Protein AF-0000000079729904 (afdb_homodimer)

Organism: NCBI:txid1457250

Sequence (752 aa):
MDDQEWFDRLETAADEPGELFEHFETRSARGLTFQVLSDARHGLDRGTVLVEETGEVVPGYPSIPRILVLDPGVRSFFPDAERIAVEEKLNGFNVRVARVDGEALAFTRGGYVCPYTTARARDLLSPAAFFDDSPDLILCAELIGPETPYTSHDYPDIESDAIRVFDVRERHSGDPLPVERRRELCREYGFEQPPFFGWHDPATAAAAVEDVLADLDADEREGIVMKAPSGARMVKYTTRAQHHNELAFAFSLPYEHGRDFLFSRLVREGFQAAELEDDPERLRQRARELGESILLPMVETIDAIADGETVGEDHTVRGDPERIDALLDHLREFSLTLEILEDRREDGERVLTFRKVSPSTVDRIDYYLDGGVVDEMDDQEWFDRLETAADEPGELFEHFETRSARGLTFQVLSDARHGLDRGTVLVEETGEVVPGYPSIPRILVLDPGVRSFFPDAERIAVEEKLNGFNVRVARVDGEALAFTRGGYVCPYTTARARDLLSPAAFFDDSPDLILCAELIGPETPYTSHDYPDIESDAIRVFDVRERHSGDPLPVERRRELCREYGFEQPPFFGWHDPATAAAAVEDVLADLDADEREGIVMKAPSGARMVKYTTRAQHHNELAFAFSLPYEHGRDFLFSRLVREGFQAAELEDDPERLRQRARELGESILLPMVETIDAIADGETVGEDHTVRGDPERIDALLDHLREFSLTLEILEDRREDGERVLTFRKVSPSTVDRIDYYLDGGVVDE

Nearest PDB structures (foldseek):
  5d1o-assembly1_A  TM=9.209E-01  e=5.136E-41  Methanothermobacter thermautotrophicus str. Delta H
  5d1p-assembly1_B  TM=9.211E-01  e=9.233E-41  Methanothermobacter thermautotrophicus str. Delta H
  8ucg-assembly1_B  TM=9.506E-01  e=5.943E-39  Palaeococcus pacificus DY20341
  8uch-assembly1_A-2  TM=9.465E-01  e=1.008E-38  Palaeococcus pacificus DY20341
  2vug-assembly1_B  TM=9.361E-01  e=3.208E-37  Pyrococcus abyssi GE5

Foldseek 3Di:
DDQVVLVVLAPFQDPDSVQQQVQWDWDDDPRWIWTFRCDDDRNFHAQWIATPVQRFIAGADDDAAADLFQQVVLCVQCVPFQKKWKFFDFPAFKWKWAQDPNATFIAGNNNDTALLVRVVCCVQQVCNVVCVVPRQKMFIKGKDACFDPPDNDHDPVHDHIHIAGAWMAGRRHRFTAFNVVVVVSCVVSVHHHTDTPDMDGSNCVSVSCVVVQVVCQVSLGFFMKMAGRRRRHIHTAGHLSNLLQQLLVCLLQVQVDDPVSNVVSVSSLVSVCVNPPPDPVVSVVSVVSSVCSHPVSNVVNLVCLVVVHFDADKHKHKAAPVSVVSNVVVCVVVVWDKAWDDWDDDPNMIITMIGRTNVRSSVVSVCVVVPHDDDD/DDQVVLVVLADFQDPDSVVQQVQWDWDDDPRWIWTFRQQDDRNFHAQWIATDVQRFIAGADDDAAADLFQQVVLCVQCVPFQKKWKFFDFPAFKWKWAQDPNATFIAGNNNDTALLVRVVCCVQQVCNVVCVVPRQKMFIKGKDACFDPPDNDHDPVHDHIHIAGAWMAGRRHRFTAFNVVVVVSCVVSVHHHTDTPDMDGSNCVSVSCVVVQVVCQVSLGFFMKMAGRRRRHIHTAGHLSNLLQQLLVCLLQVQVDDPVSNVVSVSSLVSVCVNPPPDPVVSVVSVVSSVCSHPVSNVVNLVCLVVVHFDADKHKHKAAPVSVVSNVVVCVVVVWDKAWDDWDDDPNMIITMIGRTNVRSSVVSVCVVVPHDDDD

Solvent-accessible surface area (backbone atoms only — not comparable to full-atom values): 38635 Å² total; per-residue (Å²): 117,54,62,64,60,50,50,72,64,46,79,55,69,55,90,47,51,70,79,50,59,75,55,43,44,81,43,76,58,96,91,39,44,34,38,20,24,74,53,64,48,51,78,38,34,27,9,20,31,37,32,51,87,76,67,47,57,42,57,32,64,77,74,56,31,32,38,49,33,60,54,44,12,42,36,58,72,38,73,84,50,81,42,29,41,36,30,50,32,78,66,48,38,55,34,35,38,35,66,53,94,89,35,76,41,28,26,38,60,69,39,44,76,40,67,39,56,20,53,48,48,46,70,73,44,58,52,62,66,57,41,71,77,38,63,58,42,30,42,32,28,34,44,33,18,45,34,28,86,79,32,68,48,72,40,92,90,38,87,41,58,50,65,27,48,77,47,38,26,34,31,75,78,52,46,47,44,32,46,68,58,40,55,50,51,26,59,75,64,63,43,49,56,55,60,72,77,46,78,32,43,40,89,50,33,50,71,67,40,44,64,57,48,51,51,33,28,76,67,60,30,37,35,34,33,39,24,38,57,54,42,77,51,51,39,31,42,71,24,69,40,33,40,37,51,52,41,23,55,42,29,46,34,58,61,72,50,58,54,67,61,55,52,54,41,52,51,43,51,25,43,39,41,56,72,72,43,84,46,69,67,60,41,49,50,53,15,23,53,46,11,39,24,38,36,51,36,26,24,51,40,53,52,41,43,74,73,71,46,85,56,60,52,65,29,27,36,71,38,57,61,69,46,52,51,47,34,52,53,55,48,41,74,70,72,47,52,74,44,82,75,43,81,47,76,54,98,92,24,35,38,40,29,34,27,44,53,37,60,59,32,50,51,52,51,49,42,29,68,65,15,36,67,46,86,103,116,54,63,64,59,48,49,73,64,46,78,57,70,55,91,46,51,72,78,52,58,76,55,42,43,82,44,76,58,94,91,38,46,34,39,21,24,74,54,63,48,54,78,37,34,26,10,20,31,37,31,53,89,77,68,47,54,43,59,32,64,77,75,56,30,31,38,51,33,60,54,44,13,43,36,59,72,39,73,84,49,82,41,30,41,37,30,50,33,78,66,47,38,56,34,35,39,34,65,52,95,89,36,77,40,28,26,37,62,71,38,44,74,41,65,39,56,19,53,48,48,44,68,75,44,58,52,63,66,56,40,71,77,39,62,58,42,30,42,33,28,34,44,30,17,45,33,29,87,79,32,68,48,72,39,92,91,38,88,41,60,50,61,27,48,77,47,36,24,34,29,75,80,51,46,46,44,32,46,68,58,40,54,50,50,26,57,74,64,63,43,48,55,57,59,72,78,45,77,33,42,39,90,49,33,49,72,69,42,45,64,57,48,51,52,34,27,76,68,61,30,36,34,35,34,38,25,38,56,55,42,76,48,51,38,31,44,69,24,69,40,32,40,36,51,52,40,22,54,42,28,47,35,61,61,73,49,58,54,67,60,55,51,54,41,52,51,43,50,26,42,40,42,54,71,71,43,85,46,69,67,60,41,49,51,51,14,22,53,45,11,39,24,38,36,52,35,26,23,51,40,53,52,40,43,75,73,71,47,85,55,58,51,65,29,27,36,68,40,57,62,68,44,52,50,46,34,54,52,54,47,41,73,70,73,48,52,74,43,82,75,45,80,47,78,53,99,93,26,35,37,38,29,33,27,45,53,38,61,59,32,51,52,53,51,49,42,28,66,63,14,36,67,46,85,102

Secondary structure (DSSP, 8-state):
--HHHHHHHS----SSHHHHHTTEEEEEETTEEEEEESS-BTTBPTT-EEETTT--EE--PPP--EESSHHHHHHHH-TT-S-EEEEEE--SEEEEEEEETTEEEEEETTS-B-HHHHHHHHHHH-THHHHHH-TTEEEEEEEESSS-SS-----TT-SS-EEEEEEEEETTT-PBPPHHHHHHHHHHHT---PPEEEEE-TTTHHHHTHHHHHHHHHTT--EEEEE-TTSS-EEEEE-HHHHHHHHHHHHHSTTTS-HHHHHHHHHHHHHHHHHH---HHHHHHHHHHHHHHHHHHHHHHHHHHHTT---EEEEEEEE-HHHHHHHHHHHHHTT--EEEEEEEEETTEEEEEEEEE-HHHHHHHHHHHTT-EE--/--HHHHHHHS----SSHHHHHTTEEEEEETTEEEEEESS-BTTBPTT-EEETTT--EE--PPP--EESSHHHHHHHH-TT-S-EEEEEE--SEEEEEEEETTEEEEEETTS-B-HHHHHHHHHHH-THHHHHH-TTEEEEEEEESSS-SS-----TT-SS-EEEEEEEEETTT-PBPPHHHHHHHHHHHT---PPEEEEE-TTTHHHHTHHHHHHHHHTT--EEEEE-TTSS-EEEEE-HHHHHHHHHHHHHSTTTS-HHHHHHHHHHHHHHHHHH---HHHHHHHHHHHHHHHHHHHHHHHHHHHTT---EEEEEEEE-HHHHHHHHHHHHHTT--EEEEEEEEETTEEEEEEEEE-HHHHHHHHHHHTT-EE--

Structure (mmCIF, N/CA/C/O backbone):
data_AF-0000000079729904-model_v1
#
loop_
_entity.id
_entity.type
_entity.pdbx_description
1 polymer 'RNA ligase'
#
loop_
_atom_site.group_PDB
_atom_site.id
_atom_site.type_symbol
_atom_site.label_atom_id
_atom_site.label_alt_id
_atom_site.label_comp_id
_atom_site.label_asym_id
_atom_site.label_entity_id
_atom_site.label_seq_id
_atom_site.pdbx_PDB_ins_code
_atom_site.Cartn_x
_atom_site.Cartn_y
_atom_site.Cartn_z
_atom_site.occupancy
_atom_site.B_iso_or_equiv
_atom_site.auth_seq_id
_atom_site.auth_comp_id
_atom_site.auth_asym_id
_atom_site.auth_atom_id
_atom_site.pdbx_PDB_model_num
ATOM 1 N N . MET A 1 1 ? -5.801 41.531 -13.133 1 81.38 1 MET A N 1
ATOM 2 C CA . MET A 1 1 ? -4.422 41.312 -13.547 1 81.38 1 MET A CA 1
ATOM 3 C C . MET A 1 1 ? -4.332 40.188 -14.555 1 81.38 1 MET A C 1
ATOM 5 O O . MET A 1 1 ? -5.027 39.156 -14.422 1 81.38 1 MET A O 1
ATOM 9 N N . ASP A 1 2 ? -3.574 40.438 -15.523 1 86.19 2 ASP A N 1
ATOM 10 C CA . ASP A 1 2 ? -3.439 39.344 -16.5 1 86.19 2 ASP A CA 1
ATOM 11 C C . ASP A 1 2 ? -2.301 38.406 -16.141 1 86.19 2 ASP A C 1
ATOM 13 O O . ASP A 1 2 ? -1.631 38.594 -15.117 1 86.19 2 ASP A O 1
ATOM 17 N N . ASP A 1 3 ? -2.121 37.344 -16.891 1 89.62 3 ASP A N 1
ATOM 18 C CA . ASP A 1 3 ? -1.173 36.281 -16.562 1 89.62 3 ASP A CA 1
ATOM 19 C C . ASP A 1 3 ? 0.255 36.812 -16.5 1 89.62 3 ASP A C 1
ATOM 21 O O . ASP A 1 3 ? 1.035 36.438 -15.641 1 89.62 3 ASP A O 1
ATOM 25 N N . GLN A 1 4 ? 0.545 37.719 -17.359 1 90.12 4 GLN A N 1
ATOM 26 C CA . GLN A 1 4 ? 1.895 38.281 -17.375 1 90.12 4 GLN A CA 1
ATOM 27 C C . GLN A 1 4 ? 2.172 39.094 -16.125 1 90.12 4 GLN A C 1
ATOM 29 O O . GLN A 1 4 ? 3.256 39.031 -15.547 1 90.12 4 GLN A O 1
ATOM 34 N N . GLU A 1 5 ? 1.234 39.875 -15.742 1 90.19 5 GLU A N 1
ATOM 35 C CA . GLU A 1 5 ? 1.379 40.719 -14.539 1 90.19 5 GLU A CA 1
ATOM 36 C C . GLU A 1 5 ? 1.596 39.844 -13.305 1 90.19 5 GLU A C 1
ATOM 38 O O . GLU A 1 5 ? 2.455 40.156 -12.477 1 90.19 5 GLU A O 1
ATOM 43 N N . TRP A 1 6 ? 0.818 38.781 -13.203 1 90.81 6 TRP A N 1
ATOM 44 C CA . TRP A 1 6 ? 0.979 37.844 -12.086 1 90.81 6 TRP A CA 1
ATOM 45 C C . TRP A 1 6 ? 2.354 37.188 -12.125 1 90.81 6 TRP A C 1
ATOM 47 O O . TRP A 1 6 ? 3.021 37.094 -11.094 1 90.81 6 TRP A O 1
ATOM 57 N N . PHE A 1 7 ? 2.715 36.75 -13.32 1 90.38 7 PHE A N 1
ATOM 58 C CA . PHE A 1 7 ? 3.988 36.094 -13.523 1 90.38 7 PHE A CA 1
ATOM 59 C C . PHE A 1 7 ? 5.148 36.938 -13.047 1 90.38 7 PHE A C 1
ATOM 61 O O . PHE A 1 7 ? 6.082 36.438 -12.422 1 90.38 7 PHE A O 1
ATOM 68 N N . ASP A 1 8 ? 5.043 38.219 -13.211 1 87.19 8 ASP A N 1
ATOM 69 C CA . ASP A 1 8 ? 6.098 39.156 -12.844 1 87.19 8 ASP A CA 1
ATOM 70 C C . ASP A 1 8 ? 6.145 39.375 -11.328 1 87.19 8 ASP A C 1
ATOM 72 O O . ASP A 1 8 ? 7.184 39.719 -10.773 1 87.19 8 ASP A O 1
ATOM 76 N N . ARG A 1 9 ? 5.051 39.094 -10.711 1 86.06 9 ARG A N 1
ATOM 77 C CA . ARG A 1 9 ? 4.938 39.312 -9.266 1 86.06 9 ARG A CA 1
ATOM 78 C C . ARG A 1 9 ? 5.367 38.062 -8.5 1 86.06 9 ARG A C 1
ATOM 80 O O . ARG A 1 9 ? 5.805 38.156 -7.348 1 86.06 9 ARG A O 1
ATOM 87 N N . LEU A 1 10 ? 5.238 36.938 -9.125 1 88.06 10 LEU A N 1
ATOM 88 C CA . LEU A 1 10 ? 5.504 35.656 -8.438 1 88.06 10 LEU A CA 1
ATOM 89 C C . LEU A 1 10 ? 6.965 35.25 -8.609 1 88.06 10 LEU A C 1
ATOM 91 O O . LEU A 1 10 ? 7.551 35.438 -9.672 1 88.06 10 LEU A O 1
ATOM 95 N N . GLU A 1 11 ? 7.578 34.812 -7.645 1 84.12 11 GLU A N 1
ATOM 96 C CA . GLU A 1 11 ? 8.883 34.188 -7.746 1 84.12 11 GLU A CA 1
ATOM 97 C C . GLU A 1 11 ? 8.758 32.719 -8.188 1 84.12 11 GLU A C 1
ATOM 99 O O . GLU A 1 11 ? 8.641 31.812 -7.355 1 84.12 11 GLU A O 1
ATOM 104 N N . THR A 1 12 ? 8.773 32.5 -9.484 1 87.62 12 THR A N 1
ATOM 105 C CA . THR A 1 12 ? 8.523 31.172 -10.055 1 87.62 12 THR A CA 1
ATOM 106 C C . THR A 1 12 ? 9.688 30.75 -10.938 1 87.62 12 THR A C 1
ATOM 108 O O . THR A 1 12 ? 10.453 31.578 -11.422 1 87.62 12 THR A O 1
ATOM 111 N N . ALA A 1 13 ? 9.859 29.484 -11.062 1 87.69 13 ALA A N 1
ATOM 112 C CA . ALA A 1 13 ? 10.906 28.906 -11.906 1 87.69 13 ALA A CA 1
ATOM 113 C C . ALA A 1 13 ? 10.383 28.656 -13.32 1 87.69 13 ALA A C 1
ATOM 115 O O . ALA A 1 13 ? 11.109 28.141 -14.172 1 87.69 13 ALA A O 1
ATOM 116 N N . ALA A 1 14 ? 9.117 28.984 -13.492 1 90 14 ALA A N 1
ATOM 117 C CA . ALA A 1 14 ? 8.547 28.781 -14.82 1 90 14 ALA A CA 1
ATOM 118 C C . ALA A 1 14 ? 9.195 29.719 -15.836 1 90 14 ALA A C 1
ATOM 120 O O . ALA A 1 14 ? 9.531 30.859 -15.508 1 90 14 ALA A O 1
ATOM 121 N N . ASP A 1 15 ? 9.328 29.25 -17.078 1 92.12 15 ASP A N 1
ATOM 122 C CA . ASP A 1 15 ? 9.953 30.047 -18.109 1 92.12 15 ASP A CA 1
ATOM 123 C C . ASP A 1 15 ? 8.961 31.031 -18.734 1 92.12 15 ASP A C 1
ATOM 125 O O . ASP A 1 15 ? 9.344 32.125 -19.172 1 92.12 15 ASP A O 1
ATOM 129 N N . GLU A 1 16 ? 7.73 30.562 -18.812 1 93.06 16 GLU A N 1
ATOM 130 C CA . GLU A 1 16 ? 6.688 31.406 -19.406 1 93.06 16 GLU A CA 1
ATOM 131 C C . GLU A 1 16 ? 5.375 31.266 -18.641 1 93.06 16 GLU A C 1
ATOM 133 O O . GLU A 1 16 ? 5.117 30.234 -18.016 1 93.06 16 GLU A O 1
ATOM 138 N N . PRO A 1 17 ? 4.551 32.312 -18.672 1 92 17 PRO A N 1
ATOM 139 C CA . PRO A 1 17 ? 3.293 32.344 -17.922 1 92 17 PRO A CA 1
ATOM 140 C C . PRO A 1 17 ? 2.395 31.141 -18.266 1 92 17 PRO A C 1
ATOM 142 O O . PRO A 1 17 ? 1.762 30.562 -17.375 1 92 17 PRO A O 1
ATOM 145 N N . GLY A 1 18 ? 2.352 30.75 -19.469 1 90.75 18 GLY A N 1
ATOM 146 C CA . GLY A 1 18 ? 1.47 29.672 -19.891 1 90.75 18 GLY A CA 1
ATOM 147 C C . GLY A 1 18 ? 1.75 28.359 -19.203 1 90.75 18 GLY A C 1
ATOM 148 O O . GLY A 1 18 ? 0.83 27.578 -18.938 1 90.75 18 GLY A O 1
ATOM 149 N N . GLU A 1 19 ? 2.961 28.062 -18.828 1 91.94 19 GLU A N 1
ATOM 150 C CA . GLU A 1 19 ? 3.379 26.844 -18.156 1 91.94 19 GLU A CA 1
ATOM 151 C C . GLU A 1 19 ? 2.842 26.766 -16.734 1 91.94 19 GLU A C 1
ATOM 153 O O . GLU A 1 19 ? 2.693 25.688 -16.172 1 91.94 19 GLU A O 1
ATOM 158 N N . LEU A 1 20 ? 2.611 27.922 -16.203 1 92.06 20 LEU A N 1
ATOM 159 C CA . LEU A 1 20 ? 2.244 28 -14.789 1 92.06 20 LEU A CA 1
ATOM 160 C C . LEU A 1 20 ? 0.732 28.125 -14.633 1 92.06 20 LEU A C 1
ATOM 162 O O . LEU A 1 20 ? 0.115 27.344 -13.898 1 92.06 20 LEU A O 1
ATOM 166 N N . PHE A 1 21 ? 0.108 28.906 -15.359 1 93 21 PHE A N 1
ATOM 167 C CA . PHE A 1 21 ? -1.255 29.328 -15.062 1 93 21 PHE A CA 1
ATOM 168 C C . PHE A 1 21 ? -2.264 28.328 -15.594 1 93 21 PHE A C 1
ATOM 170 O O . PHE A 1 21 ? -3.441 28.359 -15.227 1 93 21 PHE A O 1
ATOM 177 N N . GLU A 1 22 ? -1.815 27.328 -16.5 1 92.81 22 GLU A N 1
ATOM 178 C CA . GLU A 1 22 ? -2.695 26.234 -16.906 1 92.81 22 GLU A CA 1
ATOM 179 C C . GLU A 1 22 ? -3.033 25.328 -15.719 1 92.81 22 GLU A C 1
ATOM 181 O O . GLU A 1 22 ? -4 24.562 -15.773 1 92.81 22 GLU A O 1
ATOM 186 N N . HIS A 1 23 ? -2.279 25.531 -14.68 1 94.12 23 HIS A N 1
ATOM 187 C CA . HIS A 1 23 ? -2.443 24.641 -13.531 1 94.12 23 HIS A CA 1
ATOM 188 C C . HIS A 1 23 ? -3.24 25.312 -12.422 1 94.12 23 HIS A C 1
ATOM 190 O O . HIS A 1 23 ? -3.447 24.719 -11.359 1 94.12 23 HIS A O 1
ATOM 196 N N . PHE A 1 24 ? -3.643 26.5 -12.609 1 94.81 24 PHE A N 1
ATOM 197 C CA . PHE A 1 24 ? -4.461 27.188 -11.617 1 94.81 24 PHE A CA 1
ATOM 198 C C . PHE A 1 24 ? -5.941 26.906 -11.836 1 94.81 24 PHE A C 1
ATOM 200 O O . PHE A 1 24 ? -6.398 26.828 -12.984 1 94.81 24 PHE A O 1
ATOM 207 N N . GLU A 1 25 ? -6.605 26.781 -10.773 1 95.19 25 GLU A N 1
ATOM 208 C CA . GLU A 1 25 ? -8.055 26.641 -10.789 1 95.19 25 GLU A CA 1
ATOM 209 C C . GLU A 1 25 ? -8.75 27.875 -10.242 1 95.19 25 GLU A C 1
ATOM 211 O O . GLU A 1 25 ? -8.289 28.484 -9.266 1 95.19 25 GLU A O 1
ATOM 216 N N . THR A 1 26 ? -9.836 28.234 -10.875 1 94.25 26 THR A N 1
ATOM 217 C CA . THR A 1 26 ? -10.586 29.406 -10.453 1 94.25 26 THR A CA 1
ATOM 218 C C . THR A 1 26 ? -11.672 29.016 -9.445 1 94.25 26 THR A C 1
ATOM 220 O O . THR A 1 26 ? -12.422 28.062 -9.664 1 94.25 26 THR A O 1
ATOM 223 N N . ARG A 1 27 ? -11.625 29.828 -8.406 1 92 27 ARG A N 1
ATOM 224 C CA . ARG A 1 27 ? -12.641 29.656 -7.371 1 92 27 ARG A CA 1
ATOM 225 C C . ARG A 1 27 ? -13.195 31.016 -6.93 1 92 27 ARG A C 1
ATOM 227 O O . ARG A 1 27 ? -12.586 32.062 -7.195 1 92 27 ARG A O 1
ATOM 234 N N . SER A 1 28 ? -14.453 30.891 -6.387 1 91.19 28 SER A N 1
ATOM 235 C CA . SER A 1 28 ? -15.055 32.125 -5.895 1 91.19 28 SER A CA 1
ATOM 236 C C . SER A 1 28 ? -15.562 31.969 -4.465 1 91.19 28 SER A C 1
ATOM 238 O O . SER A 1 28 ? -16.094 30.922 -4.105 1 91.19 28 SER A O 1
ATOM 240 N N . ALA A 1 29 ? -15.25 33 -3.682 1 87.69 29 ALA A N 1
ATOM 241 C CA . ALA A 1 29 ? -15.742 33.062 -2.309 1 87.69 29 ALA A CA 1
ATOM 242 C C . ALA A 1 29 ? -15.82 34.531 -1.834 1 87.69 29 ALA A C 1
ATOM 244 O O . ALA A 1 29 ? -14.938 35.312 -2.141 1 87.69 29 ALA A O 1
ATOM 245 N N . ARG A 1 30 ? -16.969 34.844 -1.171 1 86.69 30 ARG A N 1
ATOM 246 C CA . ARG A 1 30 ? -17.141 36.156 -0.548 1 86.69 30 ARG A CA 1
ATOM 247 C C . ARG A 1 30 ? -17.047 37.25 -1.583 1 86.69 30 ARG A C 1
ATOM 249 O O . ARG A 1 30 ? -16.422 38.312 -1.328 1 86.69 30 ARG A O 1
ATOM 256 N N . GLY A 1 31 ? -17.391 36.969 -2.736 1 88.25 31 GLY A N 1
ATOM 257 C CA . GLY A 1 31 ? -17.391 37.969 -3.781 1 88.25 31 GLY A CA 1
ATOM 258 C C . GLY A 1 31 ? -16.031 38.188 -4.422 1 88.25 31 GLY A C 1
ATOM 259 O O . GLY A 1 31 ? -15.844 39.125 -5.191 1 88.25 31 GLY A O 1
ATOM 260 N N . LEU A 1 32 ? -15.109 37.344 -4.039 1 93.81 32 LEU A N 1
ATOM 261 C CA . LEU A 1 32 ? -13.766 37.438 -4.602 1 93.81 32 LEU A CA 1
ATOM 262 C C . LEU A 1 32 ? -13.461 36.219 -5.48 1 93.81 32 LEU A C 1
ATOM 264 O O . LEU A 1 32 ? -14.031 35.156 -5.277 1 93.81 32 LEU A O 1
ATOM 268 N N . THR A 1 33 ? -12.617 36.531 -6.438 1 95 33 THR A N 1
ATOM 269 C CA . THR A 1 33 ? -12.156 35.438 -7.316 1 95 33 THR A CA 1
ATOM 270 C C . THR A 1 33 ? -10.734 35.031 -6.961 1 95 33 THR A C 1
ATOM 272 O O . THR A 1 33 ? -9.828 35.875 -6.914 1 95 33 THR A O 1
ATOM 275 N N . PHE A 1 34 ? -10.586 33.719 -6.734 1 95.06 34 PHE A N 1
ATOM 276 C CA . PHE A 1 34 ? -9.305 33.188 -6.332 1 95.06 34 PHE A CA 1
ATOM 277 C C . PHE A 1 34 ? -8.758 32.25 -7.402 1 95.06 34 PHE A C 1
ATOM 279 O O . PHE A 1 34 ? -9.469 31.359 -7.875 1 95.06 34 PHE A O 1
ATOM 286 N N . GLN A 1 35 ? -7.539 32.5 -7.828 1 95.5 35 GLN A N 1
ATOM 287 C CA . GLN A 1 35 ? -6.781 31.516 -8.586 1 95.5 35 GLN A CA 1
ATOM 288 C C . GLN A 1 35 ? -5.898 30.688 -7.672 1 95.5 35 GLN A C 1
ATOM 290 O O . GLN A 1 35 ? -5.008 31.219 -7.004 1 95.5 35 GLN A O 1
ATOM 295 N N . VAL A 1 36 ? -6.137 29.375 -7.688 1 96.25 36 VAL A N 1
ATOM 296 C CA . VAL A 1 36 ? -5.488 28.516 -6.699 1 96.25 36 VAL A CA 1
ATOM 297 C C . VAL A 1 36 ? -4.633 27.469 -7.41 1 96.25 36 VAL A C 1
ATOM 299 O O . VAL A 1 36 ? -5.098 26.797 -8.336 1 96.25 36 VAL A O 1
ATOM 302 N N . LEU A 1 37 ? -3.428 27.359 -7.012 1 95.62 37 LEU A N 1
ATOM 303 C CA . LEU A 1 37 ? -2.545 26.328 -7.52 1 95.62 37 LEU A CA 1
ATOM 304 C C . LEU A 1 37 ? -2.814 25 -6.816 1 95.62 37 LEU A C 1
ATOM 306 O O . LEU A 1 37 ? -2.529 24.844 -5.625 1 95.62 37 LEU A O 1
ATOM 310 N N . SER A 1 38 ? -3.176 23.922 -7.559 1 92.88 38 SER A N 1
ATOM 311 C CA . SER A 1 38 ? -3.666 22.688 -6.969 1 92.88 38 SER A CA 1
ATOM 312 C C . SER A 1 38 ? -2.512 21.797 -6.531 1 92.88 38 SER A C 1
ATOM 314 O O . SER A 1 38 ? -2.66 20.984 -5.609 1 92.88 38 SER A O 1
ATOM 316 N N . ASP A 1 39 ? -1.451 21.906 -7.195 1 93.5 39 ASP A N 1
ATOM 317 C CA . ASP A 1 39 ? -0.248 21.141 -6.875 1 93.5 39 ASP A CA 1
ATOM 318 C C . ASP A 1 39 ? 1 22.016 -6.984 1 93.5 39 ASP A C 1
ATOM 320 O O . ASP A 1 39 ? 1.035 22.969 -7.781 1 93.5 39 ASP A O 1
ATOM 324 N N . ALA A 1 40 ? 1.932 21.641 -6.199 1 92.12 40 ALA A N 1
ATOM 325 C CA . ALA A 1 40 ? 3.191 22.375 -6.289 1 92.12 40 ALA A CA 1
ATOM 326 C C . ALA A 1 40 ? 3.768 22.297 -7.703 1 92.12 40 ALA A C 1
ATOM 328 O O . ALA A 1 40 ? 3.779 21.234 -8.32 1 92.12 40 ALA A O 1
ATOM 329 N N . ARG A 1 41 ? 4.129 23.5 -8.172 1 92.38 41 ARG A N 1
ATOM 330 C CA . ARG A 1 41 ? 4.66 23.594 -9.531 1 92.38 41 ARG A CA 1
ATOM 331 C C . ARG A 1 41 ? 5.633 24.766 -9.656 1 92.38 41 ARG A C 1
ATOM 333 O O . ARG A 1 41 ? 5.387 25.844 -9.109 1 92.38 41 ARG A O 1
ATOM 340 N N . HIS A 1 42 ? 6.707 24.453 -10.297 1 92.44 42 HIS A N 1
ATOM 341 C CA . HIS A 1 42 ? 7.629 25.5 -10.719 1 92.44 42 HIS A CA 1
ATOM 342 C C . HIS A 1 42 ? 8.047 26.375 -9.539 1 92.44 42 HIS A C 1
ATOM 344 O O . HIS A 1 42 ? 8.031 27.609 -9.633 1 92.44 42 HIS A O 1
ATOM 350 N N . GLY A 1 43 ? 8.172 25.766 -8.406 1 88.56 43 GLY A N 1
ATOM 351 C CA . GLY A 1 43 ? 8.695 26.469 -7.242 1 88.56 43 GLY A CA 1
ATOM 352 C C . GLY A 1 43 ? 7.605 27.062 -6.363 1 88.56 43 GLY A C 1
ATOM 353 O O . GLY A 1 43 ? 7.895 27.641 -5.312 1 88.56 43 GLY A O 1
ATOM 354 N N . LEU A 1 44 ? 6.391 26.969 -6.781 1 92.06 44 LEU A N 1
ATOM 355 C CA . LEU A 1 44 ? 5.27 27.422 -5.977 1 92.06 44 LEU A CA 1
ATOM 356 C C . LEU A 1 44 ? 4.613 26.266 -5.234 1 92.06 44 LEU A C 1
ATOM 358 O O . LEU A 1 44 ? 4.461 25.172 -5.789 1 92.06 44 LEU A O 1
ATOM 362 N N . ASP A 1 45 ? 4.23 26.578 -4.055 1 92.69 45 ASP A N 1
ATOM 363 C CA . ASP A 1 45 ? 3.68 25.516 -3.203 1 92.69 45 ASP A CA 1
ATOM 364 C C . ASP A 1 45 ? 2.195 25.297 -3.492 1 92.69 45 ASP A C 1
ATOM 366 O O . ASP A 1 45 ? 1.503 26.219 -3.943 1 92.69 45 ASP A O 1
ATOM 370 N N . ARG A 1 46 ? 1.794 24.125 -3.252 1 93.94 46 ARG A N 1
ATOM 371 C CA . ARG A 1 46 ? 0.376 23.781 -3.35 1 93.94 46 ARG A CA 1
ATOM 372 C C . ARG A 1 46 ? -0.469 24.734 -2.5 1 93.94 46 ARG A C 1
ATOM 374 O O . ARG A 1 46 ? -0.099 25.062 -1.371 1 93.94 46 ARG A O 1
ATOM 381 N N . GLY A 1 47 ? -1.57 25.141 -3.057 1 94.94 47 GLY A N 1
ATOM 382 C CA . GLY A 1 47 ? -2.496 25.984 -2.312 1 94.94 47 GLY A CA 1
ATOM 383 C C . GLY A 1 47 ? -2.195 27.469 -2.443 1 94.94 47 GLY A C 1
ATOM 384 O O . GLY A 1 47 ? -2.859 28.297 -1.819 1 94.94 47 GLY A O 1
ATOM 385 N N . THR A 1 48 ? -1.189 27.812 -3.18 1 95.56 48 THR A N 1
ATOM 386 C CA . THR A 1 48 ? -0.956 29.234 -3.469 1 95.56 48 THR A CA 1
ATOM 387 C C . THR A 1 48 ? -2.205 29.875 -4.062 1 95.56 48 THR A C 1
ATOM 389 O O . THR A 1 48 ? -2.852 29.297 -4.938 1 95.56 48 THR A O 1
ATOM 392 N N . VAL A 1 49 ? -2.482 31.078 -3.59 1 95.75 49 VAL A N 1
ATOM 393 C CA . VAL A 1 49 ? -3.717 31.75 -3.99 1 95.75 49 VAL A CA 1
ATOM 394 C C . VAL A 1 49 ? -3.398 33.125 -4.543 1 95.75 49 VAL A C 1
ATOM 396 O O . VAL A 1 49 ? -2.621 33.875 -3.947 1 95.75 49 VAL A O 1
ATOM 399 N N . LEU A 1 50 ? -3.998 33.406 -5.672 1 95.19 50 LEU A N 1
ATOM 400 C CA . LEU A 1 50 ? -3.996 34.75 -6.262 1 95.19 50 LEU A CA 1
ATOM 401 C C . LEU A 1 50 ? -5.387 35.375 -6.195 1 95.19 50 LEU A C 1
ATOM 403 O O . LEU A 1 50 ? -6.355 34.781 -6.68 1 95.19 50 LEU A O 1
ATOM 407 N N . VAL A 1 51 ? -5.441 36.531 -5.605 1 94.56 51 VAL A N 1
ATOM 408 C CA . VAL A 1 51 ? -6.723 37.219 -5.484 1 94.56 51 VAL A CA 1
ATOM 409 C C . VAL A 1 51 ? -6.875 38.219 -6.625 1 94.56 51 VAL A C 1
ATOM 411 O O . VAL A 1 51 ? -6.203 39.25 -6.641 1 94.56 51 VAL A O 1
ATOM 414 N N . GLU A 1 52 ? -7.793 38.094 -7.414 1 93.44 52 GLU A N 1
ATOM 415 C CA . GLU A 1 52 ? -7.902 38.844 -8.664 1 93.44 52 GLU A CA 1
ATOM 416 C C . GLU A 1 52 ? -8.242 40.312 -8.414 1 93.44 52 GLU A C 1
ATOM 418 O O . GLU A 1 52 ? -7.66 41.188 -9.023 1 93.44 52 GLU A O 1
ATOM 423 N N . GLU A 1 53 ? -9.172 40.5 -7.551 1 91.75 53 GLU A N 1
ATOM 424 C CA . GLU A 1 53 ? -9.695 41.844 -7.352 1 91.75 53 GLU A CA 1
ATOM 425 C C . GLU A 1 53 ? -8.68 42.75 -6.66 1 91.75 53 GLU A C 1
ATOM 427 O O . GLU A 1 53 ? -8.625 43.938 -6.918 1 91.75 53 GLU A O 1
ATOM 432 N N . THR A 1 54 ? -7.871 42.125 -5.84 1 89.25 54 THR A N 1
ATOM 433 C CA . THR A 1 54 ? -6.992 42.938 -5.016 1 89.25 54 THR A CA 1
ATOM 434 C C . THR A 1 54 ? -5.539 42.812 -5.469 1 89.25 54 THR A C 1
ATOM 436 O O . THR A 1 54 ? -4.688 43.594 -5.09 1 89.25 54 THR A O 1
ATOM 439 N N . GLY A 1 55 ? -5.219 41.781 -6.188 1 89.94 55 GLY A N 1
ATOM 440 C CA . GLY A 1 55 ? -3.855 41.531 -6.629 1 89.94 55 GLY A CA 1
ATOM 441 C C . GLY A 1 55 ? -2.982 40.906 -5.551 1 89.94 55 GLY A C 1
ATOM 442 O O . GLY A 1 55 ? -1.765 40.812 -5.707 1 89.94 55 GLY A O 1
ATOM 443 N N . GLU A 1 56 ? -3.572 40.469 -4.523 1 91.62 56 GLU A N 1
ATOM 444 C CA . GLU A 1 56 ? -2.83 39.938 -3.396 1 91.62 56 GLU A CA 1
ATOM 445 C C . GLU A 1 56 ? -2.494 38.438 -3.627 1 91.62 56 GLU A C 1
ATOM 447 O O . GLU A 1 56 ? -3.195 37.75 -4.363 1 91.62 56 GLU A O 1
ATOM 452 N N . VAL A 1 57 ? -1.337 38.062 -3.012 1 92.62 57 VAL A N 1
ATOM 453 C CA . VAL A 1 57 ? -0.876 36.656 -3.092 1 92.62 57 VAL A CA 1
ATOM 454 C C . VAL A 1 57 ? -0.83 36.062 -1.691 1 92.62 57 VAL A C 1
ATOM 456 O O . VAL A 1 57 ? -0.404 36.719 -0.737 1 92.62 57 VAL A O 1
ATOM 459 N N . VAL A 1 58 ? -1.334 34.844 -1.562 1 94.62 58 VAL A N 1
ATOM 460 C CA . VAL A 1 58 ? -1.158 34.031 -0.357 1 94.62 58 VAL A CA 1
ATOM 461 C C . VAL A 1 58 ? -0.383 32.781 -0.693 1 94.62 58 VAL A C 1
ATOM 463 O O . VAL A 1 58 ? -0.928 31.844 -1.297 1 94.62 58 VAL A O 1
ATOM 466 N N . PRO A 1 59 ? 0.869 32.688 -0.294 1 94 59 PRO A N 1
ATOM 467 C CA . PRO A 1 59 ? 1.675 31.5 -0.633 1 94 59 PRO A CA 1
ATOM 468 C C . PRO A 1 59 ? 1.174 30.234 0.044 1 94 59 PRO A C 1
ATOM 470 O O . PRO A 1 59 ? 0.507 30.297 1.08 1 94 59 PRO A O 1
ATOM 473 N N . GLY A 1 60 ? 1.453 29.078 -0.625 1 92.44 60 GLY A N 1
ATOM 474 C CA . GLY A 1 60 ? 1.18 27.797 0.002 1 92.44 60 GLY A CA 1
ATOM 475 C C . GLY A 1 60 ? 2.178 27.438 1.087 1 92.44 60 GLY A C 1
ATOM 476 O O . GLY A 1 60 ? 3.133 28.188 1.327 1 92.44 60 GLY A O 1
ATOM 477 N N . TYR A 1 61 ? 1.894 26.25 1.746 1 86.25 61 TYR A N 1
ATOM 478 C CA . TYR A 1 61 ? 2.787 25.672 2.746 1 86.25 61 TYR A CA 1
ATOM 479 C C . TYR A 1 61 ? 3.93 24.906 2.086 1 86.25 61 TYR A C 1
ATOM 481 O O . TYR A 1 61 ? 3.709 24.141 1.149 1 86.25 61 TYR A O 1
ATOM 489 N N . PRO A 1 62 ? 5.148 25.25 2.555 1 83.94 62 PRO A N 1
ATOM 490 C CA . PRO A 1 62 ? 6.176 24.312 2.07 1 83.94 62 PRO A CA 1
ATOM 491 C C . PRO A 1 62 ? 6.004 22.906 2.621 1 83.94 62 PRO A C 1
ATOM 493 O O . PRO A 1 62 ? 5.477 22.734 3.723 1 83.94 62 PRO A O 1
ATOM 496 N N . SER A 1 63 ? 6.324 22 1.861 1 88.94 63 SER A N 1
ATOM 497 C CA . SER A 1 63 ? 6.371 20.625 2.357 1 88.94 63 SER A CA 1
ATOM 498 C C . SER A 1 63 ? 7.516 20.422 3.344 1 88.94 63 SER A C 1
ATOM 500 O O . SER A 1 63 ? 8.594 21 3.172 1 88.94 63 SER A O 1
ATOM 502 N N . ILE A 1 64 ? 7.25 19.781 4.391 1 94.81 64 ILE A N 1
ATOM 503 C CA . ILE A 1 64 ? 8.289 19.453 5.363 1 94.81 64 ILE A CA 1
ATOM 504 C C . ILE A 1 64 ? 8.727 18 5.188 1 94.81 64 ILE A C 1
ATOM 506 O O . ILE A 1 64 ? 7.93 17.078 5.371 1 94.81 64 ILE A O 1
ATOM 510 N N . PRO A 1 65 ? 9.945 17.781 4.816 1 96.38 65 PRO A N 1
ATOM 511 C CA . PRO A 1 65 ? 10.406 16.406 4.672 1 96.38 65 PRO A CA 1
ATOM 512 C C . PRO A 1 65 ? 10.477 15.656 6.008 1 96.38 65 PRO A C 1
ATOM 514 O O . PRO A 1 65 ? 10.414 16.281 7.07 1 96.38 65 PRO A O 1
ATOM 517 N N . ARG A 1 66 ? 10.531 14.383 5.922 1 97.19 66 ARG A N 1
ATOM 518 C CA . ARG A 1 66 ? 10.57 13.523 7.098 1 97.19 66 ARG A CA 1
ATOM 519 C C . ARG A 1 66 ? 11.898 12.781 7.188 1 97.19 66 ARG A C 1
ATOM 521 O O . ARG A 1 66 ? 12.445 12.344 6.172 1 97.19 66 ARG A O 1
ATOM 528 N N . ILE A 1 67 ? 12.391 12.648 8.375 1 96.06 67 ILE A N 1
ATOM 529 C CA . ILE A 1 67 ? 13.5 11.734 8.617 1 96.06 67 ILE A CA 1
ATOM 530 C C . ILE A 1 67 ? 12.969 10.414 9.18 1 96.06 67 ILE A C 1
ATOM 532 O O . ILE A 1 67 ? 12.062 10.414 10.016 1 96.06 67 ILE A O 1
ATOM 536 N N . LEU A 1 68 ? 13.477 9.305 8.711 1 97.31 68 LEU A N 1
ATOM 537 C CA . LEU A 1 68 ? 13.055 7.984 9.172 1 97.31 68 LEU A CA 1
ATOM 538 C C . LEU A 1 68 ? 13.953 7.496 10.312 1 97.31 68 LEU A C 1
ATOM 540 O O . LEU A 1 68 ? 13.516 6.711 11.156 1 97.31 68 LEU A O 1
ATOM 544 N N . VAL A 1 69 ? 15.219 7.918 10.289 1 97.25 69 VAL A N 1
ATOM 545 C CA . VAL A 1 69 ? 16.172 7.625 11.352 1 97.25 69 VAL A CA 1
ATOM 546 C C . VAL A 1 69 ? 16.672 8.93 11.969 1 97.25 69 VAL A C 1
ATOM 548 O O . VAL A 1 69 ? 17.281 9.758 11.289 1 97.25 69 VAL A O 1
ATOM 551 N N . LEU A 1 70 ? 16.516 9.078 13.227 1 97.38 70 LEU A N 1
ATOM 552 C CA . LEU A 1 70 ? 16.578 10.375 13.883 1 97.38 70 LEU A CA 1
ATOM 553 C C . LEU A 1 70 ? 18 10.922 13.883 1 97.38 70 LEU A C 1
ATOM 555 O O . LEU A 1 70 ? 18.297 11.938 13.25 1 97.38 70 LEU A O 1
ATOM 559 N N . ASP A 1 71 ? 18.984 10.242 14.438 1 96.25 71 ASP A N 1
ATOM 560 C CA . ASP A 1 71 ? 20.312 10.781 14.68 1 96.25 71 ASP A CA 1
ATOM 561 C C . ASP A 1 71 ? 21.031 11.078 13.359 1 96.25 71 ASP A C 1
ATOM 563 O O . ASP A 1 71 ? 21.375 12.234 13.086 1 96.25 71 ASP A O 1
ATOM 567 N N . PRO A 1 72 ? 21.172 10.094 12.445 1 96.5 72 PRO A N 1
ATOM 568 C CA . PRO A 1 72 ? 21.812 10.438 11.172 1 96.5 72 PRO A CA 1
ATOM 569 C C . PRO A 1 72 ? 21 11.438 10.352 1 96.5 72 PRO A C 1
ATOM 571 O O . PRO A 1 72 ? 21.562 12.25 9.617 1 96.5 72 PRO A O 1
ATOM 574 N N . GLY A 1 73 ? 19.672 11.375 10.484 1 97.31 73 GLY A N 1
ATOM 575 C CA . GLY A 1 73 ? 18.812 12.297 9.758 1 97.31 73 GLY A CA 1
ATOM 576 C C . GLY A 1 73 ? 19.016 13.75 10.156 1 97.31 73 GLY A C 1
ATOM 577 O O . GLY A 1 73 ? 19.141 14.625 9.297 1 97.31 73 GLY A O 1
ATOM 578 N N . VAL A 1 74 ? 19.062 13.984 11.492 1 97.44 74 VAL A N 1
ATOM 579 C CA . VAL A 1 74 ? 19.25 15.344 11.992 1 97.44 74 VAL A CA 1
ATOM 580 C C . VAL A 1 74 ? 20.609 15.875 11.578 1 97.44 74 VAL A C 1
ATOM 582 O O . VAL A 1 74 ? 20.719 17 11.07 1 97.44 74 VAL A O 1
ATOM 585 N N . ARG A 1 75 ? 21.656 15.125 11.719 1 96.19 75 ARG A N 1
ATOM 586 C CA . ARG A 1 75 ? 23.016 15.539 11.398 1 96.19 75 ARG A CA 1
ATOM 587 C C . ARG A 1 75 ? 23.156 15.844 9.906 1 96.19 75 ARG A C 1
ATOM 589 O O . ARG A 1 75 ? 23.812 16.812 9.531 1 96.19 75 ARG A O 1
ATOM 596 N N . SER A 1 76 ? 22.5 14.969 9.117 1 96.81 76 SER A N 1
ATOM 597 C CA . SER A 1 76 ? 22.609 15.133 7.668 1 96.81 76 SER A CA 1
ATOM 598 C C . SER A 1 76 ? 21.797 16.328 7.188 1 96.81 76 SER A C 1
ATOM 600 O O . SER A 1 76 ? 22.203 17.031 6.258 1 96.81 76 SER A O 1
ATOM 602 N N . PHE A 1 77 ? 20.703 16.625 7.82 1 97.12 77 PHE A N 1
ATOM 603 C CA . PHE A 1 77 ? 19.781 17.656 7.344 1 97.12 77 PHE A CA 1
ATOM 604 C C . PHE A 1 77 ? 20.266 19.031 7.766 1 97.12 77 PHE A C 1
ATOM 606 O O . PHE A 1 77 ? 19.984 20.031 7.082 1 97.12 77 PHE A O 1
ATOM 613 N N . PHE A 1 78 ? 20.969 19.109 8.898 1 97.38 78 PHE A N 1
ATOM 614 C CA . PHE A 1 78 ? 21.438 20.375 9.43 1 97.38 78 PHE A CA 1
ATOM 615 C C . PHE A 1 78 ? 22.953 20.391 9.547 1 97.38 78 PHE A C 1
ATOM 617 O O . PHE A 1 78 ? 23.5 20.688 10.617 1 97.38 78 PHE A O 1
ATOM 624 N N . PRO A 1 79 ? 23.688 20.188 8.477 1 90.44 79 PRO A N 1
ATOM 625 C CA . PRO A 1 79 ? 25.141 20.031 8.562 1 90.44 79 PRO A CA 1
ATOM 626 C C . PRO A 1 79 ? 25.859 21.281 9.062 1 90.44 79 PRO A C 1
ATOM 628 O O . PRO A 1 79 ? 26.891 21.188 9.727 1 90.44 79 PRO A O 1
ATOM 631 N N . ASP A 1 80 ? 25.312 22.5 8.828 1 89.69 80 ASP A N 1
ATOM 632 C CA . ASP A 1 80 ? 26.031 23.734 9.133 1 89.69 80 ASP A CA 1
ATOM 633 C C . ASP A 1 80 ? 25.297 24.547 10.195 1 89.69 80 ASP A C 1
ATOM 635 O O . ASP A 1 80 ? 25.609 25.719 10.414 1 89.69 80 ASP A O 1
ATOM 639 N N . ALA A 1 81 ? 24.281 23.969 10.758 1 92.19 81 ALA A N 1
ATOM 640 C CA . ALA A 1 81 ? 23.531 24.75 11.734 1 92.19 81 ALA A CA 1
ATOM 641 C C . ALA A 1 81 ? 24.172 24.656 13.117 1 92.19 81 ALA A C 1
ATOM 643 O O . ALA A 1 81 ? 24.609 23.594 13.547 1 92.19 81 ALA A O 1
ATOM 644 N N . GLU A 1 82 ? 24.312 25.797 13.781 1 93.19 82 GLU A N 1
ATOM 645 C CA . GLU A 1 82 ? 24.875 25.828 15.133 1 93.19 82 GLU A CA 1
ATOM 646 C C . GLU A 1 82 ? 23.875 25.297 16.156 1 93.19 82 GLU A C 1
ATOM 648 O O . GLU A 1 82 ? 24.266 24.734 17.172 1 93.19 82 GLU A O 1
ATOM 653 N N . ARG A 1 83 ? 22.656 25.531 15.898 1 97.25 83 ARG A N 1
ATOM 654 C CA . ARG A 1 83 ? 21.562 25.047 16.734 1 97.25 83 ARG A CA 1
ATOM 655 C C . ARG A 1 83 ? 20.281 24.875 15.922 1 97.25 83 ARG A C 1
ATOM 657 O O . ARG A 1 83 ? 20.141 25.469 14.844 1 97.25 83 ARG A O 1
ATOM 664 N N . ILE A 1 84 ? 19.391 24.078 16.438 1 98.38 84 ILE A N 1
ATOM 665 C CA . ILE A 1 84 ? 18.078 23.859 15.812 1 98.38 84 ILE A CA 1
ATOM 666 C C . ILE A 1 84 ? 16.984 23.953 16.875 1 98.38 84 ILE A C 1
ATOM 668 O O . ILE A 1 84 ? 17.188 23.578 18.016 1 98.38 84 ILE A O 1
ATOM 672 N N . ALA A 1 85 ? 15.859 24.547 16.453 1 98.62 85 ALA A N 1
ATOM 673 C CA . ALA A 1 85 ? 14.688 24.625 17.328 1 98.62 85 ALA A CA 1
ATOM 674 C C . ALA A 1 85 ? 13.836 23.375 17.219 1 98.62 85 ALA A C 1
ATOM 676 O O . ALA A 1 85 ? 13.586 22.875 16.109 1 98.62 85 ALA A O 1
ATOM 677 N N . VAL A 1 86 ? 13.406 22.781 18.344 1 98.69 86 VAL A N 1
ATOM 678 C CA . VAL A 1 86 ? 12.523 21.625 18.359 1 98.69 86 VAL A CA 1
ATOM 679 C C . VAL A 1 86 ? 11.164 22.016 18.922 1 98.69 86 VAL A C 1
ATOM 681 O O . VAL A 1 86 ? 11.07 22.531 20.031 1 98.69 86 VAL A O 1
ATOM 684 N N . GLU A 1 87 ? 10.102 21.812 18.125 1 98.69 87 GLU A N 1
ATOM 685 C CA . GLU A 1 87 ? 8.727 22.094 18.531 1 98.69 87 GLU A CA 1
ATOM 686 C C . GLU A 1 87 ? 7.832 20.875 18.328 1 98.69 87 GLU A C 1
ATOM 688 O O . GLU A 1 87 ? 8.18 19.953 17.578 1 98.69 87 GLU A O 1
ATOM 693 N N . GLU A 1 88 ? 6.758 20.828 19.031 1 98.31 88 GLU A N 1
ATOM 694 C CA . GLU A 1 88 ? 5.809 19.734 18.828 1 98.31 88 GLU A CA 1
ATOM 695 C C . GLU A 1 88 ? 5.145 19.828 17.469 1 98.31 88 GLU A C 1
ATOM 697 O O . GLU A 1 88 ? 4.73 20.906 17.031 1 98.31 88 GLU A O 1
ATOM 702 N N . LYS A 1 89 ? 5.188 18.766 16.734 1 97.69 89 LYS A N 1
ATOM 703 C CA . LYS A 1 89 ? 4.332 18.656 15.555 1 97.69 89 LYS A CA 1
ATOM 704 C C . LYS A 1 89 ? 2.889 18.359 15.945 1 97.69 89 LYS A C 1
ATOM 706 O O . LYS A 1 89 ? 2.586 17.266 16.438 1 97.69 89 LYS A O 1
ATOM 711 N N . LEU A 1 90 ? 2.033 19.25 15.758 1 96.5 90 LEU A N 1
ATOM 712 C CA . LEU A 1 90 ? 0.635 19.109 16.156 1 96.5 90 LEU A CA 1
ATOM 713 C C . LEU A 1 90 ? -0.163 18.375 15.086 1 96.5 90 LEU A C 1
ATOM 715 O O . LEU A 1 90 ? 0.15 18.469 13.891 1 96.5 90 LEU A O 1
ATOM 719 N N . ASN A 1 91 ? -1.081 17.609 15.578 1 95.56 91 ASN A N 1
ATOM 720 C CA . ASN A 1 91 ? -2.008 16.922 14.68 1 95.56 91 ASN A CA 1
ATOM 721 C C . ASN A 1 91 ? -3.318 17.688 14.539 1 95.56 91 ASN A C 1
ATOM 723 O O . ASN A 1 91 ? -4.148 17.688 15.445 1 95.56 91 ASN A O 1
ATOM 727 N N . GLY A 1 92 ? -3.48 18.344 13.516 1 94.81 92 GLY A N 1
ATOM 728 C CA . GLY A 1 92 ? -4.652 19.141 13.172 1 94.81 92 GLY A CA 1
ATOM 729 C C . GLY A 1 92 ? -4.754 19.453 11.688 1 94.81 92 GLY A C 1
ATOM 730 O O . GLY A 1 92 ? -4.379 18.625 10.852 1 94.81 92 GLY A O 1
ATOM 731 N N . PHE A 1 93 ? -5.387 20.5 11.383 1 93.44 93 PHE A N 1
ATOM 732 C CA . PHE A 1 93 ? -5.453 20.891 9.984 1 93.44 93 PHE A CA 1
ATOM 733 C C . PHE A 1 93 ? -4.785 22.25 9.766 1 93.44 93 PHE A C 1
ATOM 735 O O . PHE A 1 93 ? -4.98 23.172 10.562 1 93.44 93 PHE A O 1
ATOM 742 N N . ASN A 1 94 ? -4.039 22.328 8.742 1 94.88 94 ASN A N 1
ATOM 743 C CA . ASN A 1 94 ? -3.246 23.5 8.406 1 94.88 94 ASN A CA 1
ATOM 744 C C . ASN A 1 94 ? -4.125 24.656 7.938 1 94.88 94 ASN A C 1
ATOM 746 O O . ASN A 1 94 ? -5.016 24.469 7.105 1 94.88 94 ASN A O 1
ATOM 750 N N . VAL A 1 95 ? -3.805 25.812 8.469 1 95.88 95 VAL A N 1
ATOM 751 C CA . VAL A 1 95 ? -4.539 27.016 8.094 1 95.88 95 VAL A CA 1
ATOM 752 C C . VAL A 1 95 ? -3.566 28.172 7.891 1 95.88 95 VAL A C 1
ATOM 754 O O . VAL A 1 95 ? -2.668 28.391 8.711 1 95.88 95 VAL A O 1
ATOM 757 N N . ARG A 1 96 ? -3.762 28.891 6.82 1 96.81 96 ARG A N 1
ATOM 758 C CA . ARG A 1 96 ? -3.094 30.172 6.633 1 96.81 96 ARG A CA 1
ATOM 759 C C . ARG A 1 96 ? -4.07 31.328 6.824 1 96.81 96 ARG A C 1
ATOM 761 O O . ARG A 1 96 ? -5.172 31.312 6.273 1 96.81 96 ARG A O 1
ATOM 768 N N . VAL A 1 97 ? -3.65 32.281 7.605 1 97.56 97 VAL A N 1
ATOM 769 C CA . VAL A 1 97 ? -4.473 33.469 7.82 1 97.56 97 VAL A CA 1
ATOM 770 C C . VAL A 1 97 ? -3.781 34.688 7.219 1 97.56 97 VAL A C 1
ATOM 772 O O . VAL A 1 97 ? -2.631 34.969 7.555 1 97.56 97 VAL A O 1
ATOM 775 N N . ALA A 1 98 ? -4.441 35.375 6.344 1 96.88 98 ALA A N 1
ATOM 776 C CA . ALA A 1 98 ? -3.908 36.562 5.676 1 96.88 98 ALA A CA 1
ATOM 777 C C . ALA A 1 98 ? -4.969 37.656 5.57 1 96.88 98 ALA A C 1
ATOM 779 O O . ALA A 1 98 ? -6.168 37.375 5.574 1 96.88 98 ALA A O 1
ATOM 780 N N . ARG A 1 99 ? -4.492 38.812 5.578 1 95.94 99 ARG A N 1
ATOM 781 C CA . ARG A 1 99 ? -5.395 39.938 5.297 1 95.94 99 ARG A CA 1
ATOM 782 C C . ARG A 1 99 ? -5.629 40.094 3.799 1 95.94 99 ARG A C 1
ATOM 784 O O . ARG A 1 99 ? -4.688 40.312 3.035 1 95.94 99 ARG A O 1
ATOM 791 N N . VAL A 1 100 ? -6.848 39.906 3.393 1 94.75 100 VAL A N 1
ATOM 792 C CA . VAL A 1 100 ? -7.273 40.062 2.006 1 94.75 100 VAL A CA 1
ATOM 793 C C . VAL A 1 100 ? -8.477 41 1.935 1 94.75 100 VAL A C 1
ATOM 795 O O . VAL A 1 100 ? -9.469 40.812 2.639 1 94.75 100 VAL A O 1
ATOM 798 N N . ASP A 1 101 ? -8.391 42 1.111 1 93.06 101 ASP A N 1
ATOM 799 C CA . ASP A 1 101 ? -9.453 43 0.975 1 93.06 101 ASP A CA 1
ATOM 800 C C . ASP A 1 101 ? -9.844 43.594 2.334 1 93.06 101 ASP A C 1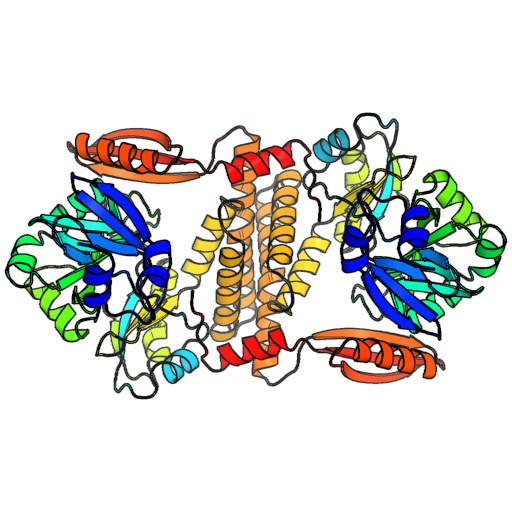
ATOM 802 O O . ASP A 1 101 ? -11.031 43.688 2.652 1 93.06 101 ASP A O 1
ATOM 806 N N . GLY A 1 102 ? -8.906 43.688 3.145 1 92.75 102 GLY A N 1
ATOM 807 C CA . GLY A 1 102 ? -9.078 44.375 4.418 1 92.75 102 GLY A CA 1
ATOM 808 C C . GLY A 1 102 ? -9.547 43.469 5.527 1 92.75 102 GLY A C 1
ATOM 809 O O . GLY A 1 102 ? -9.672 43.875 6.68 1 92.75 102 GLY A O 1
ATOM 810 N N . GLU A 1 103 ? -9.727 42.219 5.191 1 93.94 103 GLU A N 1
ATOM 811 C CA . GLU A 1 103 ? -10.242 41.281 6.191 1 93.94 103 GLU A CA 1
ATOM 812 C C . GLU A 1 103 ? -9.312 40.094 6.352 1 93.94 103 GLU A C 1
ATOM 814 O O . GLU A 1 103 ? -8.664 39.688 5.395 1 93.94 103 GLU A O 1
ATOM 819 N N . ALA A 1 104 ? -9.273 39.594 7.609 1 96.5 104 ALA A N 1
ATOM 820 C CA . ALA A 1 104 ? -8.523 38.375 7.836 1 96.5 104 ALA A CA 1
ATOM 821 C C . ALA A 1 104 ? -9.281 37.156 7.293 1 96.5 104 ALA A C 1
ATOM 823 O O . ALA A 1 104 ? -10.422 36.906 7.699 1 96.5 104 ALA A O 1
ATOM 824 N N . LEU A 1 105 ? -8.656 36.469 6.371 1 96.31 105 LEU A N 1
ATOM 825 C CA . LEU A 1 105 ? -9.234 35.25 5.797 1 96.31 105 LEU A CA 1
ATOM 826 C C . LEU A 1 105 ? -8.367 34.031 6.102 1 96.31 105 LEU A C 1
ATOM 828 O O . LEU A 1 105 ? -7.137 34.156 6.137 1 96.31 105 LEU A O 1
ATOM 832 N N . ALA A 1 106 ? -9.031 32.938 6.332 1 96.5 106 ALA A N 1
ATOM 833 C CA . ALA A 1 106 ? -8.328 31.656 6.562 1 96.5 106 ALA A CA 1
ATOM 834 C C . ALA A 1 106 ? -8.375 30.781 5.32 1 96.5 106 ALA A C 1
ATOM 836 O O . ALA A 1 106 ? -9.438 30.562 4.734 1 96.5 106 ALA A O 1
ATOM 837 N N . PHE A 1 107 ? -7.195 30.266 4.934 1 95.69 107 PHE A N 1
ATOM 838 C CA . PHE A 1 107 ? -7.047 29.391 3.779 1 95.69 107 PHE A CA 1
ATOM 839 C C . PHE A 1 107 ? -6.613 28 4.215 1 95.69 107 PHE A C 1
ATOM 841 O O . PHE A 1 107 ? -5.66 27.844 4.98 1 95.69 107 PHE A O 1
ATOM 848 N N . THR A 1 108 ? -7.332 27 3.742 1 92.94 108 THR A N 1
ATOM 849 C CA . THR A 1 108 ? -6.906 25.625 3.986 1 92.94 108 THR A CA 1
ATOM 850 C C . THR A 1 108 ? -5.641 25.297 3.199 1 92.94 108 THR A C 1
ATOM 852 O O . THR A 1 108 ? -5.176 26.109 2.398 1 92.94 108 THR A O 1
ATOM 855 N N . ARG A 1 109 ? -5.109 24.141 3.383 1 91.62 109 ARG A N 1
ATOM 856 C CA . ARG A 1 109 ? -3.893 23.719 2.699 1 91.62 109 ARG A CA 1
ATOM 857 C C . ARG A 1 109 ? -4.082 23.734 1.186 1 91.62 109 ARG A C 1
ATOM 859 O O . ARG A 1 109 ? -3.158 24.062 0.441 1 91.62 109 ARG A O 1
ATOM 866 N N . GLY A 1 110 ? -5.324 23.453 0.75 1 91.69 110 GLY A N 1
ATOM 867 C CA . GLY A 1 110 ? -5.617 23.453 -0.674 1 91.69 110 GLY A CA 1
ATOM 868 C C . GLY A 1 110 ? -5.973 24.812 -1.221 1 91.69 110 GLY A C 1
ATOM 869 O O . GLY A 1 110 ? -6.285 24.953 -2.404 1 91.69 110 GLY A O 1
ATOM 870 N N . GLY A 1 111 ? -5.98 25.797 -0.405 1 92.88 111 GLY A N 1
ATOM 871 C CA . GLY A 1 111 ? -6.215 27.156 -0.85 1 92.88 111 GLY A CA 1
ATOM 872 C C . GLY A 1 111 ? -7.68 27.547 -0.825 1 92.88 111 GLY A C 1
ATOM 873 O O . GLY A 1 111 ? -8.086 28.5 -1.489 1 92.88 111 GLY A O 1
ATOM 874 N N . TYR A 1 112 ? -8.438 26.844 -0.076 1 92.31 112 TYR A N 1
ATOM 875 C CA . TYR A 1 112 ? -9.859 27.156 0.026 1 92.31 112 TYR A CA 1
ATOM 876 C C . TYR A 1 112 ? -10.125 28.109 1.19 1 92.31 112 TYR A C 1
ATOM 878 O O . TYR A 1 112 ? -9.516 27.969 2.256 1 92.31 112 TYR A O 1
ATOM 886 N N . VAL A 1 113 ? -11.055 28.969 0.908 1 94.38 113 VAL A N 1
ATOM 887 C CA . VAL A 1 113 ? -11.523 29.844 1.987 1 94.38 113 VAL A CA 1
ATOM 888 C C . VAL A 1 113 ? -12.719 29.203 2.68 1 94.38 113 VAL A C 1
ATOM 890 O O . VAL A 1 113 ? -13.82 29.172 2.127 1 94.38 113 VAL A O 1
ATOM 893 N N . CYS A 1 114 ? -12.523 28.719 3.818 1 92.81 114 CYS A N 1
ATOM 894 C CA . CYS A 1 114 ? -13.602 28.141 4.605 1 92.81 114 CYS A CA 1
ATOM 895 C C . CYS A 1 114 ? -14.219 29.172 5.539 1 92.81 114 CYS A C 1
ATOM 897 O O . CYS A 1 114 ? -13.531 29.734 6.391 1 92.81 114 CYS A O 1
ATOM 899 N N . PRO A 1 115 ? -15.516 29.344 5.391 1 94.19 115 PRO A N 1
ATOM 900 C CA . PRO A 1 115 ? -16.156 30.375 6.215 1 94.19 115 PRO A CA 1
ATOM 901 C C . PRO A 1 115 ? -16.078 30.078 7.711 1 94.19 115 PRO A C 1
ATOM 903 O O . PRO A 1 115 ? -15.836 30.984 8.516 1 94.19 115 PRO A O 1
ATOM 906 N N . TYR A 1 116 ? -16.234 28.859 8.055 1 95.31 116 TYR A N 1
ATOM 907 C CA . TYR A 1 116 ? -16.188 28.469 9.461 1 95.31 116 TYR A CA 1
ATOM 908 C C . TYR A 1 116 ? -14.789 28.656 10.031 1 95.31 116 TYR A C 1
ATOM 910 O O . TYR A 1 116 ? -14.625 29.266 11.094 1 95.31 116 TYR A O 1
ATOM 918 N N . THR A 1 117 ? -13.789 28.203 9.344 1 95.75 117 THR A N 1
ATOM 919 C CA . THR A 1 117 ? -12.414 28.312 9.812 1 95.75 117 THR A CA 1
ATOM 920 C C . THR A 1 117 ? -11.992 29.781 9.883 1 95.75 117 THR A C 1
ATOM 922 O O . THR A 1 117 ? -11.242 30.172 10.781 1 95.75 117 THR A O 1
ATOM 925 N N . THR A 1 118 ? -12.461 30.578 8.93 1 96.56 118 THR A N 1
ATOM 926 C CA . THR A 1 118 ? -12.188 32 8.953 1 96.56 118 THR A CA 1
ATOM 927 C C . THR A 1 118 ? -12.75 32.656 10.227 1 96.56 118 THR A C 1
ATOM 929 O O . THR A 1 118 ? -12.047 33.375 10.922 1 96.56 118 THR A O 1
ATOM 932 N N . ALA A 1 119 ? -13.984 32.344 10.477 1 95.94 119 ALA A N 1
ATOM 933 C CA . ALA A 1 119 ? -14.625 32.875 11.672 1 95.94 119 ALA A CA 1
ATOM 934 C C . ALA A 1 119 ? -13.891 32.438 12.938 1 95.94 119 ALA A C 1
ATOM 936 O O . ALA A 1 119 ? -13.641 33.25 13.836 1 95.94 119 ALA A O 1
ATOM 937 N N . ARG A 1 120 ? -13.523 31.172 13 1 95.56 120 ARG A N 1
ATOM 938 C CA . ARG A 1 120 ? -12.836 30.625 14.172 1 95.56 120 ARG A CA 1
ATOM 939 C C . ARG A 1 120 ? -11.461 31.266 14.336 1 95.56 120 ARG A C 1
ATOM 941 O O . ARG A 1 120 ? -11.055 31.594 15.453 1 95.56 120 ARG A O 1
ATOM 948 N N . ALA A 1 121 ? -10.742 31.406 13.258 1 96.88 121 ALA A N 1
ATOM 949 C CA . ALA A 1 121 ? -9.43 32.031 13.297 1 96.88 121 ALA A CA 1
ATOM 950 C C . ALA A 1 121 ? -9.523 33.469 13.852 1 96.88 121 ALA A C 1
ATOM 952 O O . ALA A 1 121 ? -8.688 33.875 14.648 1 96.88 121 ALA A O 1
ATOM 953 N N . ARG A 1 122 ? -10.547 34.219 13.422 1 97.19 122 ARG A N 1
ATOM 954 C CA . ARG A 1 122 ? -10.758 35.562 13.914 1 97.19 122 ARG A CA 1
ATOM 955 C C . ARG A 1 122 ? -11.031 35.594 15.414 1 97.19 122 ARG A C 1
ATOM 957 O O . ARG A 1 122 ? -10.477 36.406 16.156 1 97.19 122 ARG A O 1
ATOM 964 N N . ASP A 1 123 ? -11.828 34.594 15.797 1 96.56 123 ASP A N 1
ATOM 965 C CA . ASP A 1 123 ? -12.203 34.531 17.203 1 96.56 123 ASP A CA 1
ATOM 966 C C . ASP A 1 123 ? -11.016 34.125 18.078 1 96.56 123 ASP A C 1
ATOM 968 O O . ASP A 1 123 ? -10.836 34.656 19.172 1 96.56 123 ASP A O 1
ATOM 972 N N . LEU A 1 124 ? -10.242 33.188 17.625 1 96.88 124 LEU A N 1
ATOM 973 C CA . LEU A 1 124 ? -9.195 32.594 18.438 1 96.88 124 LEU A CA 1
ATOM 974 C C . LEU A 1 124 ? -7.926 33.406 18.422 1 96.88 124 LEU A C 1
ATOM 976 O O . LEU A 1 124 ? -7.18 33.438 19.406 1 96.88 124 LEU A O 1
ATOM 980 N N . LEU A 1 125 ? -7.68 34.156 17.312 1 98.06 125 LEU A N 1
ATOM 981 C CA . LEU A 1 125 ? -6.41 34.844 17.172 1 98.06 125 LEU A CA 1
ATOM 982 C C . LEU A 1 125 ? -6.602 36.344 17.375 1 98.06 125 LEU A C 1
ATOM 984 O O . LEU A 1 125 ? -5.645 37.062 17.688 1 98.06 125 LEU A O 1
ATOM 988 N N . SER A 1 126 ? -7.805 36.906 17.109 1 97.81 126 SER A N 1
ATOM 989 C CA . SER A 1 126 ? -8.023 38.344 17.078 1 97.81 126 SER A CA 1
ATOM 990 C C . SER A 1 126 ? -6.891 39.062 16.359 1 97.81 126 SER A C 1
ATOM 992 O O . SER A 1 126 ? -6.262 39.969 16.922 1 97.81 126 SER A O 1
ATOM 994 N N . PRO A 1 127 ? -6.703 38.75 15.062 1 97.75 127 PRO A N 1
ATOM 995 C CA . PRO A 1 127 ? -5.445 39.094 14.406 1 97.75 127 PRO A CA 1
ATOM 996 C C . PRO A 1 127 ? -5.438 40.531 13.883 1 97.75 127 PRO A C 1
ATOM 998 O O . PRO A 1 127 ? -4.492 40.938 13.195 1 97.75 127 PRO A O 1
ATOM 1001 N N . ALA A 1 128 ? -6.422 41.375 14.133 1 96.5 128 ALA A N 1
ATOM 1002 C CA . ALA A 1 128 ? -6.57 42.719 13.531 1 96.5 128 ALA A CA 1
ATOM 1003 C C . ALA A 1 128 ? -5.34 43.562 13.797 1 96.5 128 ALA A C 1
ATOM 1005 O O . ALA A 1 128 ? -4.754 44.125 12.859 1 96.5 128 ALA A O 1
ATOM 1006 N N . ALA A 1 129 ? -4.953 43.656 15.031 1 97.44 129 ALA A N 1
ATOM 1007 C CA . ALA A 1 129 ? -3.822 44.5 15.398 1 97.44 129 ALA A CA 1
ATOM 1008 C C . ALA A 1 129 ? -2.541 44.031 14.719 1 97.44 129 ALA A C 1
ATOM 1010 O O . ALA A 1 129 ? -1.73 44.844 14.273 1 97.44 129 ALA A O 1
ATOM 1011 N N . PHE A 1 130 ? -2.35 42.75 14.703 1 98.06 130 PHE A N 1
ATOM 1012 C CA . PHE A 1 130 ? -1.187 42.188 14.031 1 98.06 130 PHE A CA 1
ATOM 1013 C C . PHE A 1 130 ? -1.14 42.625 12.57 1 98.06 130 PHE A C 1
ATOM 1015 O O . PHE A 1 130 ? -0.098 43.062 12.078 1 98.06 130 PHE A O 1
ATOM 1022 N N . PHE A 1 131 ? -2.26 42.5 11.852 1 97.75 131 PHE A N 1
ATOM 1023 C CA . PHE A 1 131 ? -2.289 42.812 10.422 1 97.75 131 PHE A CA 1
ATOM 1024 C C . PHE A 1 131 ? -2.211 44.312 10.188 1 97.75 131 PHE A C 1
ATOM 1026 O O . PHE A 1 131 ? -1.743 44.75 9.133 1 97.75 131 PHE A O 1
ATOM 1033 N N . ASP A 1 132 ? -2.674 45.094 11.141 1 97.5 132 ASP A N 1
ATOM 1034 C CA . ASP A 1 132 ? -2.469 46.531 11.039 1 97.5 132 ASP A CA 1
ATOM 1035 C C . ASP A 1 132 ? -0.981 46.875 11.031 1 97.5 132 ASP A C 1
ATOM 1037 O O . ASP A 1 132 ? -0.535 47.719 10.242 1 97.5 132 ASP A O 1
ATOM 1041 N N . ASP A 1 133 ? -0.279 46.188 11.883 1 97.5 133 ASP A N 1
ATOM 1042 C CA . ASP A 1 133 ? 1.147 46.469 12.031 1 97.5 133 ASP A CA 1
ATOM 1043 C C . ASP A 1 133 ? 1.956 45.781 10.938 1 97.5 133 ASP A C 1
ATOM 1045 O O . ASP A 1 133 ? 3.018 46.281 10.539 1 97.5 133 ASP A O 1
ATOM 1049 N N . SER A 1 134 ? 1.507 44.625 10.492 1 96.81 134 SER A N 1
ATOM 1050 C CA . SER A 1 134 ? 2.25 43.812 9.539 1 96.81 134 SER A CA 1
ATOM 1051 C C . SER A 1 134 ? 1.34 43.281 8.438 1 96.81 134 SER A C 1
ATOM 1053 O O . SER A 1 134 ? 1.146 42.062 8.312 1 96.81 134 SER A O 1
ATOM 1055 N N . PRO A 1 135 ? 0.887 44.156 7.523 1 94.06 135 PRO A N 1
ATOM 1056 C CA . PRO A 1 135 ? -0.074 43.75 6.496 1 94.06 135 PRO A CA 1
ATOM 1057 C C . PRO A 1 135 ? 0.53 42.812 5.469 1 94.06 135 PRO A C 1
ATOM 1059 O O . PRO A 1 135 ? -0.203 42.094 4.762 1 94.06 135 PRO A O 1
ATOM 1062 N N . ASP A 1 136 ? 1.866 42.688 5.43 1 93.25 136 ASP A N 1
ATOM 1063 C CA . ASP A 1 136 ? 2.516 41.906 4.391 1 93.25 136 ASP A CA 1
ATOM 1064 C C . ASP A 1 136 ? 2.945 40.531 4.93 1 93.25 136 ASP A C 1
ATOM 1066 O O . ASP A 1 136 ? 3.654 39.781 4.25 1 93.25 136 ASP A O 1
ATOM 1070 N N . LEU A 1 137 ? 2.525 40.188 6.133 1 97.06 137 LEU A N 1
ATOM 1071 C CA . LEU A 1 137 ? 2.83 38.875 6.707 1 97.06 137 LEU A CA 1
ATOM 1072 C C . LEU A 1 137 ? 1.594 37.969 6.715 1 97.06 137 LEU A C 1
ATOM 1074 O O . LEU A 1 137 ? 0.465 38.469 6.676 1 97.06 137 LEU A O 1
ATOM 1078 N N . ILE A 1 138 ? 1.821 36.75 6.664 1 97.06 138 ILE A N 1
ATOM 1079 C CA . ILE A 1 138 ? 0.744 35.781 6.832 1 97.06 138 ILE A CA 1
ATOM 1080 C C . ILE A 1 138 ? 1.033 34.906 8.039 1 97.06 138 ILE A C 1
ATOM 1082 O O . ILE A 1 138 ? 2.193 34.688 8.391 1 97.06 138 ILE A O 1
ATOM 1086 N N . LEU A 1 139 ? -0.002 34.438 8.688 1 98 139 LEU A N 1
ATOM 1087 C CA . LEU A 1 139 ? 0.094 33.469 9.789 1 98 139 LEU A CA 1
ATOM 1088 C C . LEU A 1 139 ? -0.141 32.062 9.312 1 98 139 LEU A C 1
ATOM 1090 O O . LEU A 1 139 ? -1.121 31.781 8.617 1 98 139 LEU A O 1
ATOM 1094 N N . CYS A 1 140 ? 0.779 31.188 9.555 1 97.44 140 CYS A N 1
ATOM 1095 C CA . CYS A 1 140 ? 0.622 29.75 9.336 1 97.44 140 CYS A CA 1
ATOM 1096 C C . CYS A 1 140 ? 0.347 29.031 10.648 1 97.44 140 CYS A C 1
ATOM 1098 O O . CYS A 1 140 ? 1.152 29.094 11.578 1 97.44 140 CYS A O 1
ATOM 1100 N N . ALA A 1 141 ? -0.797 28.359 10.672 1 97.5 141 ALA A N 1
ATOM 1101 C CA . ALA A 1 141 ? -1.25 27.828 11.953 1 97.5 141 ALA A CA 1
ATOM 1102 C C . ALA A 1 141 ? -1.882 26.453 11.789 1 97.5 141 ALA A C 1
ATOM 1104 O O . ALA A 1 141 ? -2.066 25.984 10.664 1 97.5 141 ALA A O 1
ATOM 1105 N N . GLU A 1 142 ? -2.064 25.781 12.922 1 96.62 142 GLU A N 1
ATOM 1106 C CA . GLU A 1 142 ? -2.773 24.516 13.023 1 96.62 142 GLU A CA 1
ATOM 1107 C C . GLU A 1 142 ? -4.031 24.641 13.875 1 96.62 142 GLU A C 1
ATOM 1109 O O . GLU A 1 142 ? -3.969 25.125 15.008 1 96.62 142 GLU A O 1
ATOM 1114 N N . LEU A 1 143 ? -5.133 24.375 13.227 1 96.5 143 LEU A N 1
ATOM 1115 C CA . LEU A 1 143 ? -6.363 24.25 14 1 96.5 143 LEU A CA 1
ATOM 1116 C C . LEU A 1 143 ? -6.496 22.859 14.586 1 96.5 143 LEU A C 1
ATOM 1118 O O . LEU A 1 143 ? -6.469 21.859 13.859 1 96.5 143 LEU A O 1
ATOM 1122 N N . ILE A 1 144 ? -6.594 22.734 15.961 1 96.5 144 ILE A N 1
ATOM 1123 C CA . ILE A 1 144 ? -6.559 21.453 16.641 1 96.5 144 ILE A CA 1
ATOM 1124 C C . ILE A 1 144 ? -7.746 21.344 17.594 1 96.5 144 ILE A C 1
ATOM 1126 O O . ILE A 1 144 ? -8.414 22.344 17.891 1 96.5 144 ILE A O 1
ATOM 1130 N N . GLY A 1 145 ? -8.023 20.062 18.031 1 94.5 145 GLY A N 1
ATOM 1131 C CA . GLY A 1 145 ? -9.062 19.828 19.031 1 94.5 145 GLY A CA 1
ATOM 1132 C C . GLY A 1 145 ? -10.172 18.922 18.531 1 94.5 145 GLY A C 1
ATOM 1133 O O . GLY A 1 145 ? -10.258 18.625 17.344 1 94.5 145 GLY A O 1
ATOM 1134 N N . PRO A 1 146 ? -11.039 18.516 19.422 1 94.06 146 PRO A N 1
ATOM 1135 C CA . PRO A 1 146 ? -12.055 17.516 19.109 1 94.06 146 PRO A CA 1
ATOM 1136 C C . PRO A 1 146 ? -13.227 18.094 18.297 1 94.06 146 PRO A C 1
ATOM 1138 O O . PRO A 1 146 ? -14.016 17.344 17.734 1 94.06 146 PRO A O 1
ATOM 1141 N N . GLU A 1 147 ? -13.328 19.438 18.312 1 95.62 147 GLU A N 1
ATOM 1142 C CA . GLU A 1 147 ? -14.453 20.047 17.609 1 95.62 147 GLU A CA 1
ATOM 1143 C C . GLU A 1 147 ? -13.977 20.906 16.438 1 95.62 147 GLU A C 1
ATOM 1145 O O . GLU A 1 147 ? -14.102 22.141 16.484 1 95.62 147 GLU A O 1
ATOM 1150 N N . THR A 1 148 ? -13.438 20.266 15.461 1 94.94 148 THR A N 1
ATOM 1151 C CA . THR A 1 148 ? -13.008 20.859 14.203 1 94.94 148 THR A CA 1
ATOM 1152 C C . THR A 1 148 ? -13.594 20.094 13.016 1 94.94 148 THR A C 1
ATOM 1154 O O . THR A 1 148 ? -13.93 18.906 13.133 1 94.94 148 THR A O 1
ATOM 1157 N N . PRO A 1 149 ? -13.734 20.672 11.938 1 94.38 149 PRO A N 1
ATOM 1158 C CA . PRO A 1 149 ? -14.398 20.016 10.82 1 94.38 149 PRO A CA 1
ATOM 1159 C C . PRO A 1 149 ? -13.461 19.094 10.039 1 94.38 149 PRO A C 1
ATOM 1161 O O . PRO A 1 149 ? -13.891 18.422 9.094 1 94.38 149 PRO A O 1
ATOM 1164 N N . TYR A 1 150 ? -12.141 19.016 10.453 1 91.38 150 TYR A N 1
ATOM 1165 C CA . TYR A 1 150 ? -11.234 18.375 9.508 1 91.38 150 TYR A CA 1
ATOM 1166 C C . TYR A 1 150 ? -10.344 17.359 10.219 1 91.38 150 TYR A 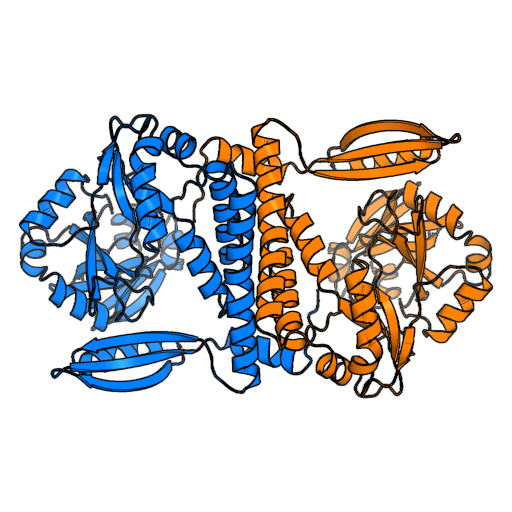C 1
ATOM 1168 O O . TYR A 1 150 ? -9.648 16.578 9.57 1 91.38 150 TYR A O 1
ATOM 1176 N N . THR A 1 151 ? -10.242 17.359 11.484 1 87.25 151 THR A N 1
ATOM 1177 C CA . THR A 1 151 ? -9.438 16.391 12.203 1 87.25 151 THR A CA 1
ATOM 1178 C C . THR A 1 151 ? -10.227 15.781 13.359 1 87.25 151 THR A C 1
ATOM 1180 O O . THR A 1 151 ? -11.094 16.438 13.945 1 87.25 151 THR A O 1
ATOM 1183 N N . SER A 1 152 ? -9.914 14.523 13.586 1 78.56 152 SER A N 1
ATOM 1184 C CA . SER A 1 152 ? -10.609 13.844 14.672 1 78.56 152 SER A CA 1
ATOM 1185 C C . SER A 1 152 ? -9.68 13.57 15.852 1 78.56 152 SER A C 1
ATOM 1187 O O . SER A 1 152 ? -10.062 12.898 16.812 1 78.56 152 SER A O 1
ATOM 1189 N N . HIS A 1 153 ? -8.531 14.125 15.766 1 86.75 153 HIS A N 1
ATOM 1190 C CA . HIS A 1 153 ? -7.609 13.891 16.875 1 86.75 153 HIS A CA 1
ATOM 1191 C C . HIS A 1 153 ? -8.039 14.656 18.125 1 86.75 153 HIS A C 1
ATOM 1193 O O . HIS A 1 153 ? -8.344 15.852 18.047 1 86.75 153 HIS A O 1
ATOM 1199 N N . ASP A 1 154 ? -7.996 13.969 19.188 1 85.38 154 ASP A N 1
ATOM 1200 C CA . ASP A 1 154 ? -8.422 14.547 20.469 1 85.38 154 ASP A CA 1
ATOM 1201 C C . ASP A 1 154 ? -7.223 14.992 21.297 1 85.38 154 ASP A C 1
ATOM 1203 O O . ASP A 1 154 ? -6.277 14.227 21.484 1 85.38 154 ASP A O 1
ATOM 1207 N N . TYR A 1 155 ? -7.199 16.219 21.609 1 89.69 155 TYR A N 1
ATOM 1208 C CA . TYR A 1 155 ? -6.281 16.75 22.609 1 89.69 155 TYR A CA 1
ATOM 1209 C C . TYR A 1 155 ? -6.969 16.875 23.969 1 89.69 155 TYR A C 1
ATOM 1211 O O . TYR A 1 155 ? -7.832 17.734 24.156 1 89.69 155 TYR A O 1
ATOM 1219 N N . PRO A 1 156 ? -6.562 16.125 24.953 1 88.62 156 PRO A N 1
ATOM 1220 C CA . PRO A 1 156 ? -7.281 16.109 26.234 1 88.62 156 PRO A CA 1
ATOM 1221 C C . PRO A 1 156 ? -7.336 17.484 26.891 1 88.62 156 PRO A C 1
ATOM 1223 O O . PRO A 1 156 ? -8.281 17.766 27.625 1 88.62 156 PRO A O 1
ATOM 1226 N N . ASP A 1 157 ? -6.418 18.281 26.625 1 90.44 157 ASP A N 1
ATOM 1227 C CA . ASP A 1 157 ? -6.348 19.578 27.281 1 90.44 157 ASP A CA 1
ATOM 1228 C C . ASP A 1 157 ? -7.078 20.656 26.484 1 90.44 157 ASP A C 1
ATOM 1230 O O . ASP A 1 157 ? -7.117 21.812 26.891 1 90.44 157 ASP A O 1
ATOM 1234 N N . ILE A 1 158 ? -7.695 20.281 25.391 1 93.62 158 ILE A N 1
ATOM 1235 C CA . ILE A 1 158 ? -8.461 21.203 24.562 1 93.62 158 ILE A CA 1
ATOM 1236 C C . ILE A 1 158 ? -9.93 20.812 24.578 1 93.62 158 ILE A C 1
ATOM 1238 O O . ILE A 1 158 ? -10.297 19.719 24.125 1 93.62 158 ILE A O 1
ATOM 1242 N N . GLU A 1 159 ? -10.773 21.641 25.094 1 90.06 159 GLU A N 1
ATOM 1243 C CA . GLU A 1 159 ? -12.195 21.312 25.25 1 90.06 159 GLU A CA 1
ATOM 1244 C C . GLU A 1 159 ? -12.914 21.312 23.906 1 90.06 159 GLU A C 1
ATOM 1246 O O . GLU A 1 159 ? -13.672 20.391 23.609 1 90.06 159 GLU A O 1
ATOM 1251 N N . SER A 1 160 ? -12.773 22.359 23.125 1 93.5 160 SER A N 1
ATOM 1252 C CA . SER A 1 160 ? -13.414 22.453 21.828 1 93.5 160 SER A CA 1
ATOM 1253 C C . SER A 1 160 ? -12.375 22.5 20.703 1 93.5 160 SER A C 1
ATOM 1255 O O . SER A 1 160 ? -11.914 21.453 20.234 1 93.5 160 SER A O 1
ATOM 1257 N N . ASP A 1 161 ? -11.836 23.672 20.453 1 95.62 161 ASP A N 1
ATOM 1258 C CA . ASP A 1 161 ? -10.773 23.828 19.469 1 95.62 161 ASP A CA 1
ATOM 1259 C C . ASP A 1 161 ? -9.781 24.906 19.891 1 95.62 161 ASP A C 1
ATOM 1261 O O . ASP A 1 161 ? -10.008 25.609 20.875 1 95.62 161 ASP A O 1
ATOM 1265 N N . ALA A 1 162 ? -8.641 24.844 19.312 1 96.62 162 ALA A N 1
ATOM 1266 C CA . ALA A 1 162 ? -7.562 25.812 19.516 1 96.62 162 ALA A CA 1
ATOM 1267 C C . ALA A 1 162 ? -6.762 26.016 18.234 1 96.62 162 ALA A C 1
ATOM 1269 O O . ALA A 1 162 ? -6.84 25.203 17.312 1 96.62 162 ALA A O 1
ATOM 1270 N N . ILE A 1 163 ? -6.086 27.141 18.141 1 97.31 163 ILE A N 1
ATOM 1271 C CA . ILE A 1 163 ? -5.234 27.422 17 1 97.31 163 ILE A CA 1
ATOM 1272 C C . ILE A 1 163 ? -3.818 27.75 17.469 1 97.31 163 ILE A C 1
ATOM 1274 O O . ILE A 1 163 ? -3.637 28.453 18.453 1 97.31 163 ILE A O 1
ATOM 1278 N N . ARG A 1 164 ? -2.842 27.141 16.922 1 98.25 164 ARG A N 1
ATOM 1279 C CA . ARG A 1 164 ? -1.436 27.359 17.234 1 98.25 164 ARG A CA 1
ATOM 1280 C C . ARG A 1 164 ? -0.676 27.859 16 1 98.25 164 ARG A C 1
ATOM 1282 O O . ARG A 1 164 ? -0.705 27.219 14.953 1 98.25 164 ARG A O 1
ATOM 1289 N N . VAL A 1 165 ? -0.04 29.016 16.156 1 98.56 165 VAL A N 1
ATOM 1290 C CA . VAL A 1 165 ? 0.74 29.578 15.055 1 98.56 165 VAL A CA 1
ATOM 1291 C C . VAL A 1 165 ? 2.145 28.984 15.055 1 98.56 165 VAL A C 1
ATOM 1293 O O . VAL A 1 165 ? 2.918 29.203 15.992 1 98.56 165 VAL A O 1
ATOM 1296 N N . PHE A 1 166 ? 2.473 28.25 14.031 1 97.75 166 PHE A N 1
ATOM 1297 C CA . PHE A 1 166 ? 3.756 27.547 14.016 1 97.75 166 PHE A CA 1
ATOM 1298 C C . PHE A 1 166 ? 4.73 28.234 13.062 1 97.75 166 PHE A C 1
ATOM 1300 O O . PHE A 1 166 ? 5.914 27.891 13.023 1 97.75 166 PHE A O 1
ATOM 1307 N N . ASP A 1 167 ? 4.238 29.234 12.258 1 97.38 167 ASP A N 1
ATOM 1308 C CA . ASP A 1 167 ? 5.082 29.938 11.297 1 97.38 167 ASP A CA 1
ATOM 1309 C C . ASP A 1 167 ? 4.488 31.297 10.938 1 97.38 167 ASP A C 1
ATOM 1311 O O . ASP A 1 167 ? 3.281 31.5 11.062 1 97.38 167 ASP A O 1
ATOM 1315 N N . VAL A 1 168 ? 5.281 32.25 10.648 1 97.94 168 VAL A N 1
ATOM 1316 C CA . VAL A 1 168 ? 4.941 33.531 10.078 1 97.94 168 VAL A CA 1
ATOM 1317 C C . VAL A 1 168 ? 5.797 33.812 8.836 1 97.94 168 VAL A C 1
ATOM 1319 O O . VAL A 1 168 ? 7.023 33.688 8.891 1 97.94 168 VAL A O 1
ATOM 1322 N N . ARG A 1 169 ? 5.117 34.156 7.77 1 96.19 169 ARG A N 1
ATOM 1323 C CA . ARG A 1 169 ? 5.848 34.25 6.512 1 96.19 169 ARG A CA 1
ATOM 1324 C C . ARG A 1 169 ? 5.523 35.562 5.785 1 96.19 169 ARG A C 1
ATOM 1326 O O . ARG A 1 169 ? 4.449 36.125 5.977 1 96.19 169 ARG A O 1
ATOM 1333 N N . GLU A 1 170 ? 6.473 35.906 4.953 1 93.5 170 GLU A N 1
ATOM 1334 C CA . GLU A 1 170 ? 6.262 37.031 4.07 1 93.5 170 GLU A CA 1
ATOM 1335 C C . GLU A 1 170 ? 5.348 36.688 2.906 1 93.5 170 GLU A C 1
ATOM 1337 O O . GLU A 1 170 ? 5.543 35.656 2.256 1 93.5 170 GLU A O 1
ATOM 1342 N N . ARG A 1 171 ? 4.371 37.469 2.633 1 89.19 171 ARG A N 1
ATOM 1343 C CA . ARG A 1 171 ? 3.338 37.188 1.637 1 89.19 171 ARG A CA 1
ATOM 1344 C C . ARG A 1 171 ? 3.934 37.125 0.234 1 89.19 171 ARG A C 1
ATOM 1346 O O . ARG A 1 171 ? 3.529 36.281 -0.579 1 89.19 171 ARG A O 1
ATOM 1353 N N . HIS A 1 172 ? 4.879 37.938 -0.163 1 80.94 172 HIS A N 1
ATOM 1354 C CA . HIS A 1 172 ? 5.379 38.031 -1.529 1 80.94 172 HIS A CA 1
ATOM 1355 C C . HIS A 1 172 ? 6.414 36.969 -1.812 1 80.94 172 HIS A C 1
ATOM 1357 O O . HIS A 1 172 ? 6.352 36.281 -2.844 1 80.94 172 HIS A O 1
ATOM 1363 N N . SER A 1 173 ? 7.258 36.719 -0.858 1 83.62 173 SER A N 1
ATOM 1364 C CA . SER A 1 173 ? 8.344 35.75 -1.085 1 83.62 173 SER A CA 1
ATOM 1365 C C . SER A 1 173 ? 7.988 34.375 -0.558 1 83.62 173 SER A C 1
ATOM 1367 O O . SER A 1 173 ? 8.531 33.375 -1.023 1 83.62 173 SER A O 1
ATOM 1369 N N . GLY A 1 174 ? 7.121 34.375 0.388 1 90.88 174 GLY A N 1
ATOM 1370 C CA . GLY A 1 174 ? 6.84 33.094 1.062 1 90.88 174 GLY A CA 1
ATOM 1371 C C . GLY A 1 174 ? 7.902 32.719 2.076 1 90.88 174 GLY A C 1
ATOM 1372 O O . GLY A 1 174 ? 7.828 31.656 2.691 1 90.88 174 GLY A O 1
ATOM 1373 N N . ASP A 1 175 ? 8.836 33.594 2.303 1 93.62 175 ASP A N 1
ATOM 1374 C CA . ASP A 1 175 ? 9.938 33.312 3.225 1 93.62 175 ASP A CA 1
ATOM 1375 C C . ASP A 1 175 ? 9.469 33.375 4.676 1 93.62 175 ASP A C 1
ATOM 1377 O O . ASP A 1 175 ? 8.68 34.25 5.039 1 93.62 175 ASP A O 1
ATOM 1381 N N . PRO A 1 176 ? 10.016 32.5 5.461 1 97 176 PRO A N 1
ATOM 1382 C CA . PRO A 1 176 ? 9.648 32.531 6.875 1 97 176 PRO A CA 1
ATOM 1383 C C . PRO A 1 176 ? 10.414 33.594 7.656 1 97 176 PRO A C 1
ATOM 1385 O O . PRO A 1 176 ? 11.547 33.938 7.293 1 97 176 PRO A O 1
ATOM 1388 N N . LEU A 1 177 ? 9.75 34.125 8.695 1 97.69 177 LEU A N 1
ATOM 1389 C CA . LEU A 1 177 ? 10.539 34.844 9.703 1 97.69 177 LEU A CA 1
ATOM 1390 C C . LEU A 1 177 ? 11.422 33.875 10.484 1 97.69 177 LEU A C 1
ATOM 1392 O O . LEU A 1 177 ? 11.062 32.688 10.656 1 97.69 177 LEU A O 1
ATOM 1396 N N . PRO A 1 178 ? 12.57 34.344 10.922 1 98.31 178 PRO A N 1
ATOM 1397 C CA . PRO A 1 178 ? 13.375 33.5 11.805 1 98.31 178 PRO A CA 1
ATOM 1398 C C . PRO A 1 178 ? 12.594 33.031 13.023 1 98.31 178 PRO A C 1
ATOM 1400 O O . PRO A 1 178 ? 11.742 33.75 13.547 1 98.31 178 PRO A O 1
ATOM 1403 N N . VAL A 1 179 ? 12.914 31.844 13.531 1 98.31 179 VAL A N 1
ATOM 1404 C CA . VAL A 1 179 ? 12.164 31.172 14.578 1 98.31 179 VAL A CA 1
ATOM 1405 C C . VAL A 1 179 ? 12.039 32.094 15.805 1 98.31 179 VAL A C 1
ATOM 1407 O O . VAL A 1 179 ? 10.953 32.25 16.359 1 98.31 179 VAL A O 1
ATOM 1410 N N . GLU A 1 180 ? 13.07 32.719 16.188 1 98.25 180 GLU A N 1
ATOM 1411 C CA . GLU A 1 180 ? 13.055 33.562 17.359 1 98.25 180 GLU A CA 1
ATOM 1412 C C . GLU A 1 180 ? 12.141 34.781 17.156 1 98.25 180 GLU A C 1
ATOM 1414 O O . GLU A 1 180 ? 11.383 35.156 18.047 1 98.25 180 GLU A O 1
ATOM 1419 N N . ARG A 1 181 ? 12.281 35.375 16.031 1 98.31 181 ARG A N 1
ATOM 1420 C CA . ARG A 1 181 ? 11.445 36.531 15.719 1 98.31 181 ARG A CA 1
ATOM 1421 C C . ARG A 1 181 ? 9.969 36.156 15.68 1 98.31 181 ARG A C 1
ATOM 1423 O O . ARG A 1 181 ? 9.117 36.875 16.188 1 98.31 181 ARG A O 1
ATOM 1430 N N . ARG A 1 182 ? 9.664 35.062 15.047 1 98.38 182 ARG A N 1
ATOM 1431 C CA . ARG A 1 182 ? 8.289 34.562 14.992 1 98.38 182 ARG A CA 1
ATOM 1432 C C . ARG A 1 182 ? 7.734 34.344 16.391 1 98.38 182 ARG A C 1
ATOM 1434 O O . ARG A 1 182 ? 6.605 34.75 16.688 1 98.38 182 ARG A O 1
ATOM 1441 N N . ARG A 1 183 ? 8.477 33.719 17.25 1 98.25 183 ARG A N 1
ATOM 1442 C CA . ARG A 1 183 ? 8.016 33.406 18.609 1 98.25 183 ARG A CA 1
ATOM 1443 C C . ARG A 1 183 ? 7.801 34.688 19.406 1 98.25 183 ARG A C 1
ATOM 1445 O O . ARG A 1 183 ? 6.84 34.812 20.172 1 98.25 183 ARG A O 1
ATOM 1452 N N . GLU A 1 184 ? 8.664 35.656 19.219 1 98.19 184 GLU A N 1
ATOM 1453 C CA . GLU A 1 184 ? 8.508 36.969 19.859 1 98.19 184 GLU A CA 1
ATOM 1454 C C . GLU A 1 184 ? 7.238 37.656 19.391 1 98.19 184 GLU A C 1
ATOM 1456 O O . GLU A 1 184 ? 6.48 38.219 20.203 1 98.19 184 GLU A O 1
ATOM 1461 N N . LEU A 1 185 ? 7.098 37.656 18.109 1 98 185 LEU A N 1
ATOM 1462 C CA . LEU A 1 185 ? 5.926 38.281 17.516 1 98 185 LEU A CA 1
ATOM 1463 C C . LEU A 1 185 ? 4.641 37.656 18.031 1 98 185 LEU A C 1
ATOM 1465 O O . LEU A 1 185 ? 3.676 38.344 18.344 1 98 185 LEU A O 1
ATOM 1469 N N . CYS A 1 186 ? 4.609 36.375 18.125 1 98.56 186 CYS A N 1
ATOM 1470 C CA . CYS A 1 186 ? 3.438 35.656 18.625 1 98.56 186 CYS A CA 1
ATOM 1471 C C . CYS A 1 186 ? 3.15 36.031 20.062 1 98.56 186 CYS A C 1
ATOM 1473 O O . CYS A 1 186 ? 1.991 36.219 20.453 1 98.56 186 CYS A O 1
ATOM 1475 N N . ARG A 1 187 ? 4.188 36.156 20.875 1 98.06 187 ARG A N 1
ATOM 1476 C CA . ARG A 1 187 ? 3.998 36.594 22.25 1 98.06 187 ARG A CA 1
ATOM 1477 C C . ARG A 1 187 ? 3.432 38 22.312 1 98.06 187 ARG A C 1
ATOM 1479 O O . ARG A 1 187 ? 2.521 38.281 23.109 1 98.06 187 ARG A O 1
ATOM 1486 N N . GLU A 1 188 ? 3.953 38.812 21.531 1 98.19 188 GLU A N 1
ATOM 1487 C CA . GLU A 1 188 ? 3.545 40.219 21.516 1 98.19 188 GLU A CA 1
ATOM 1488 C C . GLU A 1 188 ? 2.059 40.344 21.203 1 98.19 188 GLU A C 1
ATOM 1490 O O . GLU A 1 188 ? 1.363 41.188 21.797 1 98.19 188 GLU A O 1
ATOM 1495 N N . TYR A 1 189 ? 1.554 39.562 20.328 1 98.44 189 TYR A N 1
ATOM 1496 C CA . TYR A 1 189 ? 0.179 39.719 19.875 1 98.44 189 TYR A CA 1
ATOM 1497 C C . TYR A 1 189 ? -0.736 38.688 20.516 1 98.44 189 TYR A C 1
ATOM 1499 O O . TYR A 1 189 ? -1.927 38.625 20.203 1 98.44 189 TYR A O 1
ATOM 1507 N N . GLY A 1 190 ? -0.148 37.844 21.359 1 98.06 190 GLY A N 1
ATOM 1508 C CA . GLY A 1 190 ? -0.939 36.906 22.125 1 98.06 190 GLY A CA 1
ATOM 1509 C C . GLY A 1 190 ? -1.348 35.688 21.328 1 98.06 190 GLY A C 1
ATOM 1510 O O . GLY A 1 190 ? -2.4 35.094 21.578 1 98.06 190 GLY A O 1
ATOM 1511 N N . PHE A 1 191 ? -0.571 35.312 20.281 1 98.62 191 PHE A N 1
ATOM 1512 C CA . PHE A 1 191 ? -0.831 34.094 19.516 1 98.62 191 PHE A CA 1
ATOM 1513 C C . PHE A 1 191 ? -0.2 32.906 20.203 1 98.62 191 PHE A C 1
ATOM 1515 O O . PHE A 1 191 ? 1.008 32.875 20.438 1 98.62 191 PHE A O 1
ATOM 1522 N N . GLU A 1 192 ? -1.024 31.906 20.531 1 97.75 192 GLU A N 1
ATOM 1523 C CA . GLU A 1 192 ? -0.467 30.688 21.078 1 97.75 192 GLU A CA 1
ATOM 1524 C C . GLU A 1 192 ? 0.351 29.922 20.047 1 97.75 192 GLU A C 1
ATOM 1526 O O . GLU A 1 192 ? 0.053 29.984 18.844 1 97.75 192 GLU A O 1
ATOM 1531 N N . GLN A 1 193 ? 1.39 29.234 20.531 1 98.31 193 GLN A N 1
ATOM 1532 C CA . GLN A 1 193 ? 2.328 28.516 19.672 1 98.31 193 GLN A CA 1
ATOM 1533 C C . GLN A 1 193 ? 2.439 27.047 20.094 1 98.31 193 GLN A C 1
ATOM 1535 O O . GLN A 1 193 ? 1.999 26.672 21.172 1 98.31 193 GLN A O 1
ATOM 1540 N N . PRO A 1 194 ? 2.963 26.203 19.219 1 98 194 PRO A N 1
ATOM 1541 C CA . PRO A 1 194 ? 3.236 24.828 19.672 1 98 194 PRO A CA 1
ATOM 1542 C C . PRO A 1 194 ? 4.246 24.766 20.812 1 98 194 PRO A C 1
ATOM 1544 O O . PRO A 1 194 ? 5.129 25.625 20.906 1 98 194 PRO A O 1
ATOM 1547 N N . PRO A 1 195 ? 4.074 23.734 21.656 1 97.88 195 PRO A N 1
ATOM 1548 C CA . PRO A 1 195 ? 5.09 23.562 22.703 1 97.88 195 PRO A CA 1
ATOM 1549 C C . PRO A 1 195 ? 6.512 23.578 22.156 1 97.88 195 PRO A C 1
ATOM 1551 O O . PRO A 1 195 ? 6.766 23.016 21.078 1 97.88 195 PRO A O 1
ATOM 1554 N N . PHE A 1 196 ? 7.328 24.312 22.859 1 98.56 196 PHE A N 1
ATOM 1555 C CA . PHE A 1 196 ? 8.727 24.484 22.5 1 98.56 196 PHE A CA 1
ATOM 1556 C C . PHE A 1 196 ? 9.625 23.641 23.406 1 98.56 196 PHE A C 1
ATOM 1558 O O . PHE A 1 196 ? 9.578 23.766 24.625 1 98.56 196 PHE A O 1
ATOM 1565 N N . PHE A 1 197 ? 10.453 22.766 22.812 1 98.5 197 PHE A N 1
ATOM 1566 C CA . PHE A 1 197 ? 11.273 21.859 23.609 1 98.5 197 PHE A CA 1
ATOM 1567 C C . PHE A 1 197 ? 12.719 22.344 23.656 1 98.5 197 PHE A C 1
ATOM 1569 O O . PHE A 1 197 ? 13.609 21.594 24.062 1 98.5 197 PHE A O 1
ATOM 1576 N N . GLY A 1 198 ? 13.031 23.516 23.047 1 97.88 198 GLY A N 1
ATOM 1577 C CA . GLY A 1 198 ? 14.32 24.172 23.25 1 97.88 198 GLY A CA 1
ATOM 1578 C C . GLY A 1 198 ? 15.195 24.125 22 1 97.88 198 GLY A C 1
ATOM 1579 O O . GLY A 1 198 ? 14.789 23.609 20.969 1 97.88 198 GLY A O 1
ATOM 1580 N N . TRP A 1 199 ? 16.281 24.891 22.141 1 98.38 199 TRP A N 1
ATOM 1581 C CA . TRP A 1 199 ? 17.359 24.875 21.141 1 98.38 199 TRP A CA 1
ATOM 1582 C C . TRP A 1 199 ? 18.359 23.766 21.438 1 98.38 199 TRP A C 1
ATOM 1584 O O . TRP A 1 199 ? 18.719 23.531 22.594 1 98.38 199 TRP A O 1
ATOM 1594 N N . HIS A 1 200 ? 18.75 23.016 20.391 1 98.12 200 HIS A N 1
ATOM 1595 C CA . HIS A 1 200 ? 19.688 21.906 20.578 1 98.12 200 HIS A CA 1
ATOM 1596 C C . HIS A 1 200 ? 20.781 21.922 19.516 1 98.12 200 HIS A C 1
ATOM 1598 O O . HIS A 1 200 ? 20.562 22.422 18.406 1 98.12 200 HIS A O 1
ATOM 1604 N N . ASP A 1 201 ? 21.938 21.391 19.844 1 97.25 201 ASP A N 1
ATOM 1605 C CA . ASP A 1 201 ? 22.984 21.094 18.875 1 97.25 201 ASP A CA 1
ATOM 1606 C C . ASP A 1 201 ? 22.578 19.906 18 1 97.25 201 ASP A C 1
ATOM 1608 O O . ASP A 1 201 ? 22.25 18.828 18.5 1 97.25 201 ASP A O 1
ATOM 1612 N N . PRO A 1 202 ? 22.578 20.172 16.656 1 96.94 202 PRO A N 1
ATOM 1613 C CA . PRO A 1 202 ? 22.188 19.078 15.766 1 96.94 202 PRO A CA 1
ATOM 1614 C C . PRO A 1 202 ? 22.938 17.781 16.062 1 96.94 202 PRO A C 1
ATOM 1616 O O . PRO A 1 202 ? 22.391 16.688 15.898 1 96.94 202 PRO A O 1
ATOM 1619 N N . ALA A 1 203 ? 24.156 17.812 16.562 1 95.44 203 ALA A N 1
ATOM 1620 C CA . ALA A 1 203 ? 25 16.641 16.812 1 95.44 203 ALA A CA 1
ATOM 1621 C C . ALA A 1 203 ? 24.469 15.82 17.984 1 95.44 203 ALA A C 1
ATOM 1623 O O . ALA A 1 203 ? 24.719 14.617 18.078 1 95.44 203 ALA A O 1
ATOM 1624 N N . THR A 1 204 ? 23.688 16.484 18.891 1 95.75 204 THR A N 1
ATOM 1625 C CA . THR A 1 204 ? 23.234 15.789 20.078 1 95.75 204 THR A CA 1
ATOM 1626 C C . THR A 1 204 ? 21.703 15.852 20.203 1 95.75 204 THR A C 1
ATOM 1628 O O . THR A 1 204 ? 21.141 15.383 21.203 1 95.75 204 THR A O 1
ATOM 1631 N N . ALA A 1 205 ? 21.109 16.453 19.203 1 96.44 205 ALA A N 1
ATOM 1632 C CA . ALA A 1 205 ? 19.688 16.719 19.281 1 96.44 205 ALA A CA 1
ATOM 1633 C C . ALA A 1 205 ? 18.891 15.43 19.422 1 96.44 205 ALA A C 1
ATOM 1635 O O . ALA A 1 205 ? 17.906 15.367 20.172 1 96.44 205 ALA A O 1
ATOM 1636 N N . ALA A 1 206 ? 19.25 14.375 18.672 1 95.38 206 ALA A N 1
ATOM 1637 C CA . ALA A 1 206 ? 18.531 13.102 18.703 1 95.38 206 ALA A CA 1
ATOM 1638 C C . ALA A 1 206 ? 18.453 12.547 20.125 1 95.38 206 ALA A C 1
ATOM 1640 O O . ALA A 1 206 ? 17.375 12.133 20.578 1 95.38 206 ALA A O 1
ATOM 1641 N N . ALA A 1 207 ? 19.547 12.547 20.797 1 95.5 207 ALA A N 1
ATOM 1642 C CA . ALA A 1 207 ? 19.594 12.062 22.172 1 95.5 207 ALA A CA 1
ATOM 1643 C C . ALA A 1 207 ? 18.812 12.984 23.109 1 95.5 207 ALA A C 1
ATOM 1645 O O . ALA A 1 207 ? 18.125 12.516 24.016 1 95.5 207 ALA A O 1
ATOM 1646 N N . ALA A 1 208 ? 18.891 14.266 22.812 1 94.31 208 ALA A N 1
ATOM 1647 C CA . ALA A 1 208 ? 18.297 15.266 23.688 1 94.31 208 ALA A CA 1
ATOM 1648 C C . ALA A 1 208 ? 16.781 15.203 23.625 1 94.31 208 ALA A C 1
ATOM 1650 O O . ALA A 1 208 ? 16.094 15.539 24.609 1 94.31 208 ALA A O 1
ATOM 1651 N N . VAL A 1 209 ? 16.25 14.727 22.516 1 95.81 209 VAL A N 1
ATOM 1652 C CA . VAL A 1 209 ? 14.789 14.781 22.391 1 95.81 209 VAL A CA 1
ATOM 1653 C C . VAL A 1 209 ? 14.195 13.391 22.609 1 95.81 209 VAL A C 1
ATOM 1655 O O . VAL A 1 209 ? 13 13.18 22.406 1 95.81 209 VAL A O 1
ATOM 1658 N N . GLU A 1 210 ? 14.961 12.461 22.984 1 94.69 210 GLU A N 1
ATOM 1659 C CA . GLU A 1 210 ? 14.484 11.094 23.203 1 94.69 210 GLU A CA 1
ATOM 1660 C C . GLU A 1 210 ? 13.344 11.062 24.219 1 94.69 210 GLU A C 1
ATOM 1662 O O . GLU A 1 210 ? 12.32 10.422 23.984 1 94.69 210 GLU A O 1
ATOM 1667 N N . ASP A 1 211 ? 13.57 11.734 25.312 1 96 211 ASP A N 1
ATOM 1668 C CA . ASP A 1 211 ? 12.562 11.75 26.375 1 96 211 ASP A CA 1
ATOM 1669 C C . ASP A 1 211 ? 11.305 12.484 25.906 1 96 211 ASP A C 1
ATOM 1671 O O . ASP A 1 211 ? 10.188 12.07 26.234 1 96 211 ASP A O 1
ATOM 1675 N N . VAL A 1 212 ? 11.531 13.562 25.219 1 97.5 212 VAL A N 1
ATOM 1676 C CA . VAL A 1 212 ? 10.414 14.32 24.656 1 97.5 212 VAL A CA 1
ATOM 1677 C C . VAL A 1 212 ? 9.578 13.422 23.75 1 97.5 212 VAL A C 1
ATOM 1679 O O . VAL A 1 212 ? 8.352 13.375 23.875 1 97.5 212 VAL A O 1
ATOM 1682 N N . LEU A 1 213 ? 10.211 12.68 22.922 1 97.56 213 LEU A N 1
ATOM 1683 C CA . LEU A 1 213 ? 9.531 11.797 21.984 1 97.56 213 LEU A CA 1
ATOM 1684 C C . LEU A 1 213 ? 8.812 10.672 22.703 1 97.56 213 LEU A C 1
ATOM 1686 O O . LEU A 1 213 ? 7.703 10.289 22.328 1 97.56 213 LEU A O 1
ATOM 1690 N N . ALA A 1 214 ? 9.438 10.141 23.734 1 97 214 ALA A N 1
ATOM 1691 C CA . ALA A 1 214 ? 8.805 9.094 24.531 1 97 214 ALA A CA 1
ATOM 1692 C C . ALA A 1 214 ? 7.52 9.602 25.188 1 97 214 ALA A C 1
ATOM 1694 O O . ALA A 1 214 ? 6.5 8.914 25.188 1 97 214 ALA A O 1
ATOM 1695 N N . ASP A 1 215 ? 7.609 10.789 25.734 1 97.69 215 ASP A N 1
ATOM 1696 C CA . ASP A 1 215 ? 6.441 11.391 26.375 1 97.69 215 ASP A CA 1
ATOM 1697 C C . ASP A 1 215 ? 5.34 11.656 25.344 1 97.69 215 ASP A C 1
ATOM 1699 O O . ASP A 1 215 ? 4.168 11.375 25.594 1 97.69 215 ASP A O 1
ATOM 1703 N N . LEU A 1 216 ? 5.719 12.211 24.219 1 97.81 216 LEU A N 1
ATOM 1704 C CA . LEU A 1 216 ? 4.758 12.477 23.141 1 97.81 216 LEU A CA 1
ATOM 1705 C C . LEU A 1 216 ? 4.086 11.188 22.688 1 97.81 216 LEU A C 1
ATOM 1707 O O . LEU A 1 216 ? 2.871 11.156 22.484 1 97.81 216 LEU A O 1
ATOM 1711 N N . ASP A 1 217 ? 4.879 10.188 22.516 1 97.31 217 ASP A N 1
ATOM 1712 C CA . ASP A 1 217 ? 4.355 8.891 22.094 1 97.31 217 ASP A CA 1
ATOM 1713 C C . ASP A 1 217 ? 3.355 8.344 23.109 1 97.31 217 ASP A C 1
ATOM 1715 O O . ASP A 1 217 ? 2.273 7.891 22.75 1 97.31 217 ASP A O 1
ATOM 1719 N N . ALA A 1 218 ? 3.719 8.398 24.375 1 96.69 218 ALA A N 1
ATOM 1720 C CA . ALA A 1 218 ? 2.855 7.918 25.438 1 96.69 218 ALA A CA 1
ATOM 1721 C C . ALA A 1 218 ? 1.532 8.68 25.469 1 96.69 218 ALA A C 1
ATOM 1723 O O . ALA A 1 218 ? 0.487 8.109 25.797 1 96.69 218 ALA A O 1
ATOM 1724 N N . ASP A 1 219 ? 1.591 9.922 25.109 1 95.88 219 ASP A N 1
ATOM 1725 C CA . ASP A 1 219 ? 0.41 10.781 25.125 1 95.88 219 ASP A CA 1
ATOM 1726 C C . ASP A 1 219 ? -0.312 10.75 23.781 1 95.88 219 ASP A C 1
ATOM 1728 O O . ASP A 1 219 ? -1.209 11.562 23.531 1 95.88 219 ASP A O 1
ATOM 1732 N N . GLU A 1 220 ? 0.103 9.914 22.859 1 95.44 220 GLU A N 1
ATOM 1733 C CA . GLU A 1 220 ? -0.503 9.742 21.547 1 95.44 220 GLU A CA 1
ATOM 1734 C C . GLU A 1 220 ? -0.43 11.023 20.719 1 95.44 220 GLU A C 1
ATOM 1736 O O . GLU A 1 220 ? -1.403 11.406 20.062 1 95.44 220 GLU A O 1
ATOM 1741 N N . ARG A 1 221 ? 0.708 11.695 20.875 1 96.75 221 ARG A N 1
ATOM 1742 C CA . ARG A 1 221 ? 0.954 12.906 20.109 1 96.75 221 ARG A CA 1
ATOM 1743 C C . ARG A 1 221 ? 1.697 12.594 18.812 1 96.75 221 ARG A C 1
ATOM 1745 O O . ARG A 1 221 ? 2.211 11.484 18.641 1 96.75 221 ARG A O 1
ATOM 1752 N N . GLU A 1 222 ? 1.704 13.547 17.875 1 97.25 222 GLU A N 1
ATOM 1753 C CA . GLU A 1 222 ? 2.152 13.281 16.5 1 97.25 222 GLU A CA 1
ATOM 1754 C C . GLU A 1 222 ? 3.674 13.227 16.422 1 97.25 222 GLU A C 1
ATOM 1756 O O . GLU A 1 222 ? 4.234 12.375 15.727 1 97.25 222 GLU A O 1
ATOM 1761 N N . GLY A 1 223 ? 4.391 14.211 17.016 1 98.12 223 GLY A N 1
ATOM 1762 C CA . GLY A 1 223 ? 5.844 14.195 16.938 1 98.12 223 GLY A CA 1
ATOM 1763 C C . GLY A 1 223 ? 6.461 15.57 17.094 1 98.12 223 GLY A C 1
ATOM 1764 O O . GLY A 1 223 ? 5.988 16.375 17.906 1 98.12 223 GLY A O 1
ATOM 1765 N N . ILE A 1 224 ? 7.613 15.727 16.359 1 98.62 224 ILE A N 1
ATOM 1766 C CA . ILE A 1 224 ? 8.336 16.984 16.484 1 98.62 224 ILE A CA 1
ATOM 1767 C C . ILE A 1 224 ? 8.68 17.531 15.102 1 98.62 224 ILE A C 1
ATOM 1769 O O . ILE A 1 224 ? 8.75 16.766 14.133 1 98.62 224 ILE A O 1
ATOM 1773 N N . VAL A 1 225 ? 8.766 18.797 15.023 1 98.38 225 VAL A N 1
ATOM 1774 C CA . VAL A 1 225 ? 9.352 19.531 13.898 1 98.38 225 VAL A CA 1
ATOM 1775 C C . VAL A 1 225 ? 10.641 20.219 14.336 1 98.38 225 VAL A C 1
ATOM 1777 O O . VAL A 1 225 ? 10.672 20.875 15.375 1 98.38 225 VAL A O 1
ATOM 1780 N N . MET A 1 226 ? 11.688 20 13.617 1 98.38 226 MET A N 1
ATOM 1781 C CA . MET A 1 226 ? 12.977 20.641 13.875 1 98.38 226 MET A CA 1
ATOM 1782 C C . MET A 1 226 ? 13.273 21.703 12.812 1 98.38 226 MET A C 1
ATOM 1784 O O . MET A 1 226 ? 13.094 21.453 11.617 1 98.38 226 MET A O 1
ATOM 1788 N N . LYS A 1 227 ? 13.688 22.875 13.312 1 98 227 LYS A N 1
ATOM 1789 C CA . LYS A 1 227 ? 13.867 24 12.406 1 98 227 LYS A CA 1
ATOM 1790 C C . LYS A 1 227 ? 15.25 24.625 12.57 1 98 227 LYS A C 1
ATOM 1792 O O . LYS A 1 227 ? 15.742 24.766 13.695 1 98 227 LYS A O 1
ATOM 1797 N N . ALA A 1 228 ? 15.867 24.969 11.453 1 97.75 228 ALA A N 1
ATOM 1798 C CA . ALA A 1 228 ? 17.016 25.875 11.508 1 97.75 228 ALA A CA 1
ATOM 1799 C C . ALA A 1 228 ? 16.594 27.25 12.039 1 97.75 228 ALA A C 1
ATOM 1801 O O . ALA A 1 228 ? 15.406 27.609 11.992 1 97.75 228 ALA A O 1
ATOM 1802 N N . PRO A 1 229 ? 17.469 28.062 12.453 1 98 229 PRO A N 1
ATOM 1803 C CA . PRO A 1 229 ? 17.109 29.359 13.039 1 98 229 PRO A CA 1
ATOM 1804 C C . PRO A 1 229 ? 16.375 30.266 12.055 1 98 229 PRO A C 1
ATOM 1806 O O . PRO A 1 229 ? 15.484 31.016 12.461 1 98 229 PRO A O 1
ATOM 1809 N N . SER A 1 230 ? 16.719 30.188 10.789 1 96.44 230 SER A N 1
ATOM 1810 C CA . SER A 1 230 ? 16.078 31.031 9.781 1 96.44 230 SER A CA 1
ATOM 1811 C C . SER A 1 230 ? 14.625 30.609 9.555 1 96.44 230 SER A C 1
ATOM 1813 O O . SER A 1 230 ? 13.82 31.375 9.023 1 96.44 230 SER A O 1
ATOM 1815 N N . GLY A 1 231 ? 14.352 29.359 9.898 1 95.06 231 GLY A N 1
ATOM 1816 C CA . GLY A 1 231 ? 13.031 28.812 9.625 1 95.06 231 GLY A CA 1
ATOM 1817 C C . GLY A 1 231 ? 12.883 28.266 8.219 1 95.06 231 GLY A C 1
ATOM 1818 O O . GLY A 1 231 ? 11.859 27.672 7.883 1 95.06 231 GLY A O 1
ATOM 1819 N N . ALA A 1 232 ? 13.875 28.344 7.418 1 92.75 232 ALA A N 1
ATOM 1820 C CA . ALA A 1 232 ? 13.789 27.969 6.012 1 92.75 232 ALA A CA 1
ATOM 1821 C C . ALA A 1 232 ? 13.953 26.469 5.832 1 92.75 232 ALA A C 1
ATOM 1823 O O . ALA A 1 232 ? 13.383 25.875 4.91 1 92.75 232 ALA A O 1
ATOM 1824 N N . ARG A 1 233 ? 14.758 25.875 6.66 1 94.44 233 ARG A N 1
ATOM 1825 C CA . ARG A 1 233 ? 14.945 24.422 6.641 1 94.44 233 ARG A CA 1
ATOM 1826 C C . ARG A 1 233 ? 14.273 23.766 7.84 1 94.44 233 ARG A C 1
ATOM 1828 O O . ARG A 1 233 ? 14.547 24.125 8.984 1 94.44 233 ARG A O 1
ATOM 1835 N N . MET A 1 234 ? 13.43 22.922 7.551 1 96.69 234 MET A N 1
ATOM 1836 C CA . MET A 1 234 ? 12.727 22.203 8.617 1 96.69 234 MET A CA 1
ATOM 1837 C C . MET A 1 234 ? 12.547 20.734 8.258 1 96.69 234 MET A C 1
ATOM 1839 O O . MET A 1 234 ? 12.406 20.391 7.086 1 96.69 234 MET A O 1
ATOM 1843 N N . VAL A 1 235 ? 12.492 19.844 9.227 1 97.44 235 VAL A N 1
ATOM 1844 C CA . VAL A 1 235 ? 12.289 18.406 9.047 1 97.44 235 VAL A CA 1
ATOM 1845 C C . VAL A 1 235 ? 11.43 17.859 10.188 1 97.44 235 VAL A C 1
ATOM 1847 O O . VAL A 1 235 ? 11.383 18.453 11.273 1 97.44 235 VAL A O 1
ATOM 1850 N N . LYS A 1 236 ? 10.75 16.859 9.914 1 98 236 LYS A N 1
ATOM 1851 C CA . LYS A 1 236 ? 9.844 16.344 10.93 1 98 236 LYS A CA 1
ATOM 1852 C C . LYS A 1 236 ? 10.164 14.883 11.258 1 98 236 LYS A C 1
ATOM 1854 O O . LYS A 1 236 ? 10.781 14.188 10.445 1 98 236 LYS A O 1
ATOM 1859 N N . TYR A 1 237 ? 9.797 14.406 12.406 1 98.12 237 TYR A N 1
ATOM 1860 C CA . TYR A 1 237 ? 9.883 13.047 12.945 1 98.12 237 TYR A CA 1
ATOM 1861 C C . TYR A 1 237 ? 8.648 12.711 13.773 1 98.12 237 TYR A C 1
ATOM 1863 O O . TYR A 1 237 ? 8.242 13.484 14.641 1 98.12 237 TYR A O 1
ATOM 1871 N N . THR A 1 238 ? 8.008 11.602 13.492 1 97.62 238 THR A N 1
ATOM 1872 C CA . THR A 1 238 ? 6.723 11.297 14.109 1 97.62 238 THR A CA 1
ATOM 1873 C C . THR A 1 238 ? 6.844 10.094 15.039 1 97.62 238 THR A C 1
ATOM 1875 O O . THR A 1 238 ? 7.824 9.352 14.977 1 97.62 238 THR A O 1
ATOM 1878 N N . THR A 1 239 ? 5.848 9.906 15.883 1 97.75 239 THR A N 1
ATOM 1879 C CA . THR A 1 239 ? 5.879 8.891 16.938 1 97.75 239 THR A CA 1
ATOM 1880 C C . THR A 1 239 ? 5.242 7.594 16.453 1 97.75 239 THR A C 1
ATOM 1882 O O . THR A 1 239 ? 4.535 7.578 15.438 1 97.75 239 THR A O 1
ATOM 1885 N N . ARG A 1 240 ? 5.531 6.539 17.203 1 97.38 240 ARG A N 1
ATOM 1886 C CA . ARG A 1 240 ? 4.887 5.246 17 1 97.38 240 ARG A CA 1
ATOM 1887 C C . ARG A 1 240 ? 3.369 5.371 17.078 1 97.38 240 ARG A C 1
ATOM 1889 O O . ARG A 1 240 ? 2.648 4.852 16.219 1 97.38 240 ARG A O 1
ATOM 1896 N N . ALA A 1 241 ? 2.893 6.086 18.109 1 96.94 241 ALA A N 1
ATOM 1897 C CA . ALA A 1 241 ? 1.457 6.266 18.312 1 96.94 241 ALA A CA 1
ATOM 1898 C C . ALA A 1 241 ? 0.81 6.91 17.094 1 96.94 241 ALA A C 1
ATOM 1900 O O . ALA A 1 241 ? -0.279 6.508 16.672 1 96.94 241 ALA A O 1
ATOM 1901 N N . GLN A 1 242 ? 1.5 7.891 16.547 1 96.44 242 GLN A N 1
ATOM 1902 C CA . GLN A 1 242 ? 0.986 8.562 15.359 1 96.44 242 GLN A CA 1
ATOM 1903 C C . GLN A 1 242 ? 0.874 7.598 14.18 1 96.44 242 GLN A C 1
ATOM 1905 O O . GLN A 1 242 ? -0.124 7.609 13.461 1 96.44 242 GLN A O 1
ATOM 1910 N N . HIS A 1 243 ? 1.919 6.758 13.977 1 97 243 HIS A N 1
ATOM 1911 C CA . HIS A 1 243 ? 1.89 5.793 12.883 1 97 243 HIS A CA 1
ATOM 1912 C C . HIS A 1 243 ? 0.706 4.84 13.023 1 97 243 HIS A C 1
ATOM 1914 O O . HIS A 1 243 ? -0.038 4.625 12.062 1 97 243 HIS A O 1
ATOM 1920 N N . HIS A 1 244 ? 0.523 4.332 14.203 1 97.5 244 HIS A N 1
ATOM 1921 C CA . HIS A 1 244 ? -0.54 3.367 14.469 1 97.5 244 HIS A CA 1
ATOM 1922 C C . HIS A 1 244 ? -1.915 4.008 14.305 1 97.5 244 HIS A C 1
ATOM 1924 O O . HIS A 1 244 ? -2.814 3.412 13.711 1 97.5 244 HIS A O 1
ATOM 1930 N N . ASN A 1 245 ? -2.047 5.215 14.82 1 95.81 245 ASN A N 1
ATOM 1931 C CA . ASN A 1 245 ? -3.322 5.914 14.711 1 95.81 245 ASN A CA 1
ATOM 1932 C C . ASN A 1 245 ? -3.678 6.219 13.258 1 95.81 245 ASN A C 1
ATOM 1934 O O . ASN A 1 245 ? -4.836 6.094 12.859 1 95.81 245 ASN A O 1
ATOM 1938 N N . GLU A 1 246 ? -2.691 6.656 12.539 1 95 246 GLU A N 1
ATOM 1939 C CA . GLU A 1 246 ? -2.926 6.949 11.125 1 95 246 GLU A CA 1
ATOM 1940 C C . GLU A 1 246 ? -3.303 5.688 10.359 1 95 246 GLU A C 1
ATOM 1942 O O . GLU A 1 246 ? -4.168 5.723 9.477 1 95 246 GLU A O 1
ATOM 1947 N N . LEU A 1 247 ? -2.645 4.574 10.625 1 96.5 247 LEU A N 1
ATOM 1948 C CA . LEU A 1 247 ? -2.973 3.311 9.969 1 96.5 247 LEU A CA 1
ATOM 1949 C C . LEU A 1 247 ? -4.371 2.842 10.359 1 96.5 247 LEU A C 1
ATOM 1951 O O . LEU A 1 247 ? -5.129 2.367 9.516 1 96.5 247 LEU A O 1
ATOM 1955 N N . ALA A 1 248 ? -4.688 2.967 11.656 1 96.69 248 ALA A N 1
ATOM 1956 C CA . ALA A 1 248 ? -6.023 2.6 12.117 1 96.69 248 ALA A CA 1
ATOM 1957 C C . ALA A 1 248 ? -7.098 3.395 11.383 1 96.69 248 ALA A C 1
ATOM 1959 O O . ALA A 1 248 ? -8.094 2.83 10.93 1 96.69 248 ALA A O 1
ATOM 1960 N N . PHE A 1 249 ? -6.832 4.664 11.289 1 93.94 249 PHE A N 1
ATOM 1961 C CA . PHE A 1 249 ? -7.762 5.531 10.578 1 93.94 249 PHE A CA 1
ATOM 1962 C C . PHE A 1 249 ? -7.867 5.121 9.109 1 93.94 249 PHE A C 1
ATOM 1964 O O . PHE A 1 249 ? -8.969 4.973 8.578 1 93.94 249 PHE A O 1
ATOM 1971 N N . ALA A 1 250 ? -6.766 4.961 8.477 1 94.75 250 ALA A N 1
ATOM 1972 C CA . ALA A 1 250 ? -6.73 4.637 7.051 1 94.75 250 ALA A CA 1
ATOM 1973 C C . ALA A 1 250 ? -7.441 3.318 6.77 1 94.75 250 ALA A C 1
ATOM 1975 O O . ALA A 1 250 ? -8.203 3.209 5.805 1 94.75 250 ALA A O 1
ATOM 1976 N N . PHE A 1 251 ? -7.266 2.291 7.602 1 96.06 251 PHE A N 1
ATOM 1977 C CA . PHE A 1 251 ? -7.836 0.972 7.348 1 96.06 251 PHE A CA 1
ATOM 1978 C C . PHE A 1 251 ? -9.281 0.908 7.812 1 96.06 251 PHE A C 1
ATOM 1980 O O . PHE A 1 251 ? -9.992 -0.057 7.52 1 96.06 251 PHE A O 1
ATOM 1987 N N . SER A 1 252 ? -9.75 1.974 8.508 1 96.06 252 SER A N 1
ATOM 1988 C CA . SER A 1 252 ? -11.188 2.109 8.734 1 96.06 252 SER A CA 1
ATOM 1989 C C . SER A 1 252 ? -11.906 2.574 7.473 1 96.06 252 SER A C 1
ATOM 1991 O O . SER A 1 252 ? -13.125 2.461 7.367 1 96.06 252 SER A O 1
ATOM 1993 N N . LEU A 1 253 ? -11.195 3.133 6.551 1 96.06 253 LEU A N 1
ATOM 1994 C CA . LEU A 1 253 ? -11.711 3.541 5.25 1 96.06 253 LEU A CA 1
ATOM 1995 C C . LEU A 1 253 ? -10.766 3.102 4.133 1 96.06 253 LEU A C 1
ATOM 1997 O O . LEU A 1 253 ? -10.258 3.936 3.383 1 96.06 253 LEU A O 1
ATOM 2001 N N . PRO A 1 254 ? -10.578 1.836 3.963 1 93.12 254 PRO A N 1
ATOM 2002 C CA . PRO A 1 254 ? -9.438 1.296 3.213 1 93.12 254 PRO A CA 1
ATOM 2003 C C . PRO A 1 254 ? -9.453 1.712 1.744 1 93.12 254 PRO A C 1
ATOM 2005 O O . PRO A 1 254 ? -8.406 1.693 1.086 1 93.12 254 PRO A O 1
ATOM 2008 N N . TYR A 1 255 ? -10.516 2.156 1.158 1 94.31 255 TYR A N 1
ATOM 2009 C CA . TYR A 1 255 ? -10.539 2.441 -0.272 1 94.31 255 TYR A CA 1
ATOM 2010 C C . TYR A 1 255 ? -10.562 3.943 -0.528 1 94.31 255 TYR A C 1
ATOM 2012 O O . TYR A 1 255 ? -10.703 4.383 -1.671 1 94.31 255 TYR A O 1
ATOM 2020 N N . GLU A 1 256 ? -10.422 4.723 0.567 1 90.5 256 GLU A N 1
ATOM 2021 C CA . GLU A 1 256 ? -10.406 6.172 0.413 1 90.5 256 GLU A CA 1
ATOM 2022 C C . GLU A 1 256 ? -8.969 6.699 0.344 1 90.5 256 GLU A C 1
ATOM 2024 O O . GLU A 1 256 ? -8.719 7.758 -0.236 1 90.5 256 GLU A O 1
ATOM 2029 N N . HIS A 1 257 ? -8.203 5.902 1.007 1 81.56 257 HIS A N 1
ATOM 2030 C CA . HIS A 1 257 ? -6.824 6.383 1.097 1 81.56 257 HIS A CA 1
ATOM 2031 C C . HIS A 1 257 ? -5.926 5.664 0.099 1 81.56 257 HIS A C 1
ATOM 2033 O O . HIS A 1 257 ? -6.121 4.48 -0.181 1 81.56 257 HIS A O 1
ATOM 2039 N N . GLY A 1 258 ? -5.066 6.355 -0.454 1 74.06 258 GLY A N 1
ATOM 2040 C CA . GLY A 1 258 ? -4.164 5.793 -1.446 1 74.06 258 GLY A CA 1
ATOM 2041 C C . GLY A 1 258 ? -3.182 4.797 -0.863 1 74.06 258 GLY A C 1
ATOM 2042 O O . GLY A 1 258 ? -2.818 4.887 0.312 1 74.06 258 GLY A O 1
ATOM 2043 N N . ARG A 1 259 ? -2.697 3.98 -1.546 1 83.88 259 ARG A N 1
ATOM 2044 C CA . ARG A 1 259 ? -1.763 2.916 -1.202 1 83.88 259 ARG A CA 1
ATOM 2045 C C . ARG A 1 259 ? -0.421 3.486 -0.756 1 83.88 259 ARG A C 1
ATOM 2047 O O . ARG A 1 259 ? 0.236 2.928 0.125 1 83.88 259 ARG A O 1
ATOM 2054 N N . ASP A 1 260 ? -0.125 4.613 -1.321 1 81.5 260 ASP A N 1
ATOM 2055 C CA . ASP A 1 260 ? 1.105 5.289 -0.926 1 81.5 260 ASP A CA 1
ATOM 2056 C C . ASP A 1 260 ? 1.041 5.738 0.532 1 81.5 260 ASP A C 1
ATOM 2058 O O . ASP A 1 260 ? 2.045 5.695 1.245 1 81.5 260 ASP A O 1
ATOM 2062 N N . PHE A 1 261 ? -0.122 6.109 0.911 1 86.81 261 PHE A N 1
ATOM 2063 C CA . PHE A 1 261 ? -0.337 6.539 2.287 1 86.81 261 PHE A CA 1
ATOM 2064 C C . PHE A 1 261 ? -0.059 5.398 3.26 1 86.81 261 PHE A C 1
ATOM 2066 O O . PHE A 1 261 ? 0.671 5.57 4.238 1 86.81 261 PHE A O 1
ATOM 2073 N N . LEU A 1 262 ? -0.492 4.219 2.922 1 90.38 262 LEU A N 1
ATOM 2074 C CA . LEU A 1 262 ? -0.335 3.059 3.793 1 90.38 262 LEU A CA 1
ATOM 2075 C C . LEU A 1 262 ? 1.118 2.6 3.83 1 90.38 262 LEU A C 1
ATOM 2077 O O . LEU A 1 262 ? 1.671 2.357 4.906 1 90.38 262 LEU A O 1
ATOM 2081 N N . PHE A 1 263 ? 1.729 2.547 2.746 1 94.12 263 PHE A N 1
ATOM 2082 C CA . PHE A 1 263 ? 3.096 2.049 2.643 1 94.12 263 PHE A CA 1
ATOM 2083 C C . PHE A 1 263 ? 4.059 2.949 3.406 1 94.12 263 PHE A C 1
ATOM 2085 O O . PHE A 1 263 ? 4.926 2.463 4.137 1 94.12 263 PHE A O 1
ATOM 2092 N N . SER A 1 264 ? 3.924 4.238 3.271 1 94 264 SER A N 1
ATOM 2093 C CA . SER A 1 264 ? 4.828 5.18 3.924 1 94 264 SER A CA 1
ATOM 2094 C C . SER A 1 264 ? 4.77 5.043 5.441 1 94 264 SER A C 1
ATOM 2096 O O . SER A 1 264 ? 5.797 5.137 6.117 1 94 264 SER A O 1
ATOM 2098 N N . ARG A 1 265 ? 3.615 4.797 6 1 95.12 265 ARG A N 1
ATOM 2099 C CA . ARG A 1 265 ? 3.459 4.676 7.445 1 95.12 265 ARG A CA 1
ATOM 2100 C C . ARG A 1 265 ? 4.043 3.361 7.949 1 95.12 265 ARG A C 1
ATOM 2102 O O . ARG A 1 265 ? 4.609 3.307 9.047 1 95.12 265 ARG A O 1
ATOM 2109 N N . LEU A 1 266 ? 3.918 2.334 7.164 1 96.25 266 LEU A N 1
ATOM 2110 C CA . LEU A 1 266 ? 4.512 1.058 7.543 1 96.25 266 LEU A CA 1
ATOM 2111 C C . LEU A 1 266 ? 6.035 1.146 7.543 1 96.25 266 LEU A C 1
ATOM 2113 O O . LEU A 1 266 ? 6.691 0.657 8.469 1 96.25 266 LEU A O 1
ATOM 2117 N N . VAL A 1 267 ? 6.555 1.816 6.555 1 95.88 267 VAL A N 1
ATOM 2118 C CA . VAL A 1 267 ? 8 1.977 6.445 1 95.88 267 VAL A CA 1
ATOM 2119 C C . VAL A 1 267 ? 8.516 2.822 7.609 1 95.88 267 VAL A C 1
ATOM 2121 O O . VAL A 1 267 ? 9.555 2.51 8.195 1 95.88 267 VAL A O 1
ATOM 2124 N N . ARG A 1 268 ? 7.766 3.869 7.973 1 96.56 268 ARG A N 1
ATOM 2125 C CA . ARG A 1 268 ? 8.133 4.684 9.125 1 96.56 268 ARG A CA 1
ATOM 2126 C C . ARG A 1 268 ? 8.227 3.832 10.391 1 96.56 268 ARG A C 1
ATOM 2128 O O . ARG A 1 268 ? 9.188 3.957 11.156 1 96.56 268 ARG A O 1
ATOM 2135 N N . GLU A 1 269 ? 7.23 3.033 10.508 1 96.88 269 GLU A N 1
ATOM 2136 C CA . GLU A 1 269 ? 7.188 2.141 11.664 1 96.88 269 GLU A CA 1
ATOM 2137 C C . GLU A 1 269 ? 8.375 1.186 11.672 1 96.88 269 GLU A C 1
ATOM 2139 O O . GLU A 1 269 ? 8.969 0.93 12.719 1 96.88 269 GLU A O 1
ATOM 2144 N N . GLY A 1 270 ? 8.75 0.645 10.547 1 97.81 270 GLY A N 1
ATOM 2145 C CA . GLY A 1 270 ? 9.883 -0.266 10.438 1 97.81 270 GLY A CA 1
ATOM 2146 C C . GLY A 1 270 ? 11.203 0.368 10.828 1 97.81 270 GLY A C 1
ATOM 2147 O O . GLY A 1 270 ? 11.953 -0.193 11.625 1 97.81 270 GLY A O 1
ATOM 2148 N N . PHE A 1 271 ? 11.508 1.537 10.305 1 98.06 271 PHE A N 1
ATOM 2149 C CA . PHE A 1 271 ? 12.766 2.221 10.586 1 98.06 271 PHE A CA 1
ATOM 2150 C C . PHE A 1 271 ? 12.836 2.639 12.047 1 98.06 271 PHE A C 1
ATOM 2152 O O . PHE A 1 271 ? 13.875 2.508 12.688 1 98.06 271 PHE A O 1
ATOM 2159 N N . GLN A 1 272 ? 11.703 3.164 12.531 1 97.81 272 GLN A N 1
ATOM 2160 C CA . GLN A 1 272 ? 11.695 3.598 13.922 1 97.81 272 GLN A CA 1
ATOM 2161 C C . GLN A 1 272 ? 11.875 2.412 14.867 1 97.81 272 GLN A C 1
ATOM 2163 O O . GLN A 1 272 ? 12.578 2.514 15.875 1 97.81 272 GLN A O 1
ATOM 2168 N N . ALA A 1 273 ? 11.203 1.277 14.57 1 97.94 273 ALA A N 1
ATOM 2169 C CA . ALA A 1 273 ? 11.375 0.069 15.375 1 97.94 273 ALA A CA 1
ATOM 2170 C C . ALA A 1 273 ? 12.828 -0.388 15.367 1 97.94 273 ALA A C 1
ATOM 2172 O O . ALA A 1 273 ? 13.375 -0.737 16.422 1 97.94 273 ALA A O 1
ATOM 2173 N N . ALA A 1 274 ? 13.445 -0.422 14.219 1 97.56 274 ALA A N 1
ATOM 2174 C CA . ALA A 1 274 ? 14.844 -0.817 14.109 1 97.56 274 ALA A CA 1
ATOM 2175 C C . ALA A 1 274 ? 15.742 0.116 14.914 1 97.56 274 ALA A C 1
ATOM 2177 O O . ALA A 1 274 ? 16.719 -0.328 15.531 1 97.56 274 ALA A O 1
ATOM 2178 N N . GLU A 1 275 ? 15.398 1.405 14.914 1 95.62 275 GLU A N 1
ATOM 2179 C CA . GLU A 1 275 ? 16.188 2.422 15.594 1 95.62 275 GLU A CA 1
ATOM 2180 C C . GLU A 1 275 ? 16.031 2.326 17.109 1 95.62 275 GLU A C 1
ATOM 2182 O O . GLU A 1 275 ? 17 2.477 17.859 1 95.62 275 GLU A O 1
ATOM 2187 N N . LEU A 1 276 ? 14.812 2.037 17.578 1 92.44 276 LEU A N 1
ATOM 2188 C CA . LEU A 1 276 ? 14.508 2.285 18.984 1 92.44 276 LEU A CA 1
ATOM 2189 C C . LEU A 1 276 ? 14.375 0.973 19.75 1 92.44 276 LEU A C 1
ATOM 2191 O O . LEU A 1 276 ? 14.461 0.957 20.984 1 92.44 276 LEU A O 1
ATOM 2195 N N . GLU A 1 277 ? 14.023 -0.096 19.031 1 89.38 277 GLU A N 1
ATOM 2196 C CA . GLU A 1 277 ? 13.711 -1.323 19.766 1 89.38 277 GLU A CA 1
ATOM 2197 C C . GLU A 1 277 ? 14.859 -2.326 19.672 1 89.38 277 GLU A C 1
ATOM 2199 O O . GLU A 1 277 ? 14.992 -3.041 18.672 1 89.38 277 GLU A O 1
ATOM 2204 N N . ASP A 1 278 ? 15.562 -2.498 20.75 1 88 278 ASP A N 1
ATOM 2205 C CA . ASP A 1 278 ? 16.656 -3.455 20.781 1 88 278 ASP A CA 1
ATOM 2206 C C . ASP A 1 278 ? 16.234 -4.762 21.438 1 88 278 ASP A C 1
ATOM 2208 O O . ASP A 1 278 ? 16.891 -5.793 21.281 1 88 278 ASP A O 1
ATOM 2212 N N . ASP A 1 279 ? 15.102 -4.688 22.141 1 95.12 279 ASP A N 1
ATOM 2213 C CA . ASP A 1 279 ? 14.562 -5.863 22.828 1 95.12 279 ASP A CA 1
ATOM 2214 C C . ASP A 1 279 ? 13.594 -6.625 21.922 1 95.12 279 ASP A C 1
ATOM 2216 O O . ASP A 1 279 ? 12.555 -6.086 21.531 1 95.12 279 ASP A O 1
ATOM 2220 N N . PRO A 1 280 ? 13.891 -7.879 21.641 1 96.44 280 PRO A N 1
ATOM 2221 C CA . PRO A 1 280 ? 13.039 -8.664 20.75 1 96.44 280 PRO A CA 1
ATOM 2222 C C . PRO A 1 280 ? 11.594 -8.758 21.234 1 96.44 280 PRO A C 1
ATOM 2224 O O . PRO A 1 280 ? 10.664 -8.797 20.438 1 96.44 280 PRO A O 1
ATOM 2227 N N . GLU A 1 281 ? 11.414 -8.828 22.547 1 97.19 281 GLU A N 1
ATOM 2228 C CA . GLU A 1 281 ? 10.062 -8.922 23.078 1 97.19 281 GLU A CA 1
ATOM 2229 C C . GLU A 1 281 ? 9.289 -7.621 22.859 1 97.19 281 GLU A C 1
ATOM 2231 O O . GLU A 1 281 ? 8.102 -7.648 22.516 1 97.19 281 GLU A O 1
ATOM 2236 N N . ARG A 1 282 ? 9.945 -6.512 23.094 1 97 282 ARG A N 1
ATOM 2237 C CA . ARG A 1 282 ? 9.312 -5.223 22.844 1 97 282 ARG A CA 1
ATOM 2238 C C . ARG A 1 282 ? 9.023 -5.031 21.359 1 97 282 ARG A C 1
ATOM 2240 O O . ARG A 1 282 ? 7.996 -4.457 20.984 1 97 282 ARG A O 1
ATOM 2247 N N . LEU A 1 283 ? 10.008 -5.488 20.562 1 98.19 283 LEU A N 1
ATOM 2248 C CA . LEU A 1 283 ? 9.789 -5.43 19.125 1 98.19 283 LEU A CA 1
ATOM 2249 C C . LEU A 1 283 ? 8.562 -6.234 18.734 1 98.19 283 LEU A C 1
ATOM 2251 O O . LEU A 1 283 ? 7.742 -5.773 17.922 1 98.19 283 LEU A O 1
ATOM 2255 N N . ARG A 1 284 ? 8.391 -7.438 19.25 1 98.31 284 ARG A N 1
ATOM 2256 C CA . ARG A 1 284 ? 7.238 -8.281 18.953 1 98.31 284 ARG A CA 1
ATOM 2257 C C . ARG A 1 284 ? 5.945 -7.625 19.438 1 98.31 284 ARG A C 1
ATOM 2259 O O . ARG A 1 284 ? 4.926 -7.68 18.75 1 98.31 284 ARG A O 1
ATOM 2266 N N . GLN A 1 285 ? 5.996 -7.02 20.641 1 98.12 285 GLN A N 1
ATOM 2267 C CA . GLN A 1 285 ? 4.82 -6.312 21.141 1 98.12 285 GLN A CA 1
ATOM 2268 C C . GLN A 1 285 ? 4.43 -5.164 20.219 1 98.12 285 GLN A C 1
ATOM 2270 O O . GLN A 1 285 ? 3.246 -4.953 19.953 1 98.12 285 GLN A O 1
ATOM 2275 N N . ARG A 1 286 ? 5.43 -4.426 19.797 1 98.12 286 ARG A N 1
ATOM 2276 C CA . ARG A 1 286 ? 5.207 -3.342 18.859 1 98.12 286 ARG A CA 1
ATOM 2277 C C . ARG A 1 286 ? 4.559 -3.863 17.578 1 98.12 286 ARG A C 1
ATOM 2279 O O . ARG A 1 286 ? 3.631 -3.244 17.047 1 98.12 286 ARG A O 1
ATOM 2286 N N . ALA A 1 287 ? 5.039 -5 17.094 1 98.75 287 ALA A N 1
ATOM 2287 C CA . ALA A 1 287 ? 4.484 -5.629 15.891 1 98.75 287 ALA A CA 1
ATOM 2288 C C . ALA A 1 287 ? 3.023 -6.02 16.109 1 98.75 287 ALA A C 1
ATOM 2290 O O . ALA A 1 287 ? 2.182 -5.805 15.234 1 98.75 287 ALA A O 1
ATOM 2291 N N . ARG A 1 288 ? 2.75 -6.551 17.234 1 98.75 288 ARG A N 1
ATOM 2292 C CA . ARG A 1 288 ? 1.39 -6.969 17.562 1 98.75 288 ARG A CA 1
ATOM 2293 C C . ARG A 1 288 ? 0.442 -5.773 17.594 1 98.75 288 ARG A C 1
ATOM 2295 O O . ARG A 1 288 ? -0.658 -5.832 17.031 1 98.75 288 ARG A O 1
ATOM 2302 N N . GLU A 1 289 ? 0.888 -4.719 18.188 1 98.44 289 GLU A N 1
ATOM 2303 C CA . GLU A 1 289 ? 0.084 -3.5 18.234 1 98.44 289 GLU A CA 1
ATOM 2304 C C . GLU A 1 289 ? -0.15 -2.934 16.828 1 98.44 289 GLU A C 1
ATOM 2306 O O . GLU A 1 289 ? -1.23 -2.418 16.547 1 98.44 289 GLU A O 1
ATOM 2311 N N . LEU A 1 290 ? 0.854 -3.004 16.016 1 98.5 290 LEU A N 1
ATOM 2312 C CA . LEU A 1 290 ? 0.726 -2.576 14.633 1 98.5 290 LEU A CA 1
ATOM 2313 C C . LEU A 1 290 ? -0.367 -3.363 13.914 1 98.5 290 LEU A C 1
ATOM 2315 O O . LEU A 1 290 ? -1.22 -2.779 13.242 1 98.5 290 LEU A O 1
ATOM 2319 N N . GLY A 1 291 ? -0.336 -4.699 14.039 1 98.69 291 GLY A N 1
ATOM 2320 C CA . GLY A 1 291 ? -1.346 -5.539 13.414 1 98.69 291 GLY A CA 1
ATOM 2321 C C . GLY A 1 291 ? -2.758 -5.207 13.867 1 98.69 291 GLY A C 1
ATOM 2322 O O . GLY A 1 291 ? -3.689 -5.227 13.062 1 98.69 291 GLY A O 1
ATOM 2323 N N . GLU A 1 292 ? -2.898 -4.91 15.172 1 98.69 292 GLU A N 1
ATOM 2324 C CA . GLU A 1 292 ? -4.203 -4.523 15.695 1 98.69 292 GLU A CA 1
ATOM 2325 C C . GLU A 1 292 ? -4.684 -3.215 15.07 1 98.69 292 GLU A C 1
ATOM 2327 O O . GLU A 1 292 ? -5.875 -3.055 14.789 1 98.69 292 GLU A O 1
ATOM 2332 N N . SER A 1 293 ? -3.768 -2.305 14.836 1 98.06 293 SER A N 1
ATOM 2333 C CA . SER A 1 293 ? -4.102 -1.01 14.25 1 98.06 293 SER A CA 1
ATOM 2334 C C . SER A 1 293 ? -4.531 -1.156 12.789 1 98.06 293 SER A C 1
ATOM 2336 O O . SER A 1 293 ? -5.16 -0.257 12.234 1 98.06 293 SER A O 1
ATOM 2338 N N . ILE A 1 294 ? -4.203 -2.25 12.203 1 98.06 294 ILE A N 1
ATOM 2339 C CA . ILE A 1 294 ? -4.496 -2.457 10.789 1 98.06 294 ILE A CA 1
ATOM 2340 C C . ILE A 1 294 ? -5.777 -3.277 10.641 1 98.06 294 ILE A C 1
ATOM 2342 O O . ILE A 1 294 ? -6.746 -2.824 10.031 1 98.06 294 ILE A O 1
ATOM 2346 N N . LEU A 1 295 ? -5.828 -4.391 11.258 1 98.62 295 LEU A N 1
ATOM 2347 C CA . LEU A 1 295 ? -6.852 -5.387 10.969 1 98.62 295 LEU A CA 1
ATOM 2348 C C . LEU A 1 295 ? -8.164 -5.047 11.664 1 98.62 295 LEU A C 1
ATOM 2350 O O . LEU A 1 295 ? -9.242 -5.18 11.078 1 98.62 295 LEU A O 1
ATOM 2354 N N . LEU A 1 296 ? -8.102 -4.648 12.953 1 98.56 296 LEU A N 1
ATOM 2355 C CA . LEU A 1 296 ? -9.305 -4.5 13.758 1 98.56 296 LEU A CA 1
ATOM 2356 C C . LEU A 1 296 ? -10.203 -3.404 13.195 1 98.56 296 LEU A C 1
ATOM 2358 O O . LEU A 1 296 ? -11.398 -3.629 12.969 1 98.56 296 LEU A O 1
ATOM 2362 N N . PRO A 1 297 ? -9.664 -2.223 12.875 1 97.75 297 PRO A N 1
ATOM 2363 C CA . PRO A 1 297 ? -10.547 -1.209 12.289 1 97.75 297 PRO A CA 1
ATOM 2364 C C . PRO A 1 297 ? -11.133 -1.644 10.953 1 97.75 297 PRO A C 1
ATOM 2366 O O . PRO A 1 297 ? -12.281 -1.308 10.641 1 97.75 297 PRO A O 1
ATOM 2369 N N . MET A 1 298 ? -10.391 -2.318 10.164 1 97.75 298 MET A N 1
ATOM 2370 C CA . MET A 1 298 ? -10.875 -2.779 8.867 1 97.75 298 MET A CA 1
ATOM 2371 C C . MET A 1 298 ? -12.039 -3.744 9.023 1 97.75 298 MET A C 1
ATOM 2373 O O . MET A 1 298 ? -13.062 -3.613 8.344 1 97.75 298 MET A O 1
ATOM 2377 N N . VAL A 1 299 ? -11.875 -4.699 9.906 1 98.5 299 VAL A N 1
ATOM 2378 C CA . VAL A 1 299 ? -12.914 -5.688 10.148 1 98.5 299 VAL A CA 1
ATOM 2379 C C . VAL A 1 299 ? -14.164 -5 10.688 1 98.5 299 VAL A C 1
ATOM 2381 O O . VAL A 1 299 ? -15.289 -5.332 10.297 1 98.5 299 VAL A O 1
ATOM 2384 N N . GLU A 1 300 ? -13.945 -4.039 11.594 1 98.12 300 GLU A N 1
ATOM 2385 C CA . GLU A 1 300 ? -15.07 -3.283 12.125 1 98.12 300 GLU A CA 1
ATOM 2386 C C . GLU A 1 300 ? -15.859 -2.605 11.008 1 98.12 300 GLU A C 1
ATOM 2388 O O . GLU A 1 300 ? -17.094 -2.627 11.016 1 98.12 300 GLU A O 1
ATOM 2393 N N . THR A 1 301 ? -15.211 -2.039 10.109 1 98 301 THR A N 1
ATOM 2394 C CA . THR A 1 301 ? -15.852 -1.358 8.992 1 98 301 THR A CA 1
ATOM 2395 C C . THR A 1 301 ? -16.578 -2.357 8.094 1 98 301 THR A C 1
ATOM 2397 O O . THR A 1 301 ? -17.719 -2.117 7.684 1 98 301 THR A O 1
ATOM 2400 N N . ILE A 1 302 ? -15.922 -3.469 7.762 1 98.31 302 ILE A N 1
ATOM 2401 C CA . ILE A 1 302 ? -16.547 -4.5 6.934 1 98.31 302 ILE A CA 1
ATOM 2402 C C . ILE A 1 302 ? -17.844 -4.977 7.594 1 98.31 302 ILE A C 1
ATOM 2404 O O . ILE A 1 302 ? -18.875 -5.09 6.938 1 98.31 302 ILE A O 1
ATOM 2408 N N . ASP A 1 303 ? -17.781 -5.18 8.914 1 98.19 303 ASP A N 1
ATOM 2409 C CA . ASP A 1 303 ? -18.938 -5.637 9.656 1 98.19 303 ASP A CA 1
ATOM 2410 C C . ASP A 1 303 ? -20.047 -4.582 9.648 1 98.19 303 ASP A C 1
ATOM 2412 O O . ASP A 1 303 ? -21.219 -4.906 9.484 1 98.19 303 ASP A O 1
ATOM 2416 N N . ALA A 1 304 ? -19.672 -3.328 9.844 1 97.94 304 ALA A N 1
ATOM 2417 C CA . ALA A 1 304 ? -20.641 -2.24 9.836 1 97.94 304 ALA A CA 1
ATOM 2418 C C . ALA A 1 304 ? -21.375 -2.162 8.5 1 97.94 304 ALA A C 1
ATOM 2420 O O . ALA A 1 304 ? -22.594 -2.035 8.461 1 97.94 304 ALA A O 1
ATOM 2421 N N . ILE A 1 305 ? -20.672 -2.246 7.473 1 97.94 305 ILE A N 1
ATOM 2422 C CA . ILE A 1 305 ? -21.266 -2.158 6.141 1 97.94 305 ILE A CA 1
ATOM 2423 C C . ILE A 1 305 ? -22.125 -3.391 5.875 1 97.94 305 ILE A C 1
ATOM 2425 O O . ILE A 1 305 ? -23.203 -3.289 5.281 1 97.94 305 ILE A O 1
ATOM 2429 N N . ALA A 1 306 ? -21.656 -4.559 6.281 1 97.56 306 ALA A N 1
ATOM 2430 C CA . ALA A 1 306 ? -22.453 -5.773 6.172 1 97.56 306 ALA A CA 1
ATOM 2431 C C . ALA A 1 306 ? -23.812 -5.613 6.871 1 97.56 306 ALA A C 1
ATOM 2433 O O . ALA A 1 306 ? -24.812 -6.18 6.438 1 97.56 306 ALA A O 1
ATOM 2434 N N . ASP A 1 307 ? -23.844 -4.836 7.949 1 97.44 307 ASP A N 1
ATOM 2435 C CA . ASP A 1 307 ? -25.047 -4.59 8.734 1 97.44 307 ASP A CA 1
ATOM 2436 C C . ASP A 1 307 ? -25.875 -3.449 8.133 1 97.44 307 ASP A C 1
ATOM 2438 O O . ASP A 1 307 ? -26.875 -3.025 8.711 1 97.44 307 ASP A O 1
ATOM 2442 N N . GLY A 1 308 ? -25.438 -2.895 7.035 1 96 308 GLY A N 1
ATOM 2443 C CA . GLY A 1 308 ? -26.188 -1.872 6.324 1 96 308 GLY A CA 1
ATOM 2444 C C . GLY A 1 308 ? -25.875 -0.465 6.797 1 96 308 GLY A C 1
ATOM 2445 O O . GLY A 1 308 ? -26.609 0.476 6.496 1 96 308 GLY A O 1
ATOM 2446 N N . GLU A 1 309 ? -24.766 -0.317 7.492 1 95.81 309 GLU A N 1
ATOM 2447 C CA . GLU A 1 309 ? -24.406 1 8 1 95.81 309 GLU A CA 1
ATOM 2448 C C . GLU A 1 309 ? -23.578 1.778 6.984 1 95.81 309 GLU A C 1
ATOM 2450 O O . GLU A 1 309 ? -22.938 1.186 6.109 1 95.81 309 GLU A O 1
ATOM 2455 N N . THR A 1 310 ? -23.641 3.041 7.117 1 94.12 310 THR A N 1
ATOM 2456 C CA . THR A 1 310 ? -22.734 3.918 6.379 1 94.12 310 THR A CA 1
ATOM 2457 C C . THR A 1 310 ? -21.469 4.199 7.191 1 94.12 310 THR A C 1
ATOM 2459 O O . THR A 1 310 ? -21.5 4.184 8.422 1 94.12 310 THR A O 1
ATOM 2462 N N . VAL A 1 311 ? -20.391 4.363 6.43 1 96.19 311 VAL A N 1
ATOM 2463 C CA . VAL A 1 311 ? -19.141 4.648 7.121 1 96.19 311 VAL A CA 1
ATOM 2464 C C . VAL A 1 311 ? -18.516 5.922 6.555 1 96.19 311 VAL A C 1
ATOM 2466 O O . VAL A 1 311 ? -18.828 6.336 5.438 1 96.19 311 VAL A O 1
ATOM 2469 N N . GLY A 1 312 ? -17.625 6.551 7.301 1 95.81 312 GLY A N 1
ATOM 2470 C CA . GLY A 1 312 ? -16.953 7.781 6.934 1 95.81 312 GLY A CA 1
ATOM 2471 C C . GLY A 1 312 ? -16.219 8.43 8.094 1 95.81 312 GLY A C 1
ATOM 2472 O O . GLY A 1 312 ? -15.898 7.762 9.086 1 95.81 312 GLY A O 1
ATOM 2473 N N . GLU A 1 313 ? -15.875 9.672 7.957 1 95.19 313 GLU A N 1
ATOM 2474 C CA . GLU A 1 313 ? -15.195 10.438 8.992 1 95.19 313 GLU A CA 1
ATOM 2475 C C . GLU A 1 313 ? -16.172 11.297 9.781 1 95.19 313 GLU A C 1
ATOM 2477 O O . GLU A 1 313 ? -16.891 12.109 9.203 1 95.19 313 GLU A O 1
ATOM 2482 N N . ASP A 1 314 ? -16.156 11.102 11.016 1 96.12 314 ASP A N 1
ATOM 2483 C CA . ASP A 1 314 ? -17.047 11.875 11.867 1 96.12 314 ASP A CA 1
ATOM 2484 C C . ASP A 1 314 ? -16.344 13.117 12.414 1 96.12 314 ASP A C 1
ATOM 2486 O O . ASP A 1 314 ? -15.195 13.055 12.844 1 96.12 314 ASP A O 1
ATOM 2490 N N . HIS A 1 315 ? -17.031 14.211 12.383 1 96.94 315 HIS A N 1
ATOM 2491 C CA . HIS A 1 315 ? -16.547 15.469 12.93 1 96.94 315 HIS A CA 1
ATOM 2492 C C . HIS A 1 315 ? -17.625 16.156 13.766 1 96.94 315 HIS A C 1
ATOM 2494 O O . HIS A 1 315 ? -18.812 16.031 13.484 1 96.94 315 HIS A O 1
ATOM 2500 N N . THR A 1 316 ? -17.203 16.812 14.758 1 96.94 316 THR A N 1
ATOM 2501 C CA . THR A 1 316 ? -18.062 17.672 15.562 1 96.94 316 THR A CA 1
ATOM 2502 C C . THR A 1 316 ? -17.609 19.125 15.492 1 96.94 316 THR A C 1
ATOM 2504 O O . THR A 1 316 ? -16.406 19.406 15.547 1 96.94 316 THR A O 1
ATOM 2507 N N . VAL A 1 317 ? -18.547 20.031 15.289 1 97.25 317 VAL A N 1
ATOM 2508 C CA . VAL A 1 317 ? -18.25 21.453 15.289 1 97.25 317 VAL A CA 1
ATOM 2509 C C . VAL A 1 317 ? -19.219 22.188 16.234 1 97.25 317 VAL A C 1
ATOM 2511 O O . VAL A 1 317 ? -20.297 21.672 16.547 1 97.25 317 VAL A O 1
ATOM 2514 N N . ARG A 1 318 ? -18.797 23.344 16.594 1 96.5 318 ARG A N 1
ATOM 2515 C CA . ARG A 1 318 ? -19.578 24.156 17.531 1 96.5 318 ARG A CA 1
ATOM 2516 C C . ARG A 1 318 ? -19.547 25.625 17.141 1 96.5 318 ARG A C 1
ATOM 2518 O O . ARG A 1 318 ? -18.531 26.125 16.656 1 96.5 318 ARG A O 1
ATOM 2525 N N . GLY A 1 319 ? -20.656 26.359 17.344 1 96.06 319 GLY A N 1
ATOM 2526 C CA . GLY A 1 319 ? -20.688 27.781 17.078 1 96.06 319 GLY A CA 1
ATOM 2527 C C . GLY A 1 319 ? -22.062 28.297 16.719 1 96.06 319 GLY A C 1
ATOM 2528 O O . GLY A 1 319 ? -23.078 27.672 17.062 1 96.06 319 GLY A O 1
ATOM 2529 N N . ASP A 1 320 ? -22.094 29.453 16.125 1 95.62 320 ASP A N 1
ATOM 2530 C CA . ASP A 1 320 ? -23.312 30.062 15.633 1 95.62 320 ASP A CA 1
ATOM 2531 C C . ASP A 1 320 ? -23.953 29.219 14.531 1 95.62 320 ASP A C 1
ATOM 2533 O O . ASP A 1 320 ? -23.25 28.703 13.648 1 95.62 320 ASP A O 1
ATOM 2537 N N . PRO A 1 321 ? -25.25 29.047 14.586 1 96.81 321 PRO A N 1
ATOM 2538 C CA . PRO A 1 321 ? -25.938 28.219 13.594 1 96.81 321 PRO A CA 1
ATOM 2539 C C . PRO A 1 321 ? -25.656 28.656 12.156 1 96.81 321 PRO A C 1
ATOM 2541 O O . PRO A 1 321 ? -25.469 27.812 11.273 1 96.81 321 PRO A O 1
ATOM 2544 N N . GLU A 1 322 ? -25.609 29.938 11.977 1 96.44 322 GLU A N 1
ATOM 2545 C CA . GLU A 1 322 ? -25.391 30.422 10.625 1 96.44 322 GLU A CA 1
ATOM 2546 C C . GLU A 1 322 ? -24 30.031 10.117 1 96.44 322 GLU A C 1
ATOM 2548 O O . GLU A 1 322 ? -23.828 29.719 8.938 1 96.44 322 GLU A O 1
ATOM 2553 N N . ARG A 1 323 ? -23.031 30.094 10.961 1 95.38 323 ARG A N 1
ATOM 2554 C CA . ARG A 1 323 ? -21.672 29.703 10.609 1 95.38 323 ARG A CA 1
ATOM 2555 C C . ARG A 1 323 ? -21.578 28.203 10.297 1 95.38 323 ARG A C 1
ATOM 2557 O O . ARG A 1 323 ? -20.859 27.797 9.383 1 95.38 323 ARG A O 1
ATOM 2564 N N . ILE A 1 324 ? -22.25 27.406 11.07 1 97.75 324 ILE A N 1
ATOM 2565 C CA . ILE A 1 324 ? -22.25 25.969 10.875 1 97.75 324 ILE A CA 1
ATOM 2566 C C . ILE A 1 324 ? -22.953 25.625 9.555 1 97.75 324 ILE A C 1
ATOM 2568 O O . ILE A 1 324 ? -22.484 24.781 8.797 1 97.75 324 ILE A O 1
ATOM 2572 N N . ASP A 1 325 ? -24.062 26.344 9.289 1 97.44 325 ASP A N 1
ATOM 2573 C CA . ASP A 1 325 ? -24.75 26.156 8.016 1 97.44 325 ASP A CA 1
ATOM 2574 C C . ASP A 1 325 ? -23.828 26.5 6.848 1 97.44 325 ASP A C 1
ATOM 2576 O O . ASP A 1 325 ? -23.797 25.797 5.836 1 97.44 325 ASP A O 1
ATOM 2580 N N . ALA A 1 326 ? -23.094 27.562 7.02 1 95.5 326 ALA A N 1
ATOM 2581 C CA . ALA A 1 326 ? -22.156 27.969 5.988 1 95.5 326 ALA A CA 1
ATOM 2582 C C . ALA A 1 326 ? -21.078 26.922 5.781 1 95.5 326 ALA A C 1
ATOM 2584 O O . ALA A 1 326 ? -20.625 26.688 4.652 1 95.5 326 ALA A O 1
ATOM 2585 N N . LEU A 1 327 ? -20.641 26.297 6.848 1 96.56 327 LEU A N 1
ATOM 2586 C CA . LEU A 1 327 ? -19.672 25.219 6.758 1 96.56 327 LEU A CA 1
ATOM 2587 C C . LEU A 1 327 ? -20.234 24.047 5.953 1 96.56 327 LEU A C 1
ATOM 2589 O O . LEU A 1 327 ? -19.562 23.547 5.043 1 96.56 327 LEU A O 1
ATOM 2593 N N . LEU A 1 328 ? -21.438 23.641 6.309 1 97.38 328 LEU A N 1
ATOM 2594 C CA . LEU A 1 328 ? -22.047 22.516 5.617 1 97.38 328 LEU A CA 1
ATOM 2595 C C . LEU A 1 328 ? -22.203 22.797 4.129 1 97.38 328 LEU A C 1
ATOM 2597 O O . LEU A 1 328 ? -21.922 21.938 3.291 1 97.38 328 LEU A O 1
ATOM 2601 N N . ASP A 1 329 ? -22.625 24.047 3.824 1 94.81 329 ASP A N 1
ATOM 2602 C CA . ASP A 1 329 ? -22.734 24.453 2.428 1 94.81 329 ASP A CA 1
ATOM 2603 C C . ASP A 1 329 ? -21.391 24.406 1.722 1 94.81 329 ASP A C 1
ATOM 2605 O O . ASP A 1 329 ? -21.297 23.938 0.583 1 94.81 329 ASP A O 1
ATOM 2609 N N . HIS A 1 330 ? -20.406 24.906 2.43 1 93.06 330 HIS A N 1
ATOM 2610 C CA . HIS A 1 330 ? -19.031 24.891 1.914 1 93.06 330 HIS A CA 1
ATOM 2611 C C . HIS A 1 330 ? -18.594 23.453 1.604 1 93.06 330 HIS A C 1
ATOM 2613 O O . HIS A 1 330 ? -18.062 23.188 0.52 1 93.06 330 HIS A O 1
ATOM 2619 N N . LEU A 1 331 ? -18.781 22.469 2.475 1 94.69 331 LEU A N 1
ATOM 2620 C CA . LEU A 1 331 ? -18.391 21.078 2.305 1 94.69 331 LEU A CA 1
ATOM 2621 C C . LEU A 1 331 ? -19.156 20.422 1.162 1 94.69 331 LEU A C 1
ATOM 2623 O O . LEU A 1 331 ? -18.578 19.656 0.384 1 94.69 331 LEU A O 1
ATOM 2627 N N . ARG A 1 332 ? -20.406 20.781 1.007 1 93.69 332 ARG A N 1
ATOM 2628 C CA . ARG A 1 332 ? -21.234 20.219 -0.059 1 93.69 332 ARG A CA 1
ATOM 2629 C C . ARG A 1 332 ? -20.781 20.734 -1.425 1 93.69 332 ARG A C 1
ATOM 2631 O O . ARG A 1 332 ? -20.891 20.016 -2.422 1 93.69 332 ARG A O 1
ATOM 2638 N N . GLU A 1 333 ? -20.312 21.906 -1.438 1 87.5 333 GLU A N 1
ATOM 2639 C CA . GLU A 1 333 ? -19.797 22.453 -2.686 1 87.5 333 GLU A CA 1
ATOM 2640 C C . GLU A 1 333 ? -18.625 21.625 -3.215 1 87.5 333 GLU A C 1
ATOM 2642 O O . GLU A 1 333 ? -18.359 21.625 -4.418 1 87.5 333 GLU A O 1
ATOM 2647 N N . PHE A 1 334 ? -17.984 20.938 -2.336 1 85.25 334 PHE A N 1
ATOM 2648 C CA . PHE A 1 334 ? -16.875 20.062 -2.727 1 85.25 334 PHE A CA 1
ATOM 2649 C C . PHE A 1 334 ? -17.359 18.641 -2.979 1 85.25 334 PHE A C 1
ATOM 2651 O O . PHE A 1 334 ? -16.578 17.688 -2.914 1 85.25 334 PHE A O 1
ATOM 2658 N N . SER A 1 335 ? -18.609 18.484 -3.158 1 85.62 335 SER A N 1
ATOM 2659 C CA . SER A 1 335 ? -19.266 17.234 -3.555 1 85.62 335 SER A CA 1
ATOM 2660 C C . SER A 1 335 ? -19.109 16.172 -2.479 1 85.62 335 SER A C 1
ATOM 2662 O O . SER A 1 335 ? -19 14.977 -2.789 1 85.62 335 SER A O 1
ATOM 2664 N N . LEU A 1 336 ? -19 16.672 -1.245 1 91.44 336 LEU A N 1
ATOM 2665 C CA . LEU A 1 336 ? -19 15.719 -0.135 1 91.44 336 LEU A CA 1
ATOM 2666 C C . LEU A 1 336 ? -20.438 15.367 0.262 1 91.44 336 LEU A C 1
ATOM 2668 O O . LEU A 1 336 ? -21.297 16.25 0.325 1 91.44 336 LEU A O 1
ATOM 2672 N N . THR A 1 337 ? -20.656 14.109 0.39 1 94.56 337 THR A N 1
ATOM 2673 C CA . THR A 1 337 ? -21.906 13.656 0.983 1 94.56 337 THR A CA 1
ATOM 2674 C C . THR A 1 337 ? -21.828 13.688 2.506 1 94.56 337 THR A C 1
ATOM 2676 O O . THR A 1 337 ? -20.938 13.094 3.1 1 94.56 337 THR A O 1
ATOM 2679 N N . LEU A 1 338 ? -22.766 14.406 3.111 1 97.38 338 LEU A N 1
ATOM 2680 C CA . LEU A 1 338 ? -22.75 14.586 4.559 1 97.38 338 LEU A CA 1
ATOM 2681 C C . LEU A 1 338 ? -23.984 13.93 5.199 1 97.38 338 LEU A C 1
ATOM 2683 O O . LEU A 1 338 ? -25.078 14 4.652 1 97.38 338 LEU A O 1
ATOM 2687 N N . GLU A 1 339 ? -23.797 13.266 6.25 1 97.31 339 GLU A N 1
ATOM 2688 C CA . GLU A 1 339 ? -24.859 12.727 7.105 1 97.31 339 GLU A CA 1
ATOM 2689 C C . GLU A 1 339 ? -24.828 13.375 8.492 1 97.31 339 GLU A C 1
ATOM 2691 O O . GLU A 1 339 ? -23.797 13.32 9.18 1 97.31 339 GLU A O 1
ATOM 2696 N N . ILE A 1 340 ? -25.938 13.977 8.898 1 97.94 340 ILE A N 1
ATOM 2697 C CA . ILE A 1 340 ? -26.016 14.578 10.219 1 97.94 340 ILE A CA 1
ATOM 2698 C C . ILE A 1 340 ? -26.266 13.5 11.266 1 97.94 340 ILE A C 1
ATOM 2700 O O . ILE A 1 340 ? -27.266 12.773 11.188 1 97.94 340 ILE A O 1
ATOM 2704 N N . LEU A 1 341 ? -25.391 13.367 12.211 1 97.75 341 LEU A N 1
ATOM 2705 C CA . LEU A 1 341 ? -25.5 12.328 13.234 1 97.75 341 LEU A CA 1
ATOM 2706 C C . LEU A 1 341 ? -26.156 12.875 14.5 1 97.75 341 LEU A C 1
ATOM 2708 O O . LEU A 1 341 ? -26.953 12.18 15.133 1 97.75 341 LEU A O 1
ATOM 2712 N N . GLU A 1 342 ? -25.766 14.047 14.883 1 98.25 342 GLU A N 1
ATOM 2713 C CA . GLU A 1 342 ? -26.297 14.727 16.062 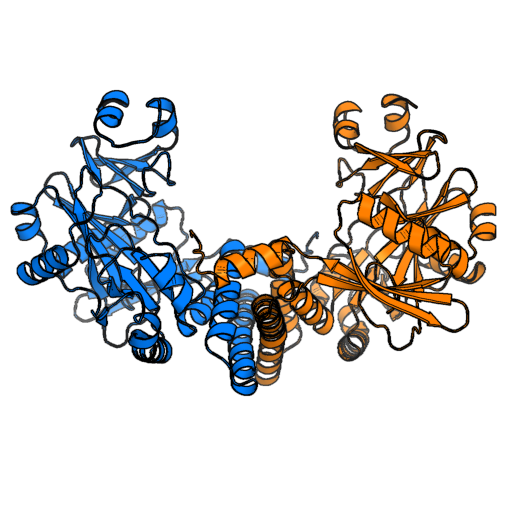1 98.25 342 GLU A CA 1
ATOM 2714 C C . GLU A 1 342 ? -26.344 16.234 15.867 1 98.25 342 GLU A C 1
ATOM 2716 O O . GLU A 1 342 ? -25.422 16.812 15.289 1 98.25 342 GLU A O 1
ATOM 2721 N N . ASP A 1 343 ? -27.406 16.891 16.25 1 98.31 343 ASP A N 1
ATOM 2722 C CA . ASP A 1 343 ? -27.609 18.328 16.219 1 98.31 343 ASP A CA 1
ATOM 2723 C C . ASP A 1 343 ? -28.25 18.828 17.5 1 98.31 343 ASP A C 1
ATOM 2725 O O . ASP A 1 343 ? -29.453 18.641 17.734 1 98.31 343 ASP A O 1
ATOM 2729 N N . ARG A 1 344 ? -27.438 19.469 18.297 1 98 344 ARG A N 1
ATOM 2730 C CA . ARG A 1 344 ? -27.938 19.875 19.609 1 98 344 ARG A CA 1
ATOM 2731 C C . ARG A 1 344 ? -27.469 21.281 19.953 1 98 344 ARG A C 1
ATOM 2733 O O . ARG A 1 344 ? -26.703 21.891 19.203 1 98 344 ARG A O 1
ATOM 2740 N N . ARG A 1 345 ? -28.062 21.781 20.984 1 96.81 345 ARG A N 1
ATOM 2741 C CA . ARG A 1 345 ? -27.656 23.062 21.531 1 96.81 345 ARG A CA 1
ATOM 2742 C C . ARG A 1 345 ? -27.031 22.906 22.906 1 96.81 345 ARG A C 1
ATOM 2744 O O . ARG A 1 345 ? -27.531 22.156 23.75 1 96.81 345 ARG A O 1
ATOM 2751 N N . GLU A 1 346 ? -25.859 23.5 23.031 1 95.69 346 GLU A N 1
ATOM 2752 C CA . GLU A 1 346 ? -25.156 23.469 24.312 1 95.69 346 GLU A CA 1
ATOM 2753 C C . GLU A 1 346 ? -24.578 24.844 24.641 1 95.69 346 GLU A C 1
ATOM 2755 O O . GLU A 1 346 ? -23.812 25.406 23.859 1 95.69 346 GLU A O 1
ATOM 2760 N N . ASP A 1 347 ? -24.906 25.406 25.875 1 93 347 ASP A N 1
ATOM 2761 C CA . ASP A 1 347 ? -24.375 26.688 26.375 1 93 347 ASP A CA 1
ATOM 2762 C C . ASP A 1 347 ? -24.578 27.797 25.344 1 93 347 ASP A C 1
ATOM 2764 O O . ASP A 1 347 ? -23.656 28.562 25.078 1 93 347 ASP A O 1
ATOM 2768 N N . GLY A 1 348 ? -25.703 27.766 24.641 1 93.69 348 GLY A N 1
ATOM 2769 C CA . GLY A 1 348 ? -26.078 28.828 23.719 1 93.69 348 GLY A CA 1
ATOM 2770 C C . GLY A 1 348 ? -25.469 28.641 22.328 1 93.69 348 GLY A C 1
ATOM 2771 O O . GLY A 1 348 ? -25.703 29.453 21.438 1 93.69 348 GLY A O 1
ATOM 2772 N N . GLU A 1 349 ? -24.688 27.609 22.141 1 96.31 349 GLU A N 1
ATOM 2773 C CA . GLU A 1 349 ? -24.078 27.328 20.844 1 96.31 349 GLU A CA 1
ATOM 2774 C C . GLU A 1 349 ? -24.672 26.078 20.203 1 96.31 349 GLU A C 1
ATOM 2776 O O . GLU A 1 349 ? -25.156 25.188 20.922 1 96.31 349 GLU A O 1
ATOM 2781 N N . ARG A 1 350 ? -24.672 26.062 18.875 1 97.88 350 ARG A N 1
ATOM 2782 C CA . ARG A 1 350 ? -25.016 24.859 18.156 1 97.88 350 ARG A CA 1
ATOM 2783 C C . ARG A 1 350 ? -23.844 23.891 18.109 1 97.88 350 ARG A C 1
ATOM 2785 O O . ARG A 1 350 ? -22.719 24.281 17.844 1 97.88 350 ARG A O 1
ATOM 2792 N N . VAL A 1 351 ? -24.047 22.703 18.531 1 98.12 351 VAL A N 1
ATOM 2793 C CA . VAL A 1 351 ? -23.062 21.625 18.438 1 98.12 351 VAL A CA 1
ATOM 2794 C C . VAL A 1 351 ? -23.562 20.562 17.453 1 98.12 351 VAL A C 1
ATOM 2796 O O . VAL A 1 351 ? -24.594 19.922 17.688 1 98.12 351 VAL A O 1
ATOM 2799 N N . LEU A 1 352 ? -22.859 20.391 16.344 1 98.25 352 LEU A N 1
ATOM 2800 C CA . LEU A 1 352 ? -23.281 19.5 15.266 1 98.25 352 LEU A CA 1
ATOM 2801 C C . LEU A 1 352 ? -22.234 18.438 14.992 1 98.25 352 LEU A C 1
ATOM 2803 O O . LEU A 1 352 ? -21.047 18.75 14.82 1 98.25 352 LEU A O 1
ATOM 2807 N N . THR A 1 353 ? -22.656 17.188 15.062 1 98.12 353 THR A N 1
ATOM 2808 C CA . THR A 1 353 ? -21.812 16.078 14.625 1 98.12 353 THR A CA 1
ATOM 2809 C C . THR A 1 353 ? -22.281 15.547 13.281 1 98.12 353 THR A C 1
ATOM 2811 O O . THR A 1 353 ? -23.469 15.25 13.102 1 98.12 353 THR A O 1
ATOM 2814 N N . PHE A 1 354 ? -21.359 15.555 12.336 1 97.81 354 PHE A N 1
ATOM 2815 C CA . PHE A 1 354 ? -21.703 15.055 11.008 1 97.81 354 PHE A CA 1
ATOM 2816 C C . PHE A 1 354 ? -20.656 14.07 10.508 1 97.81 354 PHE A C 1
ATOM 2818 O O . PHE A 1 354 ? -19.516 14.062 11 1 97.81 354 PHE A O 1
ATOM 2825 N N . ARG A 1 355 ? -21.094 13.273 9.641 1 97.56 355 ARG A N 1
ATOM 2826 C CA . ARG A 1 355 ? -20.219 12.297 9.008 1 97.56 355 ARG A CA 1
ATOM 2827 C C . ARG A 1 355 ? -19.969 12.656 7.543 1 97.56 355 ARG A C 1
ATOM 2829 O O . ARG A 1 355 ? -20.922 12.898 6.789 1 97.56 355 ARG A O 1
ATOM 2836 N N . LYS A 1 356 ? -18.719 12.781 7.172 1 96.69 356 LYS A N 1
ATOM 2837 C CA . LYS A 1 356 ? -18.359 12.758 5.758 1 96.69 356 LYS A CA 1
ATOM 2838 C C . LYS A 1 356 ? -18.344 11.336 5.211 1 96.69 356 LYS A C 1
ATOM 2840 O O . LYS A 1 356 ? -17.422 10.57 5.477 1 96.69 356 LYS A O 1
ATOM 2845 N N . VAL A 1 357 ? -19.281 11.008 4.434 1 96.44 357 VAL A N 1
ATOM 2846 C CA . VAL A 1 357 ? -19.469 9.633 3.971 1 96.44 357 VAL A CA 1
ATOM 2847 C C . VAL A 1 357 ? -18.344 9.25 3.02 1 96.44 357 VAL A C 1
ATOM 2849 O O . VAL A 1 357 ? -17.875 10.078 2.234 1 96.44 357 VAL A O 1
ATOM 2852 N N . SER A 1 358 ? -17.938 8 3.131 1 95.5 358 SER A N 1
ATOM 2853 C CA . SER A 1 358 ? -16.906 7.445 2.258 1 95.5 358 SER A CA 1
ATOM 2854 C C . SER A 1 358 ? -17.5 6.441 1.273 1 95.5 358 SER A C 1
ATOM 2856 O O . SER A 1 358 ? -17.391 5.23 1.476 1 95.5 358 SER A O 1
ATOM 2858 N N . PRO A 1 359 ? -17.984 6.91 0.181 1 94.5 359 PRO A N 1
ATOM 2859 C CA . PRO A 1 359 ? -18.734 6.039 -0.714 1 94.5 359 PRO A CA 1
ATOM 2860 C C . PRO A 1 359 ? -17.875 4.957 -1.363 1 94.5 359 PRO A C 1
ATOM 2862 O O . PRO A 1 359 ? -18.359 3.852 -1.62 1 94.5 359 PRO A O 1
ATOM 2865 N N . SER A 1 360 ? -16.641 5.281 -1.681 1 95 360 SER A N 1
ATOM 2866 C CA . SER A 1 360 ? -15.773 4.281 -2.299 1 95 360 SER A CA 1
ATOM 2867 C C . SER A 1 360 ? -15.602 3.066 -1.395 1 95 360 SER A C 1
ATOM 2869 O O . SER A 1 360 ? -15.68 1.927 -1.855 1 95 360 SER A O 1
ATOM 2871 N N . THR A 1 361 ? -15.367 3.307 -0.111 1 96.62 361 THR A N 1
ATOM 2872 C CA . THR A 1 361 ? -15.242 2.223 0.856 1 96.62 361 THR A CA 1
ATOM 2873 C C . THR A 1 361 ? -16.547 1.44 0.97 1 96.62 361 THR A C 1
ATOM 2875 O O . THR A 1 361 ? -16.547 0.208 0.938 1 96.62 361 THR A O 1
ATOM 2878 N N . VAL A 1 362 ? -17.609 2.125 1.057 1 96.56 362 VAL A N 1
ATOM 2879 C CA . VAL A 1 362 ? -18.906 1.469 1.182 1 96.56 362 VAL A CA 1
ATOM 2880 C C . VAL A 1 362 ? -19.172 0.619 -0.057 1 96.56 362 VAL A C 1
ATOM 2882 O O . VAL A 1 362 ? -19.484 -0.572 0.053 1 96.56 362 VAL A O 1
ATOM 2885 N N . ASP A 1 363 ? -19.016 1.238 -1.216 1 96.88 363 ASP A N 1
ATOM 2886 C CA . ASP A 1 363 ? -19.344 0.581 -2.475 1 96.88 363 ASP A CA 1
ATOM 2887 C C . ASP A 1 363 ? -18.469 -0.644 -2.707 1 96.88 363 ASP A C 1
ATOM 2889 O O . ASP A 1 363 ? -18.953 -1.711 -3.074 1 96.88 363 ASP A O 1
ATOM 2893 N N . ARG A 1 364 ? -17.219 -0.525 -2.498 1 96.44 364 ARG A N 1
ATOM 2894 C CA . ARG A 1 364 ? -16.297 -1.617 -2.758 1 96.44 364 ARG A CA 1
ATOM 2895 C C . ARG A 1 364 ? -16.516 -2.77 -1.783 1 96.44 364 ARG A C 1
ATOM 2897 O O . ARG A 1 364 ? -16.516 -3.936 -2.182 1 96.44 364 ARG A O 1
ATOM 2904 N N . ILE A 1 365 ? -16.641 -2.432 -0.509 1 97.62 365 ILE A N 1
ATOM 2905 C CA . ILE A 1 365 ? -16.828 -3.479 0.486 1 97.62 365 ILE A CA 1
ATOM 2906 C C . ILE A 1 365 ? -18.156 -4.188 0.232 1 97.62 365 ILE A C 1
ATOM 2908 O O . ILE A 1 365 ? -18.234 -5.414 0.301 1 97.62 365 ILE A O 1
ATOM 2912 N N . ASP A 1 366 ? -19.203 -3.404 -0.116 1 97.69 366 ASP A N 1
ATOM 2913 C CA . ASP A 1 366 ? -20.484 -3.996 -0.465 1 97.69 366 ASP A CA 1
ATOM 2914 C C . ASP A 1 366 ? -20.359 -4.934 -1.663 1 97.69 366 ASP A C 1
ATOM 2916 O O . ASP A 1 366 ? -20.938 -6.02 -1.675 1 97.69 366 ASP A O 1
ATOM 2920 N N . TYR A 1 367 ? -19.656 -4.504 -2.639 1 97.62 367 TYR A N 1
ATOM 2921 C CA . TYR A 1 367 ? -19.422 -5.305 -3.836 1 97.62 367 TYR A CA 1
ATOM 2922 C C . TYR A 1 367 ? -18.812 -6.66 -3.48 1 97.62 367 TYR A C 1
ATOM 2924 O O . TYR A 1 367 ? -19.281 -7.695 -3.959 1 97.62 367 TYR A O 1
ATOM 2932 N N . TYR A 1 368 ? -17.828 -6.688 -2.617 1 97.44 368 TYR A N 1
ATOM 2933 C CA . TYR A 1 368 ? -17.156 -7.934 -2.264 1 97.44 368 TYR A CA 1
ATOM 2934 C C . TYR A 1 368 ? -18.016 -8.773 -1.338 1 97.44 368 TYR A C 1
ATOM 2936 O O . TYR A 1 368 ? -18.047 -10.008 -1.452 1 97.44 368 TYR A O 1
ATOM 2944 N N . LEU A 1 369 ? -18.719 -8.117 -0.431 1 97.62 369 LEU A N 1
ATOM 2945 C CA . LEU A 1 369 ? -19.609 -8.828 0.467 1 97.62 369 LEU A CA 1
ATOM 2946 C C . LEU A 1 369 ? -20.703 -9.547 -0.317 1 97.62 369 LEU A C 1
ATOM 2948 O O . LEU A 1 369 ? -21.188 -10.602 0.102 1 97.62 369 LEU A O 1
ATOM 2952 N N . ASP A 1 370 ? -21.031 -8.992 -1.492 1 96.31 370 ASP A N 1
ATOM 2953 C CA . ASP A 1 370 ? -22.078 -9.562 -2.334 1 96.31 370 ASP A CA 1
ATOM 2954 C C . ASP A 1 370 ? -21.516 -10.594 -3.303 1 96.31 370 ASP A C 1
ATOM 2956 O O . ASP A 1 370 ? -22.219 -11.062 -4.207 1 96.31 370 ASP A O 1
ATOM 2960 N N . GLY A 1 371 ? -20.234 -10.867 -3.154 1 95.62 371 GLY A N 1
ATOM 2961 C CA . GLY A 1 371 ? -19.641 -11.938 -3.932 1 95.62 371 GLY A CA 1
ATOM 2962 C C . GLY A 1 371 ? -18.812 -11.445 -5.105 1 95.62 371 GLY A C 1
ATOM 2963 O O . GLY A 1 371 ? -18.453 -12.219 -5.992 1 95.62 371 GLY A O 1
ATOM 2964 N N . GLY A 1 372 ? -18.578 -10.141 -5.117 1 95.88 372 GLY A N 1
ATOM 2965 C CA . GLY A 1 372 ? -17.703 -9.609 -6.152 1 95.88 372 GLY A CA 1
ATOM 2966 C C . GLY A 1 372 ? -16.312 -10.195 -6.117 1 95.88 372 GLY A C 1
ATOM 2967 O O . GLY A 1 372 ? -15.844 -10.641 -5.062 1 95.88 372 GLY A O 1
ATOM 2968 N N . VAL A 1 373 ? -15.609 -10.211 -7.305 1 96.06 373 VAL A N 1
ATOM 2969 C CA . VAL A 1 373 ? -14.281 -10.797 -7.395 1 96.06 373 VAL A CA 1
ATOM 2970 C C . VAL A 1 373 ? -13.242 -9.703 -7.621 1 96.06 373 VAL A C 1
ATOM 2972 O O . VAL A 1 373 ? -13.594 -8.57 -7.965 1 96.06 373 VAL A O 1
ATOM 2975 N N . VAL A 1 374 ? -12.055 -9.984 -7.301 1 93.31 374 VAL A N 1
ATOM 2976 C CA . VAL A 1 374 ? -10.914 -9.125 -7.605 1 93.31 374 VAL A CA 1
ATOM 2977 C C . VAL A 1 374 ? -10.117 -9.727 -8.758 1 93.31 374 VAL A C 1
ATOM 2979 O O . VAL A 1 374 ? -9.703 -10.883 -8.703 1 93.31 374 VAL A O 1
ATOM 2982 N N . ASP A 1 375 ? -9.906 -8.922 -9.844 1 82.56 375 ASP A N 1
ATOM 2983 C CA . ASP A 1 375 ? -9.062 -9.359 -10.953 1 82.56 375 ASP A CA 1
ATOM 2984 C C . ASP A 1 375 ? -7.605 -8.961 -10.719 1 82.56 375 ASP A C 1
ATOM 2986 O O . ASP A 1 375 ? -7.289 -7.777 -10.586 1 82.56 375 ASP A O 1
ATOM 2990 N N . GLU A 1 376 ? -6.852 -9.867 -10.289 1 71.06 376 GLU A N 1
ATOM 2991 C CA . GLU A 1 376 ? -5.453 -9.531 -10.039 1 71.06 376 GLU A CA 1
ATOM 2992 C C . GLU A 1 376 ? -4.527 -10.219 -11.039 1 71.06 376 GLU A C 1
ATOM 2994 O O . GLU A 1 376 ? -4.848 -11.289 -11.555 1 71.06 376 GLU A O 1
ATOM 2999 N N . MET B 1 1 ? 6.703 -15.484 -40.719 1 81.69 1 MET B N 1
ATOM 3000 C CA . MET B 1 1 ? 5.328 -15.008 -40.812 1 81.69 1 MET B CA 1
ATOM 3001 C C . MET B 1 1 ? 5.242 -13.516 -40.531 1 81.69 1 MET B C 1
ATOM 3003 O O . MET B 1 1 ? 5.93 -13 -39.656 1 81.69 1 MET B O 1
ATOM 3007 N N . ASP B 1 2 ? 4.488 -12.906 -41.344 1 86.5 2 ASP B N 1
ATOM 3008 C CA . ASP B 1 2 ? 4.355 -11.469 -41.125 1 86.5 2 ASP B CA 1
ATOM 3009 C C . ASP B 1 2 ? 3.201 -11.172 -40.156 1 86.5 2 ASP B C 1
ATOM 3011 O O . ASP B 1 2 ? 2.523 -12.094 -39.688 1 86.5 2 ASP B O 1
ATOM 3015 N N . ASP B 1 3 ? 3.031 -9.93 -39.812 1 89.75 3 ASP B N 1
ATOM 3016 C CA . ASP B 1 3 ? 2.066 -9.516 -38.781 1 89.75 3 ASP B CA 1
ATOM 3017 C C . ASP B 1 3 ? 0.645 -9.898 -39.188 1 89.75 3 ASP B C 1
ATOM 3019 O O . ASP B 1 3 ? -0.15 -10.328 -38.344 1 89.75 3 ASP B O 1
ATOM 3023 N N . GLN B 1 4 ? 0.376 -9.781 -40.406 1 90.38 4 GLN B N 1
ATOM 3024 C CA . GLN B 1 4 ? -0.966 -10.102 -40.875 1 90.38 4 GLN B CA 1
ATOM 3025 C C . GLN B 1 4 ? -1.249 -11.594 -40.781 1 90.38 4 GLN B C 1
ATOM 3027 O O . GLN B 1 4 ? -2.342 -11.992 -40.375 1 90.38 4 GLN B O 1
ATOM 3032 N N . GLU B 1 5 ? -0.312 -12.391 -41.125 1 90.38 5 GLU B N 1
ATOM 3033 C CA . GLU B 1 5 ? -0.46 -13.836 -41.031 1 90.38 5 GLU B CA 1
ATOM 3034 C C . GLU B 1 5 ? -0.7 -14.281 -39.594 1 90.38 5 GLU B C 1
ATOM 3036 O O . GLU B 1 5 ? -1.567 -15.117 -39.344 1 90.38 5 GLU B O 1
ATOM 3041 N N . TRP B 1 6 ? 0.07 -13.703 -38.688 1 90.94 6 TRP B N 1
ATOM 3042 C CA . TRP B 1 6 ? -0.116 -14.008 -37.281 1 90.94 6 TRP B CA 1
ATOM 3043 C C . TRP B 1 6 ? -1.495 -13.57 -36.812 1 90.94 6 TRP B C 1
ATOM 3045 O O . TRP B 1 6 ? -2.178 -14.305 -36.094 1 90.94 6 TRP B O 1
ATOM 3055 N N . PHE B 1 7 ? -1.837 -12.352 -37.219 1 90.5 7 PHE B N 1
ATOM 3056 C CA . PHE B 1 7 ? -3.115 -11.773 -36.812 1 90.5 7 PHE B CA 1
ATOM 3057 C C . PHE B 1 7 ? -4.27 -12.68 -37.219 1 90.5 7 PHE B C 1
ATOM 3059 O O . PHE B 1 7 ? -5.215 -12.867 -36.469 1 90.5 7 PHE B O 1
ATOM 3066 N N . ASP B 1 8 ? -4.16 -13.328 -38.312 1 87.19 8 ASP B N 1
ATOM 3067 C CA . ASP B 1 8 ? -5.211 -14.195 -38.844 1 87.19 8 ASP B CA 1
ATOM 3068 C C . ASP B 1 8 ? -5.27 -15.508 -38.062 1 87.19 8 ASP B C 1
ATOM 3070 O O . ASP B 1 8 ? -6.312 -16.172 -38.031 1 87.19 8 ASP B O 1
ATOM 3074 N N . ARG B 1 9 ? -4.184 -15.836 -37.469 1 86 9 ARG B N 1
ATOM 3075 C CA . ARG B 1 9 ? -4.09 -17.094 -36.719 1 86 9 ARG B CA 1
ATOM 3076 C C . ARG B 1 9 ? -4.539 -16.938 -35.281 1 86 9 ARG B C 1
ATOM 3078 O O . ARG B 1 9 ? -4.98 -17.891 -34.656 1 86 9 ARG B O 1
ATOM 3085 N N . LEU B 1 10 ? -4.418 -15.75 -34.781 1 88.06 10 LEU B N 1
ATOM 3086 C CA . LEU B 1 10 ? -4.703 -15.508 -33.375 1 88.06 10 LEU B CA 1
ATOM 3087 C C . LEU B 1 10 ? -6.164 -15.117 -33.156 1 88.06 10 LEU B C 1
ATOM 3089 O O . LEU B 1 10 ? -6.734 -14.391 -33.969 1 88.06 10 LEU B O 1
ATOM 3093 N N . GLU B 1 11 ? -6.789 -15.594 -32.219 1 84.19 11 GLU B N 1
ATOM 3094 C CA . GLU B 1 11 ? -8.094 -15.109 -31.797 1 84.19 11 GLU B CA 1
ATOM 3095 C C . GLU B 1 11 ? -7.965 -13.867 -30.922 1 84.19 11 GLU B C 1
ATOM 3097 O O . GLU B 1 11 ? -7.84 -13.977 -29.703 1 84.19 11 GLU B O 1
ATOM 3102 N N . THR B 1 12 ? -8 -12.719 -31.547 1 87.44 12 THR B N 1
ATOM 3103 C CA . THR B 1 12 ? -7.75 -11.461 -30.859 1 87.44 12 THR B CA 1
ATOM 3104 C C . THR B 1 12 ? -8.906 -10.484 -31.078 1 87.44 12 THR B C 1
ATOM 3106 O O . THR B 1 12 ? -9.656 -10.617 -32.062 1 87.44 12 THR B O 1
ATOM 3109 N N . ALA B 1 13 ? -9.07 -9.586 -30.172 1 87.62 13 ALA B N 1
ATOM 3110 C CA . ALA B 1 13 ? -10.102 -8.562 -30.266 1 87.62 13 ALA B CA 1
ATOM 3111 C C . ALA B 1 13 ? -9.555 -7.297 -30.922 1 87.62 13 ALA B C 1
ATOM 3113 O O . ALA B 1 13 ? -10.273 -6.301 -31.047 1 87.62 13 ALA B O 1
ATOM 3114 N N . ALA B 1 14 ? -8.289 -7.391 -31.266 1 89.94 14 ALA B N 1
ATOM 3115 C CA . ALA B 1 14 ? -7.707 -6.227 -31.922 1 89.94 14 ALA B CA 1
ATOM 3116 C C . ALA B 1 14 ? -8.328 -6.004 -33.312 1 89.94 14 ALA B C 1
ATOM 3118 O O . ALA B 1 14 ? -8.656 -6.961 -34 1 89.94 14 ALA B O 1
ATOM 3119 N N . ASP B 1 15 ? -8.445 -4.723 -33.688 1 92.12 15 ASP B N 1
ATOM 3120 C CA . ASP B 1 15 ? -9.062 -4.395 -34.969 1 92.12 15 ASP B CA 1
ATOM 3121 C C . ASP B 1 15 ? -8.055 -4.523 -36.125 1 92.12 15 ASP B C 1
ATOM 3123 O O . ASP B 1 15 ? -8.422 -4.848 -37.25 1 92.12 15 ASP B O 1
ATOM 3127 N N . GLU B 1 16 ? -6.824 -4.176 -35.781 1 93.06 16 GLU B N 1
ATOM 3128 C CA . GLU B 1 16 ? -5.773 -4.238 -36.781 1 93.06 16 GLU B CA 1
ATOM 3129 C C . GLU B 1 16 ? -4.469 -4.766 -36.188 1 93.06 16 GLU B C 1
ATOM 3131 O O . GLU B 1 16 ? -4.223 -4.617 -35 1 93.06 16 GLU B O 1
ATOM 3136 N N . PRO B 1 17 ? -3.652 -5.41 -37.062 1 92 17 PRO B N 1
ATOM 3137 C CA . PRO B 1 17 ? -2.404 -6.016 -36.562 1 92 17 PRO B CA 1
ATOM 3138 C C . PRO B 1 17 ? -1.511 -5.02 -35.844 1 92 17 PRO B C 1
ATOM 3140 O O . PRO B 1 17 ? -0.896 -5.367 -34.844 1 92 17 PRO B O 1
ATOM 3143 N N . GLY B 1 18 ? -1.448 -3.82 -36.281 1 90.81 18 GLY B N 1
ATOM 3144 C CA . GLY B 1 18 ? -0.567 -2.826 -35.688 1 90.81 18 GLY B CA 1
ATOM 3145 C C . GLY B 1 18 ? -0.867 -2.557 -34.219 1 90.81 18 GLY B C 1
ATOM 3146 O O . GLY B 1 18 ? 0.045 -2.303 -33.438 1 90.81 18 GLY B O 1
ATOM 3147 N N . GLU B 1 19 ? -2.084 -2.662 -33.781 1 92 19 GLU B N 1
ATOM 3148 C CA . GLU B 1 19 ? -2.518 -2.422 -32.406 1 92 19 GLU B CA 1
ATOM 3149 C C . GLU B 1 19 ? -2.002 -3.508 -31.484 1 92 19 GLU B C 1
ATOM 3151 O O . GLU B 1 19 ? -1.863 -3.279 -30.266 1 92 19 GLU B O 1
ATOM 3156 N N . LEU B 1 20 ? -1.777 -4.629 -32.031 1 92 20 LEU B N 1
ATOM 3157 C CA . LEU B 1 20 ? -1.422 -5.793 -31.219 1 92 20 LEU B CA 1
ATOM 3158 C C . LEU B 1 20 ? 0.089 -5.996 -31.203 1 92 20 LEU B C 1
ATOM 3160 O O . LEU B 1 20 ? 0.691 -6.094 -30.125 1 92 20 LEU B O 1
ATOM 3164 N N . PHE B 1 21 ? 0.72 -5.918 -32.25 1 93.06 21 PHE B N 1
ATOM 3165 C CA . PHE B 1 21 ? 2.084 -6.418 -32.406 1 93.06 21 PHE B CA 1
ATOM 3166 C C . PHE B 1 21 ? 3.09 -5.379 -31.922 1 93.06 21 PHE B C 1
ATOM 3168 O O . PHE B 1 21 ? 4.262 -5.695 -31.703 1 93.06 21 PHE B O 1
ATOM 3175 N N . GLU B 1 22 ? 2.646 -4.051 -31.688 1 92.81 22 GLU B N 1
ATOM 3176 C CA . GLU B 1 22 ? 3.52 -3.061 -31.062 1 92.81 22 GLU B CA 1
ATOM 3177 C C . GLU B 1 22 ? 3.838 -3.434 -29.625 1 92.81 22 GLU B C 1
ATOM 3179 O O . GLU B 1 22 ? 4.797 -2.92 -29.031 1 92.81 22 GLU B O 1
ATOM 3184 N N . HIS B 1 23 ? 3.084 -4.387 -29.156 1 94.19 23 HIS B N 1
ATOM 3185 C CA . HIS B 1 23 ? 3.229 -4.738 -27.734 1 94.19 23 HIS B CA 1
ATOM 3186 C C . HIS B 1 23 ? 4.012 -6.031 -27.578 1 94.19 23 HIS B C 1
ATOM 3188 O O . HIS B 1 23 ? 4.199 -6.508 -26.453 1 94.19 23 HIS B O 1
ATOM 3194 N N . PHE B 1 24 ? 4.422 -6.629 -28.609 1 94.88 24 PHE B N 1
ATOM 3195 C CA . PHE B 1 24 ? 5.23 -7.84 -28.531 1 94.88 24 PHE B CA 1
ATOM 3196 C C . PHE B 1 24 ? 6.711 -7.492 -28.422 1 94.88 24 PHE B C 1
ATOM 3198 O O . PHE B 1 24 ? 7.184 -6.547 -29.062 1 94.88 24 PHE B O 1
ATOM 3205 N N . GLU B 1 25 ? 7.367 -8.258 -27.656 1 95.25 25 GLU B N 1
ATOM 3206 C CA . GLU B 1 25 ? 8.82 -8.164 -27.531 1 95.25 25 GLU B CA 1
ATOM 3207 C C . GLU B 1 25 ? 9.516 -9.359 -28.172 1 95.25 25 GLU B C 1
ATOM 3209 O O . GLU B 1 25 ? 9.047 -10.492 -28.047 1 95.25 25 GLU B O 1
ATOM 3214 N N . THR B 1 26 ? 10.609 -9.078 -28.797 1 94.38 26 THR B N 1
ATOM 3215 C CA . THR B 1 26 ? 11.367 -10.141 -29.453 1 94.38 26 THR B CA 1
ATOM 3216 C C . THR B 1 26 ? 12.43 -10.703 -28.516 1 94.38 26 THR B C 1
ATOM 3218 O O . THR B 1 26 ? 13.172 -9.953 -27.891 1 94.38 26 THR B O 1
ATOM 3221 N N . ARG B 1 27 ? 12.367 -12.023 -28.5 1 92.31 27 ARG B N 1
ATOM 3222 C CA . ARG B 1 27 ? 13.367 -12.742 -27.719 1 92.31 27 ARG B CA 1
ATOM 3223 C C . ARG B 1 27 ? 13.93 -13.922 -28.516 1 92.31 27 ARG B C 1
ATOM 3225 O O . ARG B 1 27 ? 13.344 -14.336 -29.516 1 92.31 27 ARG B O 1
ATOM 3232 N N . SER B 1 28 ? 15.172 -14.281 -28.062 1 91.38 28 SER B N 1
ATOM 3233 C CA . SER B 1 28 ? 15.773 -15.438 -28.734 1 91.38 28 SER B CA 1
ATOM 3234 C C . SER B 1 28 ? 16.266 -16.469 -27.719 1 91.38 28 SER B C 1
ATOM 3236 O O . SER B 1 28 ? 16.797 -16.094 -26.656 1 91.38 28 SER B O 1
ATOM 3238 N N . ALA B 1 29 ? 15.953 -17.719 -28.047 1 88 29 ALA B N 1
ATOM 3239 C CA . ALA B 1 29 ? 16.438 -18.844 -27.25 1 88 29 ALA B CA 1
ATOM 3240 C C . ALA B 1 29 ? 16.516 -20.109 -28.109 1 88 29 ALA B C 1
ATOM 3242 O O . ALA B 1 29 ? 15.648 -20.359 -28.938 1 88 29 ALA B O 1
ATOM 3243 N N . ARG B 1 30 ? 17.656 -20.844 -27.922 1 87 30 ARG B N 1
ATOM 3244 C CA . ARG B 1 30 ? 17.828 -22.141 -28.562 1 87 30 ARG B CA 1
ATOM 3245 C C . ARG B 1 30 ? 17.75 -22.016 -30.078 1 87 30 ARG B C 1
ATOM 3247 O O . ARG B 1 30 ? 17.141 -22.844 -30.75 1 87 30 ARG B O 1
ATOM 3254 N N . GLY B 1 31 ? 18.125 -20.922 -30.562 1 88.31 31 GLY B N 1
ATOM 3255 C CA . GLY B 1 31 ? 18.141 -20.719 -32 1 88.31 31 GLY B CA 1
ATOM 3256 C C . GLY B 1 31 ? 16.797 -20.344 -32.594 1 88.31 31 GLY B C 1
ATOM 3257 O O . GLY B 1 31 ? 16.625 -20.312 -33.812 1 88.31 31 GLY B O 1
ATOM 3258 N N . LEU B 1 32 ? 15.859 -20.125 -31.703 1 93.88 32 LEU B N 1
ATOM 3259 C CA . LEU B 1 32 ? 14.523 -19.734 -32.125 1 93.88 32 LEU B CA 1
ATOM 3260 C C . LEU B 1 32 ? 14.234 -18.281 -31.719 1 93.88 32 LEU B C 1
ATOM 3262 O O . LEU B 1 32 ? 14.789 -17.781 -30.75 1 93.88 32 LEU B O 1
ATOM 3266 N N . THR B 1 33 ? 13.406 -17.719 -32.562 1 95.06 33 THR B N 1
ATOM 3267 C CA . THR B 1 33 ? 12.945 -16.359 -32.281 1 95.06 33 THR B CA 1
ATOM 3268 C C . THR B 1 33 ? 11.516 -16.375 -31.734 1 95.06 33 THR B C 1
ATOM 3270 O O . THR B 1 33 ? 10.617 -16.938 -32.375 1 95.06 33 THR B O 1
ATOM 3273 N N . PHE B 1 34 ? 11.359 -15.734 -30.578 1 95.12 34 PHE B N 1
ATOM 3274 C CA . PHE B 1 34 ? 10.055 -15.703 -29.922 1 95.12 34 PHE B CA 1
ATOM 3275 C C . PHE B 1 34 ? 9.516 -14.281 -29.844 1 95.12 34 PHE B C 1
ATOM 3277 O O . PHE B 1 34 ? 10.227 -13.367 -29.438 1 95.12 34 PHE B O 1
ATOM 3284 N N . GLN B 1 35 ? 8.312 -14.109 -30.359 1 95.56 35 GLN B N 1
ATOM 3285 C CA . GLN B 1 35 ? 7.551 -12.898 -30.062 1 95.56 35 GLN B CA 1
ATOM 3286 C C . GLN B 1 35 ? 6.652 -13.094 -28.844 1 95.56 35 GLN B C 1
ATOM 3288 O O . GLN B 1 35 ? 5.762 -13.945 -28.859 1 95.56 35 GLN B O 1
ATOM 3293 N N . VAL B 1 36 ? 6.879 -12.281 -27.812 1 96.31 36 VAL B N 1
ATOM 3294 C CA . VAL B 1 36 ? 6.207 -12.531 -26.547 1 96.31 36 VAL B CA 1
ATOM 3295 C C . VAL B 1 36 ? 5.355 -11.32 -26.156 1 96.31 36 VAL B C 1
ATOM 3297 O O . VAL B 1 36 ? 5.832 -10.18 -26.188 1 96.31 36 VAL B O 1
ATOM 3300 N N . LEU B 1 37 ? 4.145 -11.555 -25.859 1 95.69 37 LEU B N 1
ATOM 3301 C CA . LEU B 1 37 ? 3.264 -10.508 -25.359 1 95.69 37 LEU B CA 1
ATOM 3302 C C . LEU B 1 37 ? 3.521 -10.242 -23.875 1 95.69 37 LEU B C 1
ATOM 3304 O O . LEU B 1 37 ? 3.227 -11.086 -23.031 1 95.69 37 LEU B O 1
ATOM 3308 N N . SER B 1 38 ? 3.893 -9.008 -23.5 1 92.94 38 SER B N 1
ATOM 3309 C CA . SER B 1 38 ? 4.371 -8.711 -22.141 1 92.94 38 SER B CA 1
ATOM 3310 C C . SER B 1 38 ? 3.209 -8.492 -21.188 1 92.94 38 SER B C 1
ATOM 3312 O O . SER B 1 38 ? 3.342 -8.727 -19.984 1 92.94 38 SER B O 1
ATOM 3314 N N . ASP B 1 39 ? 2.152 -8.031 -21.688 1 93.56 39 ASP B N 1
ATOM 3315 C CA . ASP B 1 39 ? 0.941 -7.816 -20.906 1 93.56 39 ASP B CA 1
ATOM 3316 C C . ASP B 1 39 ? -0.299 -8.258 -21.672 1 93.56 39 ASP B C 1
ATOM 3318 O O . ASP B 1 39 ? -0.32 -8.219 -22.906 1 93.56 39 ASP B O 1
ATOM 3322 N N . ALA B 1 40 ? -1.243 -8.641 -20.906 1 92.25 40 ALA B N 1
ATOM 3323 C CA . ALA B 1 40 ? -2.496 -9.016 -21.547 1 92.25 40 ALA B CA 1
ATOM 3324 C C . ALA B 1 40 ? -3.059 -7.855 -22.375 1 92.25 40 ALA B C 1
ATOM 3326 O O . ALA B 1 40 ? -3.064 -6.707 -21.906 1 92.25 40 ALA B O 1
ATOM 3327 N N . ARG B 1 41 ? -3.4 -8.211 -23.609 1 92.38 41 ARG B N 1
ATOM 3328 C CA . ARG B 1 41 ? -3.916 -7.207 -24.516 1 92.38 41 ARG B CA 1
ATOM 3329 C C . ARG B 1 41 ? -4.883 -7.824 -25.531 1 92.38 41 ARG B C 1
ATOM 3331 O O . ARG B 1 41 ? -4.637 -8.922 -26.031 1 92.38 41 ARG B O 1
ATOM 3338 N N . HIS B 1 42 ? -5.953 -7.117 -25.703 1 92.44 42 HIS B N 1
ATOM 3339 C CA . HIS B 1 42 ? -6.863 -7.434 -26.797 1 92.44 42 HIS B CA 1
ATOM 3340 C C . HIS B 1 42 ? -7.285 -8.898 -26.75 1 92.44 42 HIS B C 1
ATOM 3342 O O . HIS B 1 42 ? -7.27 -9.586 -27.781 1 92.44 42 HIS B O 1
ATOM 3348 N N . GLY B 1 43 ? -7.434 -9.406 -25.578 1 88.5 43 GLY B N 1
ATOM 3349 C CA . GLY B 1 43 ? -7.965 -10.75 -25.422 1 88.5 43 GLY B CA 1
ATOM 3350 C C . GLY B 1 43 ? -6.883 -11.812 -25.328 1 88.5 43 GLY B C 1
ATOM 3351 O O . GLY B 1 43 ? -7.18 -12.992 -25.141 1 88.5 43 GLY B O 1
ATOM 3352 N N . LEU B 1 44 ? -5.664 -11.445 -25.5 1 92.06 44 LEU B N 1
ATOM 3353 C CA . LEU B 1 44 ? -4.547 -12.367 -25.359 1 92.06 44 LEU B CA 1
ATOM 3354 C C . LEU B 1 44 ? -3.908 -12.242 -23.984 1 92.06 44 LEU B C 1
ATOM 3356 O O . LEU B 1 44 ? -3.76 -11.133 -23.469 1 92.06 44 LEU B O 1
ATOM 3360 N N . ASP B 1 45 ? -3.547 -13.359 -23.5 1 92.69 45 ASP B N 1
ATOM 3361 C CA . ASP B 1 45 ? -3.014 -13.383 -22.141 1 92.69 45 ASP B CA 1
ATOM 3362 C C . ASP B 1 45 ? -1.53 -13.023 -22.125 1 92.69 45 ASP B C 1
ATOM 3364 O O . ASP B 1 45 ? -0.825 -13.234 -23.109 1 92.69 45 ASP B O 1
ATOM 3368 N N . ARG B 1 46 ? -1.138 -12.484 -21.031 1 93.94 46 ARG B N 1
ATOM 3369 C CA . ARG B 1 46 ? 0.278 -12.211 -20.812 1 93.94 46 ARG B CA 1
ATOM 3370 C C . ARG B 1 46 ? 1.12 -13.461 -21.016 1 93.94 46 ARG B C 1
ATOM 3372 O O . ARG B 1 46 ? 0.74 -14.555 -20.594 1 93.94 46 ARG B O 1
ATOM 3379 N N . GLY B 1 47 ? 2.234 -13.289 -21.672 1 95 47 GLY B N 1
ATOM 3380 C CA . GLY B 1 47 ? 3.156 -14.398 -21.859 1 95 47 GLY B CA 1
ATOM 3381 C C . GLY B 1 47 ? 2.867 -15.203 -23.109 1 95 47 GLY B C 1
ATOM 3382 O O . GLY B 1 47 ? 3.533 -16.203 -23.375 1 95 47 GLY B O 1
ATOM 3383 N N . THR B 1 48 ? 1.878 -14.836 -23.859 1 95.62 48 THR B N 1
ATOM 3384 C CA . THR B 1 48 ? 1.655 -15.484 -25.141 1 95.62 48 THR B CA 1
ATOM 3385 C C . THR B 1 48 ? 2.914 -15.422 -26.016 1 95.62 48 THR B C 1
ATOM 3387 O O . THR B 1 48 ? 3.57 -14.375 -26.078 1 95.62 48 THR B O 1
ATOM 3390 N N . VAL B 1 49 ? 3.188 -16.547 -26.672 1 95.75 49 VAL B N 1
ATOM 3391 C CA . VAL B 1 49 ? 4.43 -16.641 -27.422 1 95.75 49 VAL B CA 1
ATOM 3392 C C . VAL B 1 49 ? 4.129 -17.062 -28.859 1 95.75 49 VAL B C 1
ATOM 3394 O O . VAL B 1 49 ? 3.348 -17.984 -29.094 1 95.75 49 VAL B O 1
ATOM 3397 N N . LEU B 1 50 ? 4.746 -16.344 -29.766 1 95.25 50 LEU B N 1
ATOM 3398 C CA . LEU B 1 50 ? 4.762 -16.719 -31.188 1 95.25 50 LEU B CA 1
ATOM 3399 C C . LEU B 1 50 ? 6.156 -17.156 -31.625 1 95.25 50 LEU B C 1
ATOM 3401 O O . LEU B 1 50 ? 7.129 -16.422 -31.438 1 95.25 50 LEU B O 1
ATOM 3405 N N . VAL B 1 51 ? 6.203 -18.344 -32.156 1 94.62 51 VAL B N 1
ATOM 3406 C CA . VAL B 1 51 ? 7.488 -18.859 -32.594 1 94.62 51 VAL B CA 1
ATOM 3407 C C . VAL B 1 51 ? 7.664 -18.594 -34.094 1 94.62 51 VAL B C 1
ATOM 3409 O O . VAL B 1 51 ? 7 -19.219 -34.938 1 94.62 51 VAL B O 1
ATOM 3412 N N . GLU B 1 52 ? 8.602 -17.891 -34.469 1 93.5 52 GLU B N 1
ATOM 3413 C CA . GLU B 1 52 ? 8.727 -17.359 -35.812 1 93.5 52 GLU B CA 1
ATOM 3414 C C . GLU B 1 52 ? 9.078 -18.469 -36.812 1 93.5 52 GLU B C 1
ATOM 3416 O O . GLU B 1 52 ? 8.508 -18.531 -37.906 1 93.5 52 GLU B O 1
ATOM 3421 N N . GLU B 1 53 ? 9.992 -19.266 -36.438 1 91.75 53 GLU B N 1
ATOM 3422 C CA . GLU B 1 53 ? 10.531 -20.25 -37.344 1 91.75 53 GLU B CA 1
ATOM 3423 C C . GLU B 1 53 ? 9.516 -21.359 -37.656 1 91.75 53 GLU B C 1
ATOM 3425 O O . GLU B 1 53 ? 9.477 -21.891 -38.75 1 91.75 53 GLU B O 1
ATOM 3430 N N . THR B 1 54 ? 8.68 -21.609 -36.656 1 89.12 54 THR B N 1
ATOM 3431 C CA . THR B 1 54 ? 7.793 -22.766 -36.812 1 89.12 54 THR B CA 1
ATOM 3432 C C . THR B 1 54 ? 6.348 -22.312 -37 1 89.12 54 THR B C 1
ATOM 3434 O O . THR B 1 54 ? 5.496 -23.109 -37.406 1 89.12 54 THR B O 1
ATOM 3437 N N . GLY B 1 55 ? 6.027 -21.109 -36.656 1 89.88 55 GLY B N 1
ATOM 3438 C CA . GLY B 1 55 ? 4.668 -20.609 -36.75 1 89.88 55 GLY B CA 1
ATOM 3439 C C . GLY B 1 55 ? 3.777 -21.078 -35.594 1 89.88 55 GLY B C 1
ATOM 3440 O O . GLY B 1 55 ? 2.559 -20.891 -35.656 1 89.88 55 GLY B O 1
ATOM 3441 N N . GLU B 1 56 ? 4.348 -21.609 -34.625 1 91.5 56 GLU B N 1
ATOM 3442 C CA . GLU B 1 56 ? 3.59 -22.156 -33.5 1 91.5 56 GLU B CA 1
ATOM 3443 C C . GLU B 1 56 ? 3.246 -21.062 -32.5 1 91.5 56 GLU B C 1
ATOM 3445 O O . GLU B 1 56 ? 3.951 -20.047 -32.406 1 91.5 56 GLU B O 1
ATOM 3450 N N . VAL B 1 57 ? 2.084 -21.297 -31.828 1 92.62 57 VAL B N 1
ATOM 3451 C CA . VAL B 1 57 ? 1.616 -20.375 -30.781 1 92.62 57 VAL B CA 1
ATOM 3452 C C . VAL B 1 57 ? 1.55 -21.094 -29.438 1 92.62 57 VAL B C 1
ATOM 3454 O O . VAL B 1 57 ? 1.111 -22.25 -29.375 1 92.62 57 VAL B O 1
ATOM 3457 N N . VAL B 1 58 ? 2.041 -20.453 -28.406 1 94.62 58 VAL B N 1
ATOM 3458 C CA . VAL B 1 58 ? 1.847 -20.906 -27.031 1 94.62 58 VAL B CA 1
ATOM 3459 C C . VAL B 1 58 ? 1.069 -19.844 -26.25 1 94.62 58 VAL B C 1
ATOM 3461 O O . VAL B 1 58 ? 1.62 -18.812 -25.875 1 94.62 58 VAL B O 1
ATOM 3464 N N . PRO B 1 59 ? -0.184 -20.094 -25.938 1 94 59 PRO B N 1
ATOM 3465 C CA . PRO B 1 59 ? -0.989 -19.094 -25.234 1 94 59 PRO B CA 1
ATOM 3466 C C . PRO B 1 59 ? -0.508 -18.859 -23.812 1 94 59 PRO B C 1
ATOM 3468 O O . PRO B 1 59 ? 0.138 -19.734 -23.219 1 94 59 PRO B O 1
ATOM 3471 N N . GLY B 1 60 ? -0.774 -17.625 -23.312 1 92.44 60 GLY B N 1
ATOM 3472 C CA . GLY B 1 60 ? -0.533 -17.344 -21.906 1 92.44 60 GLY B CA 1
ATOM 3473 C C . GLY B 1 60 ? -1.565 -17.969 -21 1 92.44 60 GLY B C 1
ATOM 3474 O O . GLY B 1 60 ? -2.525 -18.594 -21.453 1 92.44 60 GLY B O 1
ATOM 3475 N N . TYR B 1 61 ? -1.313 -17.797 -19.641 1 86.56 61 TYR B N 1
ATOM 3476 C CA . TYR B 1 61 ? -2.256 -18.234 -18.609 1 86.56 61 TYR B CA 1
ATOM 3477 C C . TYR B 1 61 ? -3.369 -17.203 -18.422 1 86.56 61 TYR B C 1
ATOM 3479 O O . TYR B 1 61 ? -3.109 -16 -18.375 1 86.56 61 TYR B O 1
ATOM 3487 N N . PRO B 1 62 ? -4.602 -17.75 -18.422 1 84.31 62 PRO B N 1
ATOM 3488 C CA . PRO B 1 62 ? -5.609 -16.781 -17.984 1 84.31 62 PRO B CA 1
ATOM 3489 C C . PRO B 1 62 ? -5.441 -16.344 -16.531 1 84.31 62 PRO B C 1
ATOM 3491 O O . PRO B 1 62 ? -4.93 -17.109 -15.719 1 84.31 62 PRO B O 1
ATOM 3494 N N . SER B 1 63 ? -5.734 -15.188 -16.297 1 89.12 63 SER B N 1
ATOM 3495 C CA . SER B 1 63 ? -5.781 -14.742 -14.914 1 89.12 63 SER B CA 1
ATOM 3496 C C . SER B 1 63 ? -6.945 -15.383 -14.164 1 89.12 63 SER B C 1
ATOM 3498 O O . SER B 1 63 ? -8.016 -15.586 -14.734 1 89.12 63 SER B O 1
ATOM 3500 N N . ILE B 1 64 ? -6.707 -15.789 -12.992 1 94.94 64 ILE B N 1
ATOM 3501 C CA . ILE B 1 64 ? -7.758 -16.344 -12.148 1 94.94 64 ILE B CA 1
ATOM 3502 C C . ILE B 1 64 ? -8.203 -15.297 -11.125 1 94.94 64 ILE B C 1
ATOM 3504 O O . ILE B 1 64 ? -7.41 -14.883 -10.273 1 94.94 64 ILE B O 1
ATOM 3508 N N . PRO B 1 65 ? -9.422 -14.859 -11.203 1 96.38 65 PRO B N 1
ATOM 3509 C CA . PRO B 1 65 ? -9.883 -13.891 -10.203 1 96.38 65 PRO B CA 1
ATOM 3510 C C . PRO B 1 65 ? -9.977 -14.484 -8.805 1 96.38 65 PRO B C 1
ATOM 3512 O O . PRO B 1 65 ? -9.922 -15.703 -8.641 1 96.38 65 PRO B O 1
ATOM 3515 N N . ARG B 1 66 ? -10.039 -13.633 -7.863 1 97.19 66 ARG B N 1
ATOM 3516 C CA . ARG B 1 66 ? -10.094 -14.023 -6.457 1 97.19 66 ARG B CA 1
ATOM 3517 C C . ARG B 1 66 ? -11.43 -13.625 -5.836 1 97.19 66 ARG B C 1
ATOM 3519 O O . ARG B 1 66 ? -11.969 -12.555 -6.133 1 97.19 66 ARG B O 1
ATOM 3526 N N . ILE B 1 67 ? -11.93 -14.469 -4.992 1 96.06 67 ILE B N 1
ATOM 3527 C CA . ILE B 1 67 ? -13.047 -14.086 -4.141 1 96.06 67 ILE B CA 1
ATOM 3528 C C . ILE B 1 67 ? -12.539 -13.719 -2.75 1 96.06 67 ILE B C 1
ATOM 3530 O O . ILE B 1 67 ? -11.633 -14.367 -2.223 1 96.06 67 ILE B O 1
ATOM 3534 N N . LEU B 1 68 ? -13.047 -12.672 -2.18 1 97.31 68 LEU B N 1
ATOM 3535 C CA . LEU B 1 68 ? -12.641 -12.219 -0.853 1 97.31 68 LEU B CA 1
ATOM 3536 C C . LEU B 1 68 ? -13.547 -12.805 0.223 1 97.31 68 LEU B C 1
ATOM 3538 O O . LEU B 1 68 ? -13.125 -12.992 1.367 1 97.31 68 LEU B O 1
ATOM 3542 N N . VAL B 1 69 ? -14.82 -13.039 -0.135 1 97.25 69 VAL B N 1
ATOM 3543 C CA . VAL B 1 69 ? -15.789 -13.688 0.739 1 97.25 69 VAL B CA 1
ATOM 3544 C C . VAL B 1 69 ? -16.297 -14.977 0.091 1 97.25 69 VAL B C 1
ATOM 3546 O O . VAL B 1 69 ? -16.875 -14.945 -0.997 1 97.25 69 VAL B O 1
ATOM 3549 N N . LEU B 1 70 ? -16.156 -16.062 0.751 1 97.38 70 LEU B N 1
ATOM 3550 C CA . LEU B 1 70 ? -16.203 -17.375 0.133 1 97.38 70 LEU B CA 1
ATOM 3551 C C . LEU B 1 70 ? -17.625 -17.703 -0.31 1 97.38 70 LEU B C 1
ATOM 3553 O O . LEU B 1 70 ? -17.906 -17.812 -1.508 1 97.38 70 LEU B O 1
ATOM 3557 N N . ASP B 1 71 ? -18.609 -17.719 0.553 1 96.38 71 ASP B N 1
ATOM 3558 C CA . ASP B 1 71 ? -19.953 -18.234 0.253 1 96.38 71 ASP B CA 1
ATOM 3559 C C . ASP B 1 71 ? -20.641 -17.375 -0.804 1 96.38 71 ASP B C 1
ATOM 3561 O O . ASP B 1 71 ? -20.984 -17.859 -1.883 1 96.38 71 ASP B O 1
ATOM 3565 N N . PRO B 1 72 ? -20.781 -16.047 -0.597 1 96.56 72 PRO B N 1
ATOM 3566 C CA . PRO B 1 72 ? -21.406 -15.25 -1.656 1 96.56 72 PRO B CA 1
ATOM 3567 C C . PRO B 1 72 ? -20.578 -15.227 -2.939 1 96.56 72 PRO B C 1
ATOM 3569 O O . PRO B 1 72 ? -21.141 -15.156 -4.035 1 96.56 72 PRO B O 1
ATOM 3572 N N . GLY B 1 73 ? -19.266 -15.297 -2.793 1 97.31 73 GLY B N 1
ATOM 3573 C CA . GLY B 1 73 ? -18.406 -15.305 -3.959 1 97.31 73 GLY B CA 1
ATOM 3574 C C . GLY B 1 73 ? -18.594 -16.516 -4.852 1 97.31 73 GLY B C 1
ATOM 3575 O O . GLY B 1 73 ? -18.703 -16.375 -6.07 1 97.31 73 GLY B O 1
ATOM 3576 N N . VAL B 1 74 ? -18.656 -17.719 -4.215 1 97.5 74 VAL B N 1
ATOM 3577 C CA . VAL B 1 74 ? -18.828 -18.953 -4.977 1 97.5 74 VAL B CA 1
ATOM 3578 C C . VAL B 1 74 ? -20.188 -18.938 -5.668 1 97.5 74 VAL B C 1
ATOM 3580 O O . VAL B 1 74 ? -20.281 -19.234 -6.863 1 97.5 74 VAL B O 1
ATOM 3583 N N . ARG B 1 75 ? -21.234 -18.578 -4.996 1 96.19 75 ARG B N 1
ATOM 3584 C CA . ARG B 1 75 ? -22.578 -18.562 -5.539 1 96.19 75 ARG B CA 1
ATOM 3585 C C . ARG B 1 75 ? -22.703 -17.594 -6.703 1 96.19 75 ARG B C 1
ATOM 3587 O O . ARG B 1 75 ? -23.344 -17.891 -7.715 1 96.19 75 ARG B O 1
ATOM 3594 N N . SER B 1 76 ? -22.062 -16.438 -6.496 1 96.88 76 SER B N 1
ATOM 3595 C CA . SER B 1 76 ? -22.141 -15.398 -7.516 1 96.88 76 SER B CA 1
ATOM 3596 C C . SER B 1 76 ? -21.312 -15.766 -8.742 1 96.88 76 SER B C 1
ATOM 3598 O O . SER B 1 76 ? -21.703 -15.461 -9.875 1 96.88 76 SER B O 1
ATOM 3600 N N . PHE B 1 77 ? -20.234 -16.453 -8.57 1 97.19 77 PHE B N 1
ATOM 3601 C CA . PHE B 1 77 ? -19.297 -16.719 -9.664 1 97.19 77 PHE B CA 1
ATOM 3602 C C . PHE B 1 77 ? -19.766 -17.906 -10.5 1 97.19 77 PHE B C 1
ATOM 3604 O O . PHE B 1 77 ? -19.469 -17.984 -11.695 1 97.19 77 PHE B O 1
ATOM 3611 N N . PHE B 1 78 ? -20.5 -18.828 -9.859 1 97.44 78 PHE B N 1
ATOM 3612 C CA . PHE B 1 78 ? -20.953 -20.031 -10.539 1 97.44 78 PHE B CA 1
ATOM 3613 C C . PHE B 1 78 ? -22.484 -20.125 -10.492 1 97.44 78 PHE B C 1
ATOM 3615 O O . PHE B 1 78 ? -23.031 -21.156 -10.086 1 97.44 78 PHE B O 1
ATOM 3622 N N . PRO B 1 79 ? -23.188 -19.172 -11.016 1 91.12 79 PRO B N 1
ATOM 3623 C CA . PRO B 1 79 ? -24.656 -19.141 -10.859 1 91.12 79 PRO B CA 1
ATOM 3624 C C . PRO B 1 79 ? -25.344 -20.312 -11.547 1 91.12 79 PRO B C 1
ATOM 3626 O O . PRO B 1 79 ? -26.391 -20.766 -11.094 1 91.12 79 PRO B O 1
ATOM 3629 N N . ASP B 1 80 ? -24.797 -20.859 -12.656 1 90.56 80 ASP B N 1
ATOM 3630 C CA . ASP B 1 80 ? -25.516 -21.859 -13.453 1 90.56 80 ASP B CA 1
ATOM 3631 C C . ASP B 1 80 ? -24.781 -23.203 -13.43 1 90.56 80 ASP B C 1
ATOM 3633 O O . ASP B 1 80 ? -25.078 -24.094 -14.227 1 90.56 80 ASP B O 1
ATOM 3637 N N . ALA B 1 81 ? -23.797 -23.297 -12.594 1 92.38 81 ALA B N 1
ATOM 3638 C CA . ALA B 1 81 ? -23.047 -24.562 -12.586 1 92.38 81 ALA B CA 1
ATOM 3639 C C . ALA B 1 81 ? -23.719 -25.578 -11.68 1 92.38 81 ALA B C 1
ATOM 3641 O O . ALA B 1 81 ? -24.156 -25.25 -10.578 1 92.38 81 ALA B O 1
ATOM 3642 N N . GLU B 1 82 ? -23.844 -26.797 -12.148 1 93.69 82 GLU B N 1
ATOM 3643 C CA . GLU B 1 82 ? -24.406 -27.875 -11.344 1 93.69 82 GLU B CA 1
ATOM 3644 C C . GLU B 1 82 ? -23.438 -28.344 -10.281 1 93.69 82 GLU B C 1
ATOM 3646 O O . GLU B 1 82 ? -23.844 -28.797 -9.203 1 93.69 82 GLU B O 1
ATOM 3651 N N . ARG B 1 83 ? -22.219 -28.297 -10.609 1 97.31 83 ARG B N 1
ATOM 3652 C CA . ARG B 1 83 ? -21.141 -28.672 -9.695 1 97.31 83 ARG B CA 1
ATOM 3653 C C . ARG B 1 83 ? -19.844 -27.938 -10.047 1 97.31 83 ARG B C 1
ATOM 3655 O O . ARG B 1 83 ? -19.688 -27.453 -11.18 1 97.31 83 ARG B O 1
ATOM 3662 N N . ILE B 1 84 ? -18.953 -27.844 -9.086 1 98.38 84 ILE B N 1
ATOM 3663 C CA . ILE B 1 84 ? -17.656 -27.219 -9.289 1 98.38 84 ILE B CA 1
ATOM 3664 C C . ILE B 1 84 ? -16.562 -28.109 -8.695 1 98.38 84 ILE B C 1
ATOM 3666 O O . ILE B 1 84 ? -16.781 -28.781 -7.68 1 98.38 84 ILE B O 1
ATOM 3670 N N . ALA B 1 85 ? -15.43 -28.172 -9.406 1 98.62 85 ALA B N 1
ATOM 3671 C CA . ALA B 1 85 ? -14.266 -28.906 -8.922 1 98.62 85 ALA B CA 1
ATOM 3672 C C . ALA B 1 85 ? -13.422 -28.047 -7.988 1 98.62 85 ALA B C 1
ATOM 3674 O O . ALA B 1 85 ? -13.156 -26.875 -8.281 1 98.62 85 ALA B O 1
ATOM 3675 N N . VAL B 1 86 ? -13.008 -28.562 -6.816 1 98.69 86 VAL B N 1
ATOM 3676 C CA . VAL B 1 86 ? -12.125 -27.859 -5.887 1 98.69 86 VAL B CA 1
ATOM 3677 C C . VAL B 1 86 ? -10.773 -28.562 -5.824 1 98.69 86 VAL B C 1
ATOM 3679 O O . VAL B 1 86 ? -10.695 -29.75 -5.547 1 98.69 86 VAL B O 1
ATOM 3682 N N . GLU B 1 87 ? -9.703 -27.812 -6.145 1 98.69 87 GLU B N 1
ATOM 3683 C CA . GLU B 1 87 ? -8.328 -28.312 -6.105 1 98.69 87 GLU B CA 1
ATOM 3684 C C . GLU B 1 87 ? -7.441 -27.406 -5.262 1 98.69 87 GLU B C 1
ATOM 3686 O O . GLU B 1 87 ? -7.789 -26.25 -4.996 1 98.69 87 GLU B O 1
ATOM 3691 N N . GLU B 1 88 ? -6.383 -27.953 -4.781 1 98.38 88 GLU B N 1
ATOM 3692 C CA . GLU B 1 88 ? -5.438 -27.125 -4.031 1 98.38 88 GLU B CA 1
ATOM 3693 C C . GLU B 1 88 ? -4.754 -26.109 -4.938 1 98.38 88 GLU B C 1
ATOM 3695 O O . GLU B 1 88 ? -4.328 -26.438 -6.043 1 98.38 88 GLU B O 1
ATOM 3700 N N . LYS B 1 89 ? -4.793 -24.875 -4.562 1 97.75 89 LYS B N 1
ATOM 3701 C CA . LYS B 1 89 ? -3.924 -23.875 -5.188 1 97.75 89 LYS B CA 1
ATOM 3702 C C . LYS B 1 89 ? -2.488 -24.016 -4.688 1 97.75 89 LYS B C 1
ATOM 3704 O O . LYS B 1 89 ? -2.201 -23.734 -3.521 1 97.75 89 LYS B O 1
ATOM 3709 N N . LEU B 1 90 ? -1.623 -24.422 -5.488 1 96.56 90 LEU B N 1
ATOM 3710 C CA . LEU B 1 90 ? -0.232 -24.641 -5.113 1 96.56 90 LEU B CA 1
ATOM 3711 C C . LEU B 1 90 ? 0.573 -23.359 -5.188 1 96.56 90 LEU B C 1
ATOM 3713 O O . LEU B 1 90 ? 0.274 -22.469 -6 1 96.56 90 LEU B O 1
ATOM 3717 N N . ASN B 1 91 ? 1.479 -23.266 -4.273 1 95.62 91 ASN B N 1
ATOM 3718 C CA . ASN B 1 91 ? 2.412 -22.141 -4.273 1 95.62 91 ASN B CA 1
ATOM 3719 C C . ASN B 1 91 ? 3.73 -22.516 -4.949 1 95.62 91 ASN B C 1
ATOM 3721 O O . ASN B 1 91 ? 4.555 -23.219 -4.367 1 95.62 91 ASN B O 1
ATOM 3725 N N . GLY B 1 92 ? 3.908 -22.125 -6.098 1 94.88 92 GLY B N 1
ATOM 3726 C CA . GLY B 1 92 ? 5.09 -22.359 -6.914 1 94.88 92 GLY B CA 1
ATOM 3727 C C . GLY B 1 92 ? 5.219 -21.375 -8.07 1 94.88 92 GLY B C 1
ATOM 3728 O O . GLY B 1 92 ? 4.859 -20.203 -7.941 1 94.88 92 GLY B O 1
ATOM 3729 N N . PHE B 1 93 ? 5.863 -21.797 -9.078 1 93.5 93 PHE B N 1
ATOM 3730 C CA . PHE B 1 93 ? 5.965 -20.953 -10.258 1 93.5 93 PHE B CA 1
ATOM 3731 C C . PHE B 1 93 ? 5.301 -21.609 -11.461 1 93.5 93 PHE B C 1
ATOM 3733 O O . PHE B 1 93 ? 5.48 -22.812 -11.695 1 93.5 93 PHE B O 1
ATOM 3740 N N . ASN B 1 94 ? 4.562 -20.844 -12.164 1 95.06 94 ASN B N 1
ATOM 3741 C CA . ASN B 1 94 ? 3.779 -21.297 -13.312 1 95.06 94 ASN B CA 1
ATOM 3742 C C . ASN B 1 94 ? 4.672 -21.656 -14.492 1 95.06 94 ASN B C 1
ATOM 3744 O O . ASN B 1 94 ? 5.582 -20.891 -14.836 1 95.06 94 ASN B O 1
ATOM 3748 N N . VAL B 1 95 ? 4.348 -22.781 -15.07 1 96 95 VAL B N 1
ATOM 3749 C CA . VAL B 1 95 ? 5.094 -23.234 -16.234 1 96 95 VAL B CA 1
ATOM 3750 C C . VAL B 1 95 ? 4.129 -23.781 -17.281 1 96 95 VAL B C 1
ATOM 3752 O O . VAL B 1 95 ? 3.219 -24.547 -16.969 1 96 95 VAL B O 1
ATOM 3755 N N . ARG B 1 96 ? 4.344 -23.375 -18.516 1 96.88 96 ARG B N 1
ATOM 3756 C CA . ARG B 1 96 ? 3.686 -24.016 -19.656 1 96.88 96 ARG B CA 1
ATOM 3757 C C . ARG B 1 96 ? 4.668 -24.891 -20.438 1 96.88 96 ARG B C 1
ATOM 3759 O O . ARG B 1 96 ? 5.773 -24.453 -20.75 1 96.88 96 ARG B O 1
ATOM 3766 N N . VAL B 1 97 ? 4.242 -26.078 -20.688 1 97.62 97 VAL B N 1
ATOM 3767 C CA . VAL B 1 97 ? 5.066 -26.984 -21.469 1 97.62 97 VAL B CA 1
ATOM 3768 C C . VAL B 1 97 ? 4.391 -27.266 -22.812 1 97.62 97 VAL B C 1
ATOM 3770 O O . VAL B 1 97 ? 3.24 -27.719 -22.859 1 97.62 97 VAL B O 1
ATOM 3773 N N . ALA B 1 98 ? 5.062 -27.016 -23.906 1 96.88 98 ALA B N 1
ATOM 3774 C CA . ALA B 1 98 ? 4.547 -27.219 -25.25 1 96.88 98 ALA B CA 1
ATOM 3775 C C . ALA B 1 98 ? 5.613 -27.812 -26.156 1 96.88 98 ALA B C 1
ATOM 3777 O O . ALA B 1 98 ? 6.809 -27.656 -25.922 1 96.88 98 ALA B O 1
ATOM 3778 N N . ARG B 1 99 ? 5.148 -28.531 -27.078 1 95.94 99 ARG B N 1
ATOM 3779 C CA . ARG B 1 99 ? 6.059 -29.016 -28.125 1 95.94 99 ARG B CA 1
ATOM 3780 C C . ARG B 1 99 ? 6.312 -27.922 -29.156 1 95.94 99 ARG B C 1
ATOM 3782 O O . ARG B 1 99 ? 5.383 -27.453 -29.812 1 95.94 99 ARG B O 1
ATOM 3789 N N . VAL B 1 100 ? 7.531 -27.5 -29.25 1 94.75 100 VAL B N 1
ATOM 3790 C CA . VAL B 1 100 ? 7.977 -26.516 -30.219 1 94.75 100 VAL B CA 1
ATOM 3791 C C . VAL B 1 100 ? 9.18 -27.047 -31 1 94.75 100 VAL B C 1
ATOM 3793 O O . VAL B 1 100 ? 10.164 -27.484 -30.391 1 94.75 100 VAL B O 1
ATOM 3796 N N . ASP B 1 101 ? 9.125 -27 -32.281 1 93 101 ASP B N 1
ATOM 3797 C CA . ASP B 1 101 ? 10.195 -27.516 -33.125 1 93 101 ASP B CA 1
ATOM 3798 C C . ASP B 1 101 ? 10.57 -28.938 -32.75 1 93 101 ASP B C 1
ATOM 3800 O O . ASP B 1 101 ? 11.75 -29.266 -32.625 1 93 101 ASP B O 1
ATOM 3804 N N . GLY B 1 102 ? 9.617 -29.641 -32.344 1 92.69 102 GLY B N 1
ATOM 3805 C CA . GLY B 1 102 ? 9.773 -31.062 -32.094 1 92.69 102 GLY B CA 1
ATOM 3806 C C . GLY B 1 102 ? 10.227 -31.375 -30.688 1 92.69 102 GLY B C 1
ATOM 3807 O O . GLY B 1 102 ? 10.344 -32.562 -30.312 1 92.69 102 GLY B O 1
ATOM 3808 N N . GLU B 1 103 ? 10.406 -30.359 -29.938 1 93.88 103 GLU B N 1
ATOM 3809 C CA . GLU B 1 103 ? 10.898 -30.578 -28.578 1 93.88 103 GLU B CA 1
ATOM 3810 C C . GLU B 1 103 ? 9.961 -29.953 -27.547 1 93.88 103 GLU B C 1
ATOM 3812 O O . GLU B 1 103 ? 9.32 -28.938 -27.812 1 93.88 103 GLU B O 1
ATOM 3817 N N . ALA B 1 104 ? 9.906 -30.641 -26.375 1 96.5 104 ALA B N 1
ATOM 3818 C CA . ALA B 1 104 ? 9.148 -30.047 -25.266 1 96.5 104 ALA B CA 1
ATOM 3819 C C . ALA B 1 104 ? 9.906 -28.875 -24.641 1 96.5 104 ALA B C 1
ATOM 3821 O O . ALA B 1 104 ? 11.031 -29.047 -24.172 1 96.5 104 ALA B O 1
ATOM 3822 N N . LEU B 1 105 ? 9.297 -27.719 -24.688 1 96.31 105 LEU B N 1
ATOM 3823 C CA . LEU B 1 105 ? 9.867 -26.516 -24.078 1 96.31 105 LEU B CA 1
ATOM 3824 C C . LEU B 1 105 ? 8.984 -26 -22.953 1 96.31 105 LEU B C 1
ATOM 3826 O O . LEU B 1 105 ? 7.758 -26.094 -23.031 1 96.31 105 LEU B O 1
ATOM 3830 N N . ALA B 1 106 ? 9.633 -25.516 -21.922 1 96.56 106 ALA B N 1
ATOM 3831 C CA . ALA B 1 106 ? 8.922 -24.906 -20.797 1 96.56 106 ALA B CA 1
ATOM 3832 C C . ALA B 1 106 ? 8.977 -23.375 -20.859 1 96.56 106 ALA B C 1
ATOM 3834 O O . ALA B 1 106 ? 10.047 -22.797 -21.047 1 96.56 106 ALA B O 1
ATOM 3835 N N . PHE B 1 107 ? 7.801 -22.75 -20.719 1 95.88 107 PHE B N 1
ATOM 3836 C CA . PHE B 1 107 ? 7.66 -21.312 -20.75 1 95.88 107 PHE B CA 1
ATOM 3837 C C . PHE B 1 107 ? 7.215 -20.781 -19.391 1 95.88 107 PHE B C 1
ATOM 3839 O O . PHE B 1 107 ? 6.25 -21.281 -18.812 1 95.88 107 PHE B O 1
ATOM 3846 N N . THR B 1 108 ? 7.938 -19.812 -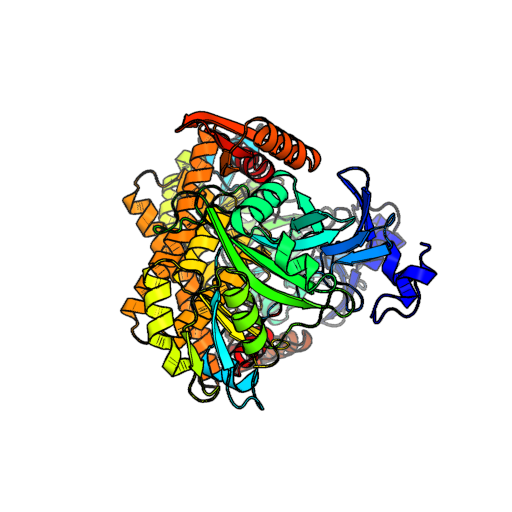18.875 1 93.19 108 THR B N 1
ATOM 3847 C CA . THR B 1 108 ? 7.504 -19.156 -17.641 1 93.19 108 THR B CA 1
ATOM 3848 C C . THR B 1 108 ? 6.25 -18.312 -17.891 1 93.19 108 THR B C 1
ATOM 3850 O O . THR B 1 108 ? 5.805 -18.188 -19.031 1 93.19 108 THR B O 1
ATOM 3853 N N . ARG B 1 109 ? 5.707 -17.75 -16.875 1 91.81 109 ARG B N 1
ATOM 3854 C CA . ARG B 1 109 ? 4.496 -16.938 -16.984 1 91.81 109 ARG B CA 1
ATOM 3855 C C . ARG B 1 109 ? 4.707 -15.758 -17.922 1 91.81 109 ARG B C 1
ATOM 3857 O O . ARG B 1 109 ? 3.797 -15.367 -18.656 1 91.81 109 ARG B O 1
ATOM 3864 N N . GLY B 1 110 ? 5.953 -15.25 -17.953 1 91.88 110 GLY B N 1
ATOM 3865 C CA . GLY B 1 110 ? 6.266 -14.125 -18.812 1 91.88 110 GLY B CA 1
ATOM 3866 C C . GLY B 1 110 ? 6.637 -14.539 -20.219 1 91.88 110 GLY B C 1
ATOM 3867 O O . GLY B 1 110 ? 6.984 -13.695 -21.047 1 91.88 110 GLY B O 1
ATOM 3868 N N . GLY B 1 111 ? 6.637 -15.781 -20.484 1 93.06 111 GLY B N 1
ATOM 3869 C CA . GLY B 1 111 ? 6.891 -16.281 -21.828 1 93.06 111 GLY B CA 1
ATOM 3870 C C . GLY B 1 111 ? 8.359 -16.547 -22.109 1 93.06 111 GLY B C 1
ATOM 3871 O O . GLY B 1 111 ? 8.789 -16.594 -23.266 1 93.06 111 GLY B O 1
ATOM 3872 N N . TYR B 1 112 ? 9.102 -16.688 -21.078 1 92.62 112 TYR B N 1
ATOM 3873 C CA . TYR B 1 112 ? 10.523 -16.984 -21.234 1 92.62 112 TYR B CA 1
ATOM 3874 C C . TYR B 1 112 ? 10.773 -18.484 -21.281 1 92.62 112 TYR B C 1
ATOM 3876 O O . TYR B 1 112 ? 10.141 -19.234 -20.531 1 92.62 112 TYR B O 1
ATOM 3884 N N . VAL B 1 113 ? 11.711 -18.812 -22.125 1 94.5 113 VAL B N 1
ATOM 3885 C CA . VAL B 1 113 ? 12.172 -20.203 -22.141 1 94.5 113 VAL B CA 1
ATOM 3886 C C . VAL B 1 113 ? 13.359 -20.359 -21.188 1 94.5 113 VAL B C 1
ATOM 3888 O O . VAL B 1 113 ? 14.469 -19.906 -21.5 1 94.5 113 VAL B O 1
ATOM 3891 N N . CYS B 1 114 ? 13.141 -20.953 -20.109 1 93 114 CYS B N 1
ATOM 3892 C CA . CYS B 1 114 ? 14.203 -21.219 -19.156 1 93 114 CYS B CA 1
ATOM 3893 C C . CYS B 1 114 ? 14.82 -22.594 -19.375 1 93 114 CYS B C 1
ATOM 3895 O O . CYS B 1 114 ? 14.125 -23.609 -19.297 1 93 114 CYS B O 1
ATOM 3897 N N . PRO B 1 115 ? 16.109 -22.594 -19.594 1 94.31 115 PRO B N 1
ATOM 3898 C CA . PRO B 1 115 ? 16.75 -23.875 -19.891 1 94.31 115 PRO B CA 1
ATOM 3899 C C . PRO B 1 115 ? 16.641 -24.859 -18.734 1 94.31 115 PRO B C 1
ATOM 3901 O O . PRO B 1 115 ? 16.406 -26.047 -18.953 1 94.31 115 PRO B O 1
ATOM 3904 N N . TYR B 1 116 ? 16.797 -24.391 -17.562 1 95.44 116 TYR B N 1
ATOM 3905 C CA . TYR B 1 116 ? 16.734 -25.25 -16.391 1 95.44 116 TYR B CA 1
ATOM 3906 C C . TYR B 1 116 ? 15.328 -25.812 -16.203 1 95.44 116 TYR B C 1
ATOM 3908 O O . TYR B 1 116 ? 15.148 -27.031 -16.031 1 95.44 116 TYR B O 1
ATOM 3916 N N . THR B 1 117 ? 14.336 -24.984 -16.281 1 95.81 117 THR B N 1
ATOM 3917 C CA . THR B 1 117 ? 12.961 -25.422 -16.094 1 95.81 117 THR B CA 1
ATOM 3918 C C . THR B 1 117 ? 12.539 -26.375 -17.203 1 95.81 117 THR B C 1
ATOM 3920 O O . THR B 1 117 ? 11.789 -27.312 -16.969 1 95.81 117 THR B O 1
ATOM 3923 N N . THR B 1 118 ? 13.031 -26.109 -18.406 1 96.56 118 THR B N 1
ATOM 3924 C CA . THR B 1 118 ? 12.758 -27.016 -19.531 1 96.56 118 THR B CA 1
ATOM 3925 C C . THR B 1 118 ? 13.312 -28.406 -19.234 1 96.56 118 THR B C 1
ATOM 3927 O O . THR B 1 118 ? 12.602 -29.406 -19.391 1 96.56 118 THR B O 1
ATOM 3930 N N . ALA B 1 119 ? 14.539 -28.422 -18.828 1 96 119 ALA B N 1
ATOM 3931 C CA . ALA B 1 119 ? 15.164 -29.703 -18.516 1 96 119 ALA B CA 1
ATOM 3932 C C . ALA B 1 119 ? 14.414 -30.422 -17.391 1 96 119 ALA B C 1
ATOM 3934 O O . ALA B 1 119 ? 14.148 -31.625 -17.469 1 96 119 ALA B O 1
ATOM 3935 N N . ARG B 1 120 ? 14.039 -29.688 -16.359 1 95.62 120 ARG B N 1
ATOM 3936 C CA . ARG B 1 120 ? 13.328 -30.281 -15.219 1 95.62 120 ARG B CA 1
ATOM 3937 C C . ARG B 1 120 ? 11.953 -30.797 -15.641 1 95.62 120 ARG B C 1
ATOM 3939 O O . ARG B 1 120 ? 11.539 -31.875 -15.211 1 95.62 120 ARG B O 1
ATOM 3946 N N . ALA B 1 121 ? 11.258 -30.016 -16.422 1 96.94 121 ALA B N 1
ATOM 3947 C CA . ALA B 1 121 ? 9.945 -30.438 -16.906 1 96.94 121 ALA B CA 1
ATOM 3948 C C . ALA B 1 121 ? 10.039 -31.75 -17.688 1 96.94 121 ALA B C 1
ATOM 3950 O O . ALA B 1 121 ? 9.188 -32.625 -17.531 1 96.94 121 ALA B O 1
ATOM 3951 N N . ARG B 1 122 ? 11.078 -31.891 -18.531 1 97.19 122 ARG B N 1
ATOM 3952 C CA . ARG B 1 122 ? 11.281 -33.125 -19.297 1 97.19 122 ARG B CA 1
ATOM 3953 C C . ARG B 1 122 ? 11.539 -34.281 -18.375 1 97.19 122 ARG B C 1
ATOM 3955 O O . ARG B 1 122 ? 10.977 -35.375 -18.562 1 97.19 122 ARG B O 1
ATOM 3962 N N . ASP B 1 123 ? 12.328 -34 -17.359 1 96.62 123 ASP B N 1
ATOM 3963 C CA . ASP B 1 123 ? 12.688 -35.062 -16.438 1 96.62 123 ASP B CA 1
ATOM 3964 C C . ASP B 1 123 ? 11.484 -35.5 -15.594 1 96.62 123 ASP B C 1
ATOM 3966 O O . ASP B 1 123 ? 11.297 -36.688 -15.344 1 96.62 123 ASP B O 1
ATOM 3970 N N . LEU B 1 124 ? 10.711 -34.562 -15.148 1 97 124 LEU B N 1
ATOM 3971 C CA . LEU B 1 124 ? 9.656 -34.812 -14.172 1 97 124 LEU B CA 1
ATOM 3972 C C . LEU B 1 124 ? 8.391 -35.312 -14.859 1 97 124 LEU B C 1
ATOM 3974 O O . LEU B 1 124 ? 7.629 -36.094 -14.273 1 97 124 LEU B O 1
ATOM 3978 N N . LEU B 1 125 ? 8.156 -34.906 -16.125 1 98.06 125 LEU B N 1
ATOM 3979 C CA . LEU B 1 125 ? 6.895 -35.219 -16.781 1 98.06 125 LEU B CA 1
ATOM 3980 C C . LEU B 1 125 ? 7.094 -36.281 -17.828 1 98.06 125 LEU B C 1
ATOM 3982 O O . LEU B 1 125 ? 6.141 -36.969 -18.203 1 98.06 125 LEU B O 1
ATOM 3986 N N . SER B 1 126 ? 8.297 -36.438 -18.406 1 97.75 126 SER B N 1
ATOM 3987 C CA . SER B 1 126 ? 8.531 -37.312 -19.562 1 97.75 126 SER B CA 1
ATOM 3988 C C . SER B 1 126 ? 7.41 -37.156 -20.594 1 97.75 126 SER B C 1
ATOM 3990 O O . SER B 1 126 ? 6.781 -38.156 -20.953 1 97.75 126 SER B O 1
ATOM 3992 N N . PRO B 1 127 ? 7.242 -35.969 -21.141 1 97.75 127 PRO B N 1
ATOM 3993 C CA . PRO B 1 127 ? 5.992 -35.656 -21.844 1 97.75 127 PRO B CA 1
ATOM 3994 C C . PRO B 1 127 ? 6.004 -36.125 -23.297 1 97.75 127 PRO B C 1
ATOM 3996 O O . PRO B 1 127 ? 5.07 -35.844 -24.047 1 97.75 127 PRO B O 1
ATOM 3999 N N . ALA B 1 128 ? 6.977 -36.844 -23.781 1 96.56 128 ALA B N 1
ATOM 4000 C CA . ALA B 1 128 ? 7.141 -37.188 -25.203 1 96.56 128 ALA B CA 1
ATOM 4001 C C . ALA B 1 128 ? 5.91 -37.938 -25.734 1 96.56 128 ALA B C 1
ATOM 4003 O O . ALA B 1 128 ? 5.34 -37.562 -26.75 1 96.56 128 ALA B O 1
ATOM 4004 N N . ALA B 1 129 ? 5.52 -38.969 -25.047 1 97.44 129 ALA B N 1
ATOM 4005 C CA . ALA B 1 129 ? 4.387 -39.781 -25.484 1 97.44 129 ALA B CA 1
ATOM 4006 C C . ALA B 1 129 ? 3.111 -38.938 -25.562 1 97.44 129 ALA B C 1
ATOM 4008 O O . ALA B 1 129 ? 2.312 -39.094 -26.484 1 97.44 129 ALA B O 1
ATOM 4009 N N . PHE B 1 130 ? 2.906 -38.125 -24.562 1 98.06 130 PHE B N 1
ATOM 4010 C CA . PHE B 1 130 ? 1.749 -37.25 -24.547 1 98.06 130 PHE B CA 1
ATOM 4011 C C . PHE B 1 130 ? 1.724 -36.344 -25.781 1 98.06 130 PHE B C 1
ATOM 4013 O O . PHE B 1 130 ? 0.691 -36.25 -26.453 1 98.06 130 PHE B O 1
ATOM 4020 N N . PHE B 1 131 ? 2.861 -35.75 -26.141 1 97.75 131 PHE B N 1
ATOM 4021 C CA . PHE B 1 131 ? 2.91 -34.812 -27.266 1 97.75 131 PHE B CA 1
ATOM 4022 C C . PHE B 1 131 ? 2.842 -35.531 -28.594 1 97.75 131 PHE B C 1
ATOM 4024 O O . PHE B 1 131 ? 2.389 -35 -29.594 1 97.75 131 PHE B O 1
ATOM 4031 N N . ASP B 1 132 ? 3.293 -36.781 -28.594 1 97.5 132 ASP B N 1
ATOM 4032 C CA . ASP B 1 132 ? 3.098 -37.594 -29.797 1 97.5 132 ASP B CA 1
ATOM 4033 C C . ASP B 1 132 ? 1.611 -37.781 -30.094 1 97.5 132 ASP B C 1
ATOM 4035 O O . ASP B 1 132 ? 1.18 -37.688 -31.234 1 97.5 132 ASP B O 1
ATOM 4039 N N . ASP B 1 133 ? 0.898 -38.031 -29.047 1 97.5 133 ASP B N 1
ATOM 4040 C CA . ASP B 1 133 ? -0.529 -38.312 -29.188 1 97.5 133 ASP B CA 1
ATOM 4041 C C . ASP B 1 133 ? -1.327 -37 -29.328 1 97.5 133 ASP B C 1
ATOM 4043 O O . ASP B 1 133 ? -2.383 -37 -29.969 1 97.5 133 ASP B O 1
ATOM 4047 N N . SER B 1 134 ? -0.881 -35.938 -28.688 1 96.75 134 SER B N 1
ATOM 4048 C CA . SER B 1 134 ? -1.618 -34.688 -28.641 1 96.75 134 SER B CA 1
ATOM 4049 C C . SER B 1 134 ? -0.697 -33.5 -28.891 1 96.75 134 SER B C 1
ATOM 4051 O O . SER B 1 134 ? -0.508 -32.656 -28.016 1 96.75 134 SER B O 1
ATOM 4053 N N . PRO B 1 135 ? -0.231 -33.312 -30.156 1 93.94 135 PRO B N 1
ATOM 4054 C CA . PRO B 1 135 ? 0.74 -32.281 -30.453 1 93.94 135 PRO B CA 1
ATOM 4055 C C . PRO B 1 135 ? 0.143 -30.859 -30.344 1 93.94 135 PRO B C 1
ATOM 4057 O O . PRO B 1 135 ? 0.88 -29.891 -30.234 1 93.94 135 PRO B O 1
ATOM 4060 N N . ASP B 1 136 ? -1.197 -30.766 -30.312 1 93.19 136 ASP B N 1
ATOM 4061 C CA . ASP B 1 136 ? -1.839 -29.453 -30.328 1 93.19 136 ASP B CA 1
ATOM 4062 C C . ASP B 1 136 ? -2.281 -29.031 -28.938 1 93.19 136 ASP B C 1
ATOM 4064 O O . ASP B 1 136 ? -2.984 -28.031 -28.781 1 93.19 136 ASP B O 1
ATOM 4068 N N . LEU B 1 137 ? -1.873 -29.766 -27.906 1 97.06 137 LEU B N 1
ATOM 4069 C CA . LEU B 1 137 ? -2.191 -29.422 -26.516 1 97.06 137 LEU B CA 1
ATOM 4070 C C . LEU B 1 137 ? -0.958 -28.875 -25.797 1 97.06 137 LEU B C 1
ATOM 4072 O O . LEU B 1 137 ? 0.173 -29.172 -26.203 1 97.06 137 LEU B O 1
ATOM 4076 N N . ILE B 1 138 ? -1.191 -28.094 -24.875 1 97.06 138 ILE B N 1
ATOM 4077 C CA . ILE B 1 138 ? -0.122 -27.625 -24 1 97.06 138 ILE B CA 1
ATOM 4078 C C . ILE B 1 138 ? -0.434 -28.031 -22.562 1 97.06 138 ILE B C 1
ATOM 4080 O O . ILE B 1 138 ? -1.601 -28.172 -22.188 1 97.06 138 ILE B O 1
ATOM 4084 N N . LEU B 1 139 ? 0.589 -28.25 -21.766 1 98 139 LEU B N 1
ATOM 4085 C CA . LEU B 1 139 ? 0.473 -28.531 -20.344 1 98 139 LEU B CA 1
ATOM 4086 C C . LEU B 1 139 ? 0.705 -27.266 -19.516 1 98 139 LEU B C 1
ATOM 4088 O O . LEU B 1 139 ? 1.694 -26.562 -19.719 1 98 139 LEU B O 1
ATOM 4092 N N . CYS B 1 140 ? -0.221 -26.922 -18.688 1 97.56 140 CYS B N 1
ATOM 4093 C CA . CYS B 1 140 ? -0.069 -25.859 -17.688 1 97.56 140 CYS B CA 1
ATOM 4094 C C . CYS B 1 140 ? 0.183 -26.453 -16.312 1 97.56 140 CYS B C 1
ATOM 4096 O O . CYS B 1 140 ? -0.633 -27.219 -15.797 1 97.56 140 CYS B O 1
ATOM 4098 N N . ALA B 1 141 ? 1.329 -26.062 -15.758 1 97.56 141 ALA B N 1
ATOM 4099 C CA . ALA B 1 141 ? 1.761 -26.75 -14.539 1 97.56 141 ALA B CA 1
ATOM 4100 C C . ALA B 1 141 ? 2.387 -25.766 -13.555 1 97.56 141 ALA B C 1
ATOM 4102 O O . ALA B 1 141 ? 2.582 -24.594 -13.883 1 97.56 141 ALA B O 1
ATOM 4103 N N . GLU B 1 142 ? 2.553 -26.25 -12.32 1 96.75 142 GLU B N 1
ATOM 4104 C CA . GLU B 1 142 ? 3.252 -25.547 -11.25 1 96.75 142 GLU B CA 1
ATOM 4105 C C . GLU B 1 142 ? 4.5 -26.297 -10.812 1 96.75 142 GLU B C 1
ATOM 4107 O O . GLU B 1 142 ? 4.426 -27.5 -10.5 1 96.75 142 GLU B O 1
ATOM 4112 N N . LEU B 1 143 ? 5.605 -25.641 -10.984 1 96.62 143 LEU B N 1
ATOM 4113 C CA . LEU B 1 143 ? 6.824 -26.172 -10.398 1 96.62 143 LEU B CA 1
ATOM 4114 C C . LEU B 1 143 ? 6.941 -25.781 -8.93 1 96.62 143 LEU B C 1
ATOM 4116 O O . LEU B 1 143 ? 6.914 -24.594 -8.602 1 96.62 143 LEU B O 1
ATOM 4120 N N . ILE B 1 144 ? 7.02 -26.781 -7.988 1 96.56 144 ILE B N 1
ATOM 4121 C CA . ILE B 1 144 ? 6.969 -26.531 -6.555 1 96.56 144 ILE B CA 1
ATOM 4122 C C . ILE B 1 144 ? 8.148 -27.219 -5.863 1 96.56 144 ILE B C 1
ATOM 4124 O O . ILE B 1 144 ? 8.812 -28.062 -6.461 1 96.56 144 ILE B O 1
ATOM 4128 N N . GLY B 1 145 ? 8.406 -26.766 -4.578 1 94.62 145 GLY B N 1
ATOM 4129 C CA . GLY B 1 145 ? 9.43 -27.406 -3.764 1 94.62 145 GLY B CA 1
ATOM 4130 C C . GLY B 1 145 ? 10.539 -26.469 -3.342 1 94.62 145 GLY B C 1
ATOM 4131 O O . GLY B 1 145 ? 10.633 -25.344 -3.844 1 94.62 145 GLY B O 1
ATOM 4132 N N . PRO B 1 146 ? 11.391 -26.922 -2.475 1 94.12 146 PRO B N 1
ATOM 4133 C CA . PRO B 1 146 ? 12.406 -26.062 -1.867 1 94.12 146 PRO B CA 1
ATOM 4134 C C . PRO B 1 146 ? 13.586 -25.781 -2.799 1 94.12 146 PRO B C 1
ATOM 4136 O O . PRO B 1 146 ? 14.375 -24.875 -2.551 1 94.12 146 PRO B O 1
ATOM 4139 N N . GLU B 1 147 ? 13.695 -26.625 -3.854 1 95.69 147 GLU B N 1
ATOM 4140 C CA . GLU B 1 147 ? 14.836 -26.453 -4.75 1 95.69 147 GLU B CA 1
ATOM 4141 C C . GLU B 1 147 ? 14.375 -26.078 -6.156 1 95.69 147 GLU B C 1
ATOM 4143 O O . GLU B 1 147 ? 14.5 -26.875 -7.09 1 95.69 147 GLU B O 1
ATOM 4148 N N . THR B 1 148 ? 13.859 -24.891 -6.266 1 95.06 148 THR B N 1
ATOM 4149 C CA . THR B 1 148 ? 13.445 -24.266 -7.52 1 95.06 148 THR B CA 1
ATOM 4150 C C . THR B 1 148 ? 14.039 -22.875 -7.645 1 95.06 148 THR B C 1
ATOM 4152 O O . THR B 1 148 ? 14.367 -22.234 -6.637 1 95.06 148 THR B O 1
ATOM 4155 N N . PRO B 1 149 ? 14.195 -22.391 -8.766 1 94.5 149 PRO B N 1
ATOM 4156 C CA . PRO B 1 149 ? 14.875 -21.109 -8.93 1 94.5 149 PRO B CA 1
ATOM 4157 C C . PRO B 1 149 ? 13.945 -19.922 -8.703 1 94.5 149 PRO B C 1
ATOM 4159 O O . PRO B 1 149 ? 14.391 -18.766 -8.75 1 94.5 149 PRO B O 1
ATOM 4162 N N . TYR B 1 150 ? 12.625 -20.188 -8.406 1 91.38 150 TYR B N 1
ATOM 4163 C CA . TYR B 1 150 ? 11.719 -19.031 -8.484 1 91.38 150 TYR B CA 1
ATOM 4164 C C . TYR B 1 150 ? 10.812 -18.969 -7.262 1 91.38 150 TYR B C 1
ATOM 4166 O O . TYR B 1 150 ? 10.117 -17.969 -7.055 1 91.38 150 TYR B O 1
ATOM 4174 N N . THR B 1 151 ? 10.703 -19.953 -6.48 1 87.44 151 THR B N 1
ATOM 4175 C CA . THR B 1 151 ? 9.875 -19.922 -5.277 1 87.44 151 THR B CA 1
ATOM 4176 C C . THR B 1 151 ? 10.648 -20.469 -4.074 1 87.44 151 THR B C 1
ATOM 4178 O O . THR B 1 151 ? 11.516 -21.328 -4.223 1 87.44 151 THR B O 1
ATOM 4181 N N . SER B 1 152 ? 10.328 -19.875 -2.947 1 78.69 152 SER B N 1
ATOM 4182 C CA . SER B 1 152 ? 11.008 -20.312 -1.733 1 78.69 152 SER B CA 1
ATOM 4183 C C . SER B 1 152 ? 10.062 -21.062 -0.808 1 78.69 152 SER B C 1
ATOM 4185 O O . SER B 1 152 ? 10.438 -21.438 0.308 1 78.69 152 SER B O 1
ATOM 4187 N N . HIS B 1 153 ? 8.914 -21.328 -1.309 1 86.94 153 HIS B N 1
ATOM 4188 C CA . HIS B 1 153 ? 7.977 -22.047 -0.455 1 86.94 153 HIS B CA 1
ATOM 4189 C C . HIS B 1 153 ? 8.406 -23.5 -0.274 1 86.94 153 HIS B C 1
ATOM 4191 O O . HIS B 1 153 ? 8.719 -24.188 -1.25 1 86.94 153 HIS B O 1
ATOM 4197 N N . ASP B 1 154 ? 8.344 -23.922 0.933 1 85.38 154 ASP B N 1
ATOM 4198 C CA . ASP B 1 154 ? 8.766 -25.266 1.272 1 85.38 154 ASP B CA 1
ATOM 4199 C C . ASP B 1 154 ? 7.559 -26.203 1.416 1 85.38 154 ASP B C 1
ATOM 4201 O O . ASP B 1 154 ? 6.598 -25.875 2.121 1 85.38 154 ASP B O 1
ATOM 4205 N N . TYR B 1 155 ? 7.535 -27.203 0.636 1 89.94 155 TYR B N 1
ATOM 4206 C CA . TYR B 1 155 ? 6.609 -28.312 0.817 1 89.94 155 TYR B CA 1
ATOM 4207 C C . TYR B 1 155 ? 7.277 -29.469 1.562 1 89.94 155 TYR B C 1
ATOM 4209 O O . TYR B 1 155 ? 8.141 -30.156 1.012 1 89.94 155 TYR B O 1
ATOM 4217 N N . PRO B 1 156 ? 6.855 -29.781 2.768 1 89 156 PRO B N 1
ATOM 4218 C CA . PRO B 1 156 ? 7.555 -30.781 3.576 1 89 156 PRO B CA 1
ATOM 4219 C C . PRO B 1 156 ? 7.609 -32.156 2.9 1 89 156 PRO B C 1
ATOM 4221 O O . PRO B 1 156 ? 8.539 -32.906 3.137 1 89 156 PRO B O 1
ATOM 4224 N N . ASP B 1 157 ? 6.699 -32.438 2.09 1 90.62 157 ASP B N 1
ATOM 4225 C CA . ASP B 1 157 ? 6.625 -33.75 1.479 1 90.62 157 ASP B CA 1
ATOM 4226 C C . ASP B 1 157 ? 7.371 -33.781 0.147 1 90.62 157 ASP B C 1
ATOM 4228 O O . ASP B 1 157 ? 7.398 -34.812 -0.528 1 90.62 157 ASP B O 1
ATOM 4232 N N . ILE B 1 158 ? 8.008 -32.719 -0.225 1 93.69 158 ILE B N 1
ATOM 4233 C CA . ILE B 1 158 ? 8.781 -32.625 -1.457 1 93.69 158 ILE B CA 1
ATOM 4234 C C . ILE B 1 158 ? 10.258 -32.406 -1.123 1 93.69 158 ILE B C 1
ATOM 4236 O O . ILE B 1 158 ? 10.617 -31.375 -0.533 1 93.69 158 ILE B O 1
ATOM 4240 N N . GLU B 1 159 ? 11.102 -33.312 -1.444 1 90.25 159 GLU B N 1
ATOM 4241 C CA . GLU B 1 159 ? 12.508 -33.25 -1.076 1 90.25 159 GLU B CA 1
ATOM 4242 C C . GLU B 1 159 ? 13.25 -32.188 -1.893 1 90.25 159 GLU B C 1
ATOM 4244 O O . GLU B 1 159 ? 13.992 -31.375 -1.34 1 90.25 159 GLU B O 1
ATOM 4249 N N . SER B 1 160 ? 13.109 -32.219 -3.191 1 93.56 160 SER B N 1
ATOM 4250 C CA . SER B 1 160 ? 13.758 -31.25 -4.074 1 93.56 160 SER B CA 1
ATOM 4251 C C . SER B 1 160 ? 12.734 -30.406 -4.809 1 93.56 160 SER B C 1
ATOM 4253 O O . SER B 1 160 ? 12.25 -29.406 -4.27 1 93.56 160 SER B O 1
ATOM 4255 N N . ASP B 1 161 ? 12.219 -30.922 -5.891 1 95.75 161 ASP B N 1
ATOM 4256 C CA . ASP B 1 161 ? 11.164 -30.234 -6.637 1 95.75 161 ASP B CA 1
ATOM 4257 C C . ASP B 1 161 ? 10.172 -31.234 -7.227 1 95.75 161 ASP B C 1
ATOM 4259 O O . ASP B 1 161 ? 10.391 -32.438 -7.168 1 95.75 161 ASP B O 1
ATOM 4263 N N . ALA B 1 162 ? 9.039 -30.719 -7.562 1 96.69 162 ALA B N 1
ATOM 4264 C CA . ALA B 1 162 ? 7.969 -31.469 -8.211 1 96.69 162 ALA B CA 1
ATOM 4265 C C . ALA B 1 162 ? 7.18 -30.594 -9.172 1 96.69 162 ALA B C 1
ATOM 4267 O O . ALA B 1 162 ? 7.266 -29.359 -9.109 1 96.69 162 ALA B O 1
ATOM 4268 N N . ILE B 1 163 ? 6.5 -31.219 -10.109 1 97.38 163 ILE B N 1
ATOM 4269 C CA . ILE B 1 163 ? 5.668 -30.469 -11.055 1 97.38 163 ILE B CA 1
ATOM 4270 C C . ILE B 1 163 ? 4.25 -31.031 -11.039 1 97.38 163 ILE B C 1
ATOM 4272 O O . ILE B 1 163 ? 4.059 -32.25 -10.984 1 97.38 163 ILE B O 1
ATOM 4276 N N . ARG B 1 164 ? 3.279 -30.234 -10.906 1 98.25 164 ARG B N 1
ATOM 4277 C CA . ARG B 1 164 ? 1.871 -30.609 -10.914 1 98.25 164 ARG B CA 1
ATOM 4278 C C . ARG B 1 164 ? 1.131 -29.953 -12.07 1 98.25 164 ARG B C 1
ATOM 4280 O O . ARG B 1 164 ? 1.167 -28.719 -12.219 1 98.25 164 ARG B O 1
ATOM 4287 N N . VAL B 1 165 ? 0.5 -30.781 -12.906 1 98.56 165 VAL B N 1
ATOM 4288 C CA . VAL B 1 165 ? -0.261 -30.25 -14.031 1 98.56 165 VAL B CA 1
ATOM 4289 C C . VAL B 1 165 ? -1.669 -29.875 -13.578 1 98.56 165 VAL B C 1
ATOM 4291 O O . VAL B 1 165 ? -2.455 -30.734 -13.188 1 98.56 165 VAL B O 1
ATOM 4294 N N . PHE B 1 166 ? -1.983 -28.609 -13.641 1 97.81 166 PHE B N 1
ATOM 4295 C CA . PHE B 1 166 ? -3.27 -28.172 -13.125 1 97.81 166 PHE B CA 1
ATOM 4296 C C . PHE B 1 166 ? -4.227 -27.828 -14.266 1 97.81 166 PHE B C 1
ATOM 4298 O O . PHE B 1 166 ? -5.414 -27.594 -14.031 1 97.81 166 PHE B O 1
ATOM 4305 N N . ASP B 1 167 ? -3.723 -27.828 -15.539 1 97.44 167 ASP B N 1
ATOM 4306 C CA . ASP B 1 167 ? -4.551 -27.5 -16.688 1 97.44 167 ASP B CA 1
ATOM 4307 C C . ASP B 1 167 ? -3.941 -28.047 -17.984 1 97.44 167 ASP B C 1
ATOM 4309 O O . ASP B 1 167 ? -2.734 -28.297 -18.047 1 97.44 167 ASP B O 1
ATOM 4313 N N . VAL B 1 168 ? -4.734 -28.406 -18.906 1 97.94 168 VAL B N 1
ATOM 4314 C CA . VAL B 1 168 ? -4.375 -28.75 -20.281 1 97.94 168 VAL B CA 1
ATOM 4315 C C . VAL B 1 168 ? -5.215 -27.938 -21.25 1 97.94 168 VAL B C 1
ATOM 4317 O O . VAL B 1 168 ? -6.441 -27.891 -21.141 1 97.94 168 VAL B O 1
ATOM 4320 N N . ARG B 1 169 ? -4.52 -27.312 -22.188 1 96.25 169 ARG B N 1
ATOM 4321 C CA . ARG B 1 169 ? -5.23 -26.375 -23.047 1 96.25 169 ARG B CA 1
ATOM 4322 C C . ARG B 1 169 ? -4.891 -26.625 -24.516 1 96.25 169 ARG B C 1
ATOM 4324 O O . ARG B 1 169 ? -3.812 -27.125 -24.828 1 96.25 169 ARG B O 1
ATOM 4331 N N . GLU B 1 170 ? -5.832 -26.188 -25.312 1 93.44 170 GLU B N 1
ATOM 4332 C CA . GLU B 1 170 ? -5.602 -26.188 -26.75 1 93.44 170 GLU B CA 1
ATOM 4333 C C . GLU B 1 170 ? -4.676 -25.062 -27.172 1 93.44 170 GLU B C 1
ATOM 4335 O O . GLU B 1 170 ? -4.867 -23.906 -26.766 1 93.44 170 GLU B O 1
ATOM 4340 N N . ARG B 1 171 ? -3.697 -25.328 -27.953 1 88.94 171 ARG B N 1
ATOM 4341 C CA . ARG B 1 171 ? -2.654 -24.391 -28.328 1 88.94 171 ARG B CA 1
ATOM 4342 C C . ARG B 1 171 ? -3.232 -23.234 -29.156 1 88.94 171 ARG B C 1
ATOM 4344 O O . ARG B 1 171 ? -2.83 -22.078 -28.984 1 88.94 171 ARG B O 1
ATOM 4351 N N . HIS B 1 172 ? -4.16 -23.422 -30.047 1 80.81 172 HIS B N 1
ATOM 4352 C CA . HIS B 1 172 ? -4.641 -22.391 -30.984 1 80.81 172 HIS B CA 1
ATOM 4353 C C . HIS B 1 172 ? -5.68 -21.5 -30.312 1 80.81 172 HIS B C 1
ATOM 4355 O O . HIS B 1 172 ? -5.605 -20.266 -30.422 1 80.81 172 HIS B O 1
ATOM 4361 N N . SER B 1 173 ? -6.547 -22.094 -29.547 1 83.56 173 SER B N 1
ATOM 4362 C CA . SER B 1 173 ? -7.637 -21.328 -28.969 1 83.56 173 SER B CA 1
ATOM 4363 C C . SER B 1 173 ? -7.297 -20.891 -27.547 1 83.56 173 SER B C 1
ATOM 4365 O O . SER B 1 173 ? -7.836 -19.891 -27.047 1 83.56 173 SER B O 1
ATOM 4367 N N . GLY B 1 174 ? -6.438 -21.625 -26.938 1 90.69 174 GLY B N 1
ATOM 4368 C CA . GLY B 1 174 ? -6.172 -21.391 -25.531 1 90.69 174 GLY B CA 1
ATOM 4369 C C . GLY B 1 174 ? -7.25 -21.938 -24.609 1 90.69 174 GLY B C 1
ATOM 4370 O O . GLY B 1 174 ? -7.188 -21.766 -23.391 1 90.69 174 GLY B O 1
ATOM 4371 N N . ASP B 1 175 ? -8.18 -22.656 -25.172 1 93.56 175 ASP B N 1
ATOM 4372 C CA . ASP B 1 175 ? -9.289 -23.203 -24.391 1 93.56 175 ASP B CA 1
ATOM 4373 C C . ASP B 1 175 ? -8.836 -24.391 -23.531 1 93.56 175 ASP B C 1
ATOM 4375 O O . ASP B 1 175 ? -8.055 -25.219 -24 1 93.56 175 ASP B O 1
ATOM 4379 N N . PRO B 1 176 ? -9.398 -24.453 -22.375 1 97 176 PRO B N 1
ATOM 4380 C CA . PRO B 1 176 ? -9.039 -25.594 -21.531 1 97 176 PRO B CA 1
ATOM 4381 C C . PRO B 1 176 ? -9.82 -26.859 -21.891 1 97 176 PRO B C 1
ATOM 4383 O O . PRO B 1 176 ? -10.938 -26.781 -22.391 1 97 176 PRO B O 1
ATOM 4386 N N . LEU B 1 177 ? -9.164 -28 -21.656 1 97.69 177 LEU B N 1
ATOM 4387 C CA . LEU B 1 177 ? -9.961 -29.219 -21.594 1 97.69 177 LEU B CA 1
ATOM 4388 C C . LEU B 1 177 ? -10.852 -29.234 -20.359 1 97.69 177 LEU B C 1
ATOM 4390 O O . LEU B 1 177 ? -10.5 -28.656 -19.328 1 97.69 177 LEU B O 1
ATOM 4394 N N . PRO B 1 178 ? -12.016 -29.875 -20.5 1 98.25 178 PRO B N 1
ATOM 4395 C CA . PRO B 1 178 ? -12.828 -30.047 -19.281 1 98.25 178 PRO B CA 1
ATOM 4396 C C . PRO B 1 178 ? -12.07 -30.703 -18.141 1 98.25 178 PRO B C 1
ATOM 4398 O O . PRO B 1 178 ? -11.219 -31.578 -18.391 1 98.25 178 PRO B O 1
ATOM 4401 N N . VAL B 1 179 ? -12.406 -30.391 -16.922 1 98.31 179 VAL B N 1
ATOM 4402 C CA . VAL B 1 179 ? -11.664 -30.797 -15.727 1 98.31 179 VAL B CA 1
ATOM 4403 C C . VAL B 1 179 ? -11.555 -32.312 -15.688 1 98.31 179 VAL B C 1
ATOM 4405 O O . VAL B 1 179 ? -10.469 -32.875 -15.461 1 98.31 179 VAL B O 1
ATOM 4408 N N . GLU B 1 180 ? -12.586 -33 -15.969 1 98.25 180 GLU B N 1
ATOM 4409 C CA . GLU B 1 180 ? -12.578 -34.469 -15.922 1 98.25 180 GLU B CA 1
ATOM 4410 C C . GLU B 1 180 ? -11.656 -35.031 -16.984 1 98.25 180 GLU B C 1
ATOM 4412 O O . GLU B 1 180 ? -10.906 -35.969 -16.719 1 98.25 180 GLU B O 1
ATOM 4417 N N . ARG B 1 181 ? -11.781 -34.531 -18.141 1 98.31 181 ARG B N 1
ATOM 4418 C CA . ARG B 1 181 ? -10.938 -35 -19.234 1 98.31 181 ARG B CA 1
ATOM 4419 C C . ARG B 1 181 ? -9.469 -34.75 -18.938 1 98.31 181 ARG B C 1
ATOM 4421 O O . ARG B 1 181 ? -8.617 -35.594 -19.188 1 98.31 181 ARG B O 1
ATOM 4428 N N . ARG B 1 182 ? -9.148 -33.594 -18.484 1 98.38 182 ARG B N 1
ATOM 4429 C CA . ARG B 1 182 ? -7.781 -33.25 -18.109 1 98.38 182 ARG B CA 1
ATOM 4430 C C . ARG B 1 182 ? -7.246 -34.219 -17.047 1 98.38 182 ARG B C 1
ATOM 4432 O O . ARG B 1 182 ? -6.117 -34.688 -17.172 1 98.38 182 ARG B O 1
ATOM 4439 N N . ARG B 1 183 ? -8 -34.5 -16.047 1 98.25 183 ARG B N 1
ATOM 4440 C CA . ARG B 1 183 ? -7.559 -35.375 -14.969 1 98.25 183 ARG B CA 1
ATOM 4441 C C . ARG B 1 183 ? -7.344 -36.812 -15.492 1 98.25 183 ARG B C 1
ATOM 4443 O O . ARG B 1 183 ? -6.395 -37.469 -15.086 1 98.25 183 ARG B O 1
ATOM 4450 N N . GLU B 1 184 ? -8.203 -37.219 -16.375 1 98.19 184 GLU B N 1
ATOM 4451 C CA . GLU B 1 184 ? -8.047 -38.531 -17 1 98.19 184 GLU B CA 1
ATOM 4452 C C . GLU B 1 184 ? -6.766 -38.594 -17.828 1 98.19 184 GLU B C 1
ATOM 4454 O O . GLU B 1 184 ? -6.016 -39.594 -17.734 1 98.19 184 GLU B O 1
ATOM 4459 N N . LEU B 1 185 ? -6.602 -37.594 -18.578 1 98 185 LEU B N 1
ATOM 4460 C CA . LEU B 1 185 ? -5.414 -37.531 -19.422 1 98 185 LEU B CA 1
ATOM 4461 C C . LEU B 1 185 ? -4.145 -37.562 -18.594 1 98 185 LEU B C 1
ATOM 4463 O O . LEU B 1 185 ? -3.18 -38.25 -18.938 1 98 185 LEU B O 1
ATOM 4467 N N . CYS B 1 186 ? -4.121 -36.844 -17.531 1 98.56 186 CYS B N 1
ATOM 4468 C CA . CYS B 1 186 ? -2.965 -36.812 -16.656 1 98.56 186 CYS B CA 1
ATOM 4469 C C . CYS B 1 186 ? -2.695 -38.188 -16.047 1 98.56 186 CYS B C 1
ATOM 4471 O O . CYS B 1 186 ? -1.541 -38.594 -15.93 1 98.56 186 CYS B O 1
ATOM 4473 N N . ARG B 1 187 ? -3.748 -38.875 -15.68 1 98.06 187 ARG B N 1
ATOM 4474 C CA . ARG B 1 187 ? -3.576 -40.219 -15.156 1 98.06 187 ARG B CA 1
ATOM 4475 C C . ARG B 1 187 ? -2.998 -41.156 -16.219 1 98.06 187 ARG B C 1
ATOM 4477 O O . ARG B 1 187 ? -2.096 -41.938 -15.938 1 98.06 187 ARG B O 1
ATOM 4484 N N . GLU B 1 188 ? -3.502 -41.031 -17.344 1 98.19 188 GLU B N 1
ATOM 4485 C CA . GLU B 1 188 ? -3.082 -41.875 -18.453 1 98.19 188 GLU B CA 1
ATOM 4486 C C . GLU B 1 188 ? -1.589 -41.719 -18.734 1 98.19 188 GLU B C 1
ATOM 4488 O O . GLU B 1 188 ? -0.896 -42.719 -19 1 98.19 188 GLU B O 1
ATOM 4493 N N . TYR B 1 189 ? -1.08 -40.562 -18.641 1 98.44 189 TYR B N 1
ATOM 4494 C CA . TYR B 1 189 ? 0.302 -40.312 -19.031 1 98.44 189 TYR B CA 1
ATOM 4495 C C . TYR B 1 189 ? 1.199 -40.188 -17.797 1 98.44 189 TYR B C 1
ATOM 4497 O O . TYR B 1 189 ? 2.395 -39.906 -17.922 1 98.44 189 TYR B O 1
ATOM 4505 N N . GLY B 1 190 ? 0.595 -40.312 -16.641 1 98.06 190 GLY B N 1
ATOM 4506 C CA . GLY B 1 190 ? 1.366 -40.344 -15.414 1 98.06 190 GLY B CA 1
ATOM 4507 C C . GLY B 1 190 ? 1.775 -38.969 -14.938 1 98.06 190 GLY B C 1
ATOM 4508 O O . GLY B 1 190 ? 2.82 -38.812 -14.305 1 98.06 190 GLY B O 1
ATOM 4509 N N . PHE B 1 191 ? 1.015 -37.906 -15.312 1 98.62 191 PHE B N 1
ATOM 4510 C CA . PHE B 1 191 ? 1.275 -36.562 -14.828 1 98.62 191 PHE B CA 1
ATOM 4511 C C . PHE B 1 191 ? 0.629 -36.344 -13.461 1 98.62 191 PHE B C 1
ATOM 4513 O O . PHE B 1 191 ? -0.582 -36.531 -13.305 1 98.62 191 PHE B O 1
ATOM 4520 N N . GLU B 1 192 ? 1.44 -36 -12.469 1 97.81 192 GLU B N 1
ATOM 4521 C CA . GLU B 1 192 ? 0.869 -35.688 -11.172 1 97.81 192 GLU B CA 1
ATOM 4522 C C . GLU B 1 192 ? 0.059 -34.406 -11.227 1 97.81 192 GLU B C 1
ATOM 4524 O O . GLU B 1 192 ? 0.373 -33.5 -12 1 97.81 192 GLU B O 1
ATOM 4529 N N . GLN B 1 193 ? -0.985 -34.344 -10.406 1 98.31 193 GLN B N 1
ATOM 4530 C CA . GLN B 1 193 ? -1.917 -33.219 -10.375 1 98.31 193 GLN B CA 1
ATOM 4531 C C . GLN B 1 193 ? -2.041 -32.656 -8.969 1 98.31 193 GLN B C 1
ATOM 4533 O O . GLN B 1 193 ? -1.617 -33.281 -7.992 1 98.31 193 GLN B O 1
ATOM 4538 N N . PRO B 1 194 ? -2.555 -31.438 -8.828 1 98 194 PRO B N 1
ATOM 4539 C CA . PRO B 1 194 ? -2.84 -30.938 -7.477 1 98 194 PRO B CA 1
ATOM 4540 C C . PRO B 1 194 ? -3.871 -31.781 -6.742 1 98 194 PRO B C 1
ATOM 4542 O O . PRO B 1 194 ? -4.75 -32.375 -7.371 1 98 194 PRO B O 1
ATOM 4545 N N . PRO B 1 195 ? -3.711 -31.828 -5.41 1 97.88 195 PRO B N 1
ATOM 4546 C CA . PRO B 1 195 ? -4.742 -32.531 -4.645 1 97.88 195 PRO B CA 1
ATOM 4547 C C . PRO B 1 195 ? -6.156 -32.094 -5.008 1 97.88 195 PRO B C 1
ATOM 4549 O O . PRO B 1 195 ? -6.398 -30.891 -5.227 1 97.88 195 PRO B O 1
ATOM 4552 N N . PHE B 1 196 ? -6.984 -33.094 -5.164 1 98.56 196 PHE B N 1
ATOM 4553 C CA . PHE B 1 196 ? -8.383 -32.906 -5.539 1 98.56 196 PHE B CA 1
ATOM 4554 C C . PHE B 1 196 ? -9.297 -33.094 -4.336 1 98.56 196 PHE B C 1
ATOM 4556 O O . PHE B 1 196 ? -9.258 -34.156 -3.68 1 98.56 196 PHE B O 1
ATOM 4563 N N . PHE B 1 197 ? -10.109 -32.094 -4.008 1 98.56 197 PHE B N 1
ATOM 4564 C CA . PHE B 1 197 ? -10.945 -32.156 -2.814 1 98.56 197 PHE B CA 1
ATOM 4565 C C . PHE B 1 197 ? -12.391 -32.469 -3.18 1 98.56 197 PHE B C 1
ATOM 4567 O O . PHE B 1 197 ? -13.289 -32.344 -2.352 1 98.56 197 PHE B O 1
ATOM 4574 N N . GLY B 1 198 ? -12.688 -32.719 -4.484 1 97.94 198 GLY B N 1
ATOM 4575 C CA . GLY B 1 198 ? -13.977 -33.25 -4.891 1 97.94 198 GLY B CA 1
ATOM 4576 C C . GLY B 1 198 ? -14.836 -32.25 -5.633 1 97.94 198 GLY B C 1
ATOM 4577 O O . GLY B 1 198 ? -14.422 -31.125 -5.855 1 97.94 198 GLY B O 1
ATOM 4578 N N . TRP B 1 199 ? -15.938 -32.812 -6.168 1 98.38 199 TRP B N 1
ATOM 4579 C CA . TRP B 1 199 ? -16.984 -32.031 -6.781 1 98.38 199 TRP B CA 1
ATOM 4580 C C . TRP B 1 199 ? -18 -31.562 -5.734 1 98.38 199 TRP B C 1
ATOM 4582 O O . TRP B 1 199 ? -18.375 -32.312 -4.848 1 98.38 199 TRP B O 1
ATOM 4592 N N . HIS B 1 200 ? -18.391 -30.281 -5.789 1 98.25 200 HIS B N 1
ATOM 4593 C CA . HIS B 1 200 ? -19.344 -29.734 -4.82 1 98.25 200 HIS B CA 1
ATOM 4594 C C . HIS B 1 200 ? -20.406 -28.906 -5.512 1 98.25 200 HIS B C 1
ATOM 4596 O O . HIS B 1 200 ? -20.172 -28.344 -6.586 1 98.25 200 HIS B O 1
ATOM 4602 N N . ASP B 1 201 ? -21.578 -28.828 -4.902 1 97.38 201 ASP B N 1
ATOM 4603 C CA . ASP B 1 201 ? -22.609 -27.875 -5.285 1 97.38 201 ASP B CA 1
ATOM 4604 C C . ASP B 1 201 ? -22.203 -26.453 -4.891 1 97.38 201 ASP B C 1
ATOM 4606 O O . ASP B 1 201 ? -21.891 -26.188 -3.729 1 97.38 201 ASP B O 1
ATOM 4610 N N . PRO B 1 202 ? -22.188 -25.578 -5.934 1 97 202 PRO B N 1
ATOM 4611 C CA . PRO B 1 202 ? -21.797 -24.188 -5.617 1 97 202 PRO B CA 1
ATOM 4612 C C . PRO B 1 202 ? -22.562 -23.625 -4.422 1 97 202 PRO B C 1
ATOM 4614 O O . PRO B 1 202 ? -22.016 -22.828 -3.662 1 97 202 PRO B O 1
ATOM 4617 N N . ALA B 1 203 ? -23.797 -24.031 -4.148 1 95.56 203 ALA B N 1
ATOM 4618 C CA . ALA B 1 203 ? -24.641 -23.5 -3.084 1 95.56 203 ALA B CA 1
ATOM 4619 C C . ALA B 1 203 ? -24.125 -23.922 -1.71 1 95.56 203 ALA B C 1
ATOM 4621 O O . ALA B 1 203 ? -24.391 -23.25 -0.711 1 95.56 203 ALA B O 1
ATOM 4622 N N . THR B 1 204 ? -23.328 -25.031 -1.661 1 95.94 204 THR B N 1
ATOM 4623 C CA . THR B 1 204 ? -22.906 -25.547 -0.366 1 95.94 204 THR B CA 1
ATOM 4624 C C . THR B 1 204 ? -21.391 -25.703 -0.32 1 95.94 204 THR B C 1
ATOM 4626 O O . THR B 1 204 ? -20.828 -26.188 0.667 1 95.94 204 THR B O 1
ATOM 4629 N N . ALA B 1 205 ? -20.766 -25.297 -1.409 1 96.75 205 ALA B N 1
ATOM 4630 C CA . ALA B 1 205 ? -19.344 -25.531 -1.559 1 96.75 205 ALA B CA 1
ATOM 4631 C C . ALA B 1 205 ? -18.547 -24.844 -0.445 1 96.75 205 ALA B C 1
ATOM 4633 O O . ALA B 1 205 ? -17.594 -25.406 0.083 1 96.75 205 ALA B O 1
ATOM 4634 N N . ALA B 1 206 ? -18.922 -23.594 -0.079 1 95.62 206 ALA B N 1
ATOM 4635 C CA . ALA B 1 206 ? -18.203 -22.844 0.942 1 95.62 206 ALA B CA 1
ATOM 4636 C C . ALA B 1 206 ? -18.156 -23.609 2.258 1 95.62 206 ALA B C 1
ATOM 4638 O O . ALA B 1 206 ? -17.094 -23.719 2.875 1 95.62 206 ALA B O 1
ATOM 4639 N N . ALA B 1 207 ? -19.25 -24.125 2.67 1 95.69 207 ALA B N 1
ATOM 4640 C CA . ALA B 1 207 ? -19.312 -24.906 3.902 1 95.69 207 ALA B CA 1
ATOM 4641 C C . ALA B 1 207 ? -18.531 -26.219 3.764 1 95.69 207 ALA B C 1
ATOM 4643 O O . ALA B 1 207 ? -17.859 -26.656 4.703 1 95.69 207 ALA B O 1
ATOM 4644 N N . ALA B 1 208 ? -18.625 -26.781 2.568 1 94.62 208 ALA B N 1
ATOM 4645 C CA . ALA B 1 208 ? -18.031 -28.094 2.324 1 94.62 208 ALA B CA 1
ATOM 4646 C C . ALA B 1 208 ? -16.5 -28.031 2.365 1 94.62 208 ALA B C 1
ATOM 4648 O O . ALA B 1 208 ? -15.836 -29 2.715 1 94.62 208 ALA B O 1
ATOM 4649 N N . VAL B 1 209 ? -15.953 -26.859 2.062 1 95.94 209 VAL B N 1
ATOM 4650 C CA . VAL B 1 209 ? -14.5 -26.797 1.955 1 95.94 209 VAL B CA 1
ATOM 4651 C C . VAL B 1 209 ? -13.914 -26.125 3.193 1 95.94 209 VAL B C 1
ATOM 4653 O O . VAL B 1 209 ? -12.719 -25.828 3.242 1 95.94 209 VAL B O 1
ATOM 4656 N N . GLU B 1 210 ? -14.695 -25.828 4.145 1 94.75 210 GLU B N 1
ATOM 4657 C CA . GLU B 1 210 ? -14.234 -25.156 5.355 1 94.75 210 GLU B CA 1
ATOM 4658 C C . GLU B 1 210 ? -13.109 -25.938 6.023 1 94.75 210 GLU B C 1
ATOM 4660 O O . GLU B 1 210 ? -12.078 -25.359 6.387 1 94.75 210 GLU B O 1
ATOM 4665 N N . ASP B 1 211 ? -13.336 -27.219 6.18 1 96.06 211 ASP B N 1
ATOM 4666 C CA . ASP B 1 211 ? -12.328 -28.062 6.828 1 96.06 211 ASP B CA 1
ATOM 4667 C C . ASP B 1 211 ? -11.062 -28.156 5.98 1 96.06 211 ASP B C 1
ATOM 4669 O O . ASP B 1 211 ? -9.953 -28.156 6.516 1 96.06 211 ASP B O 1
ATOM 4673 N N . VAL B 1 212 ? -11.273 -28.281 4.703 1 97.56 212 VAL B N 1
ATOM 4674 C CA . VAL B 1 212 ? -10.141 -28.312 3.775 1 97.56 212 VAL B CA 1
ATOM 4675 C C . VAL B 1 212 ? -9.305 -27.047 3.932 1 97.56 212 VAL B C 1
ATOM 4677 O O . VAL B 1 212 ? -8.078 -27.125 4.059 1 97.56 212 VAL B O 1
ATOM 4680 N N . LEU B 1 213 ? -9.938 -25.938 3.996 1 97.62 213 LEU B N 1
ATOM 4681 C CA . LEU B 1 213 ? -9.25 -24.656 4.109 1 97.62 213 LEU B CA 1
ATOM 4682 C C . LEU B 1 213 ? -8.547 -24.531 5.453 1 97.62 213 LEU B C 1
ATOM 4684 O O . LEU B 1 213 ? -7.438 -24 5.531 1 97.62 213 LEU B O 1
ATOM 4688 N N . ALA B 1 214 ? -9.188 -25 6.496 1 97.06 214 ALA B N 1
ATOM 4689 C CA . ALA B 1 214 ? -8.57 -24.984 7.82 1 97.06 214 ALA B CA 1
ATOM 4690 C C . ALA B 1 214 ? -7.293 -25.828 7.84 1 97.06 214 ALA B C 1
ATOM 4692 O O . ALA B 1 214 ? -6.277 -25.406 8.398 1 97.06 214 ALA B O 1
ATOM 4693 N N . ASP B 1 215 ? -7.375 -27 7.254 1 97.69 215 ASP B N 1
ATOM 4694 C CA . ASP B 1 215 ? -6.211 -27.875 7.184 1 97.69 215 ASP B CA 1
ATOM 4695 C C . ASP B 1 215 ? -5.098 -27.234 6.355 1 97.69 215 ASP B C 1
ATOM 4697 O O . ASP B 1 215 ? -3.928 -27.266 6.75 1 97.69 215 ASP B O 1
ATOM 4701 N N . LEU B 1 216 ? -5.465 -26.688 5.215 1 97.88 216 LEU B N 1
ATOM 4702 C CA . LEU B 1 216 ? -4.492 -26.016 4.359 1 97.88 216 LEU B CA 1
ATOM 4703 C C . LEU B 1 216 ? -3.822 -24.859 5.098 1 97.88 216 LEU B C 1
ATOM 4705 O O . LEU B 1 216 ? -2.605 -24.688 5.008 1 97.88 216 LEU B O 1
ATOM 4709 N N . ASP B 1 217 ? -4.609 -24.094 5.766 1 97.31 217 ASP B N 1
ATOM 4710 C CA . ASP B 1 217 ? -4.086 -22.969 6.531 1 97.31 217 ASP B CA 1
ATOM 4711 C C . ASP B 1 217 ? -3.102 -23.438 7.602 1 97.31 217 ASP B C 1
ATOM 4713 O O . ASP B 1 217 ? -2.016 -22.875 7.742 1 97.31 217 ASP B O 1
ATOM 4717 N N . ALA B 1 218 ? -3.484 -24.469 8.336 1 96.75 218 ALA B N 1
ATOM 4718 C CA . ALA B 1 218 ? -2.639 -25.016 9.391 1 96.75 218 ALA B CA 1
ATOM 4719 C C . ALA B 1 218 ? -1.313 -25.516 8.82 1 96.75 218 ALA B C 1
ATOM 4721 O O . ALA B 1 218 ? -0.276 -25.438 9.484 1 96.75 218 ALA B O 1
ATOM 4722 N N . ASP B 1 219 ? -1.358 -26 7.617 1 95.94 219 ASP B N 1
ATOM 4723 C CA . ASP B 1 219 ? -0.173 -26.547 6.969 1 95.94 219 ASP B CA 1
ATOM 4724 C C . ASP B 1 219 ? 0.566 -25.484 6.168 1 95.94 219 ASP B C 1
ATOM 4726 O O . ASP B 1 219 ? 1.474 -25.781 5.395 1 95.94 219 ASP B O 1
ATOM 4730 N N . GLU B 1 220 ? 0.154 -24.234 6.25 1 95.56 220 GLU B N 1
ATOM 4731 C CA . GLU B 1 220 ? 0.774 -23.094 5.586 1 95.56 220 GLU B CA 1
ATOM 4732 C C . GLU B 1 220 ? 0.722 -23.234 4.07 1 95.56 220 GLU B C 1
ATOM 4734 O O . GLU B 1 220 ? 1.707 -22.969 3.379 1 95.56 220 GLU B O 1
ATOM 4739 N N . ARG B 1 221 ? -0.414 -23.766 3.623 1 96.81 221 ARG B N 1
ATOM 4740 C CA . ARG B 1 221 ? -0.641 -23.906 2.189 1 96.81 221 ARG B CA 1
ATOM 4741 C C . ARG B 1 221 ? -1.371 -22.688 1.629 1 96.81 221 ARG B C 1
ATOM 4743 O O . ARG B 1 221 ? -1.891 -21.875 2.387 1 96.81 221 ARG B O 1
ATOM 4750 N N . GLU B 1 222 ? -1.357 -22.547 0.285 1 97.31 222 GLU B N 1
ATOM 4751 C CA . GLU B 1 222 ? -1.792 -21.312 -0.353 1 97.31 222 GLU B CA 1
ATOM 4752 C C . GLU B 1 222 ? -3.314 -21.203 -0.38 1 97.31 222 GLU B C 1
ATOM 4754 O O . GLU B 1 222 ? -3.873 -20.125 -0.154 1 97.31 222 GLU B O 1
ATOM 4759 N N . GLY B 1 223 ? -4.035 -22.266 -0.794 1 98.12 223 GLY B N 1
ATOM 4760 C CA . GLY B 1 223 ? -5.484 -22.188 -0.849 1 98.12 223 GLY B CA 1
ATOM 4761 C C . GLY B 1 223 ? -6.098 -23.172 -1.836 1 98.12 223 GLY B C 1
ATOM 4762 O O . GLY B 1 223 ? -5.625 -24.297 -1.978 1 98.12 223 GLY B O 1
ATOM 4763 N N . ILE B 1 224 ? -7.242 -22.672 -2.434 1 98.62 224 ILE B N 1
ATOM 4764 C CA . ILE B 1 224 ? -7.957 -23.562 -3.354 1 98.62 224 ILE B CA 1
ATOM 4765 C C . ILE B 1 224 ? -8.281 -22.797 -4.641 1 98.62 224 ILE B C 1
ATOM 4767 O O . ILE B 1 224 ? -8.352 -21.578 -4.645 1 98.62 224 ILE B O 1
ATOM 4771 N N . VAL B 1 225 ? -8.359 -23.531 -5.684 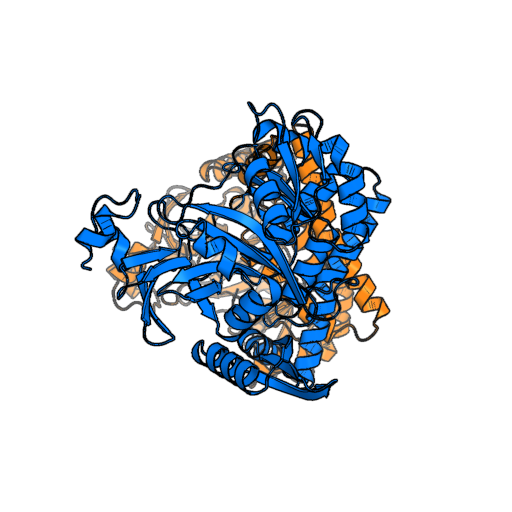1 98.44 225 VAL B N 1
ATOM 4772 C CA . VAL B 1 225 ? -8.93 -23.078 -6.953 1 98.44 225 VAL B CA 1
ATOM 4773 C C . VAL B 1 225 ? -10.219 -23.859 -7.242 1 98.44 225 VAL B C 1
ATOM 4775 O O . VAL B 1 225 ? -10.258 -25.078 -7.121 1 98.44 225 VAL B O 1
ATOM 4778 N N . MET B 1 226 ? -11.25 -23.141 -7.531 1 98.44 226 MET B N 1
ATOM 4779 C CA . MET B 1 226 ? -12.531 -23.734 -7.898 1 98.44 226 MET B CA 1
ATOM 4780 C C . MET B 1 226 ? -12.812 -23.547 -9.383 1 98.44 226 MET B C 1
ATOM 4782 O O . MET B 1 226 ? -12.625 -22.453 -9.922 1 98.44 226 MET B O 1
ATOM 4786 N N . LYS B 1 227 ? -13.227 -24.672 -10 1 98 227 LYS B N 1
ATOM 4787 C CA . LYS B 1 227 ? -13.391 -24.656 -11.453 1 98 227 LYS B CA 1
ATOM 4788 C C . LYS B 1 227 ? -14.773 -25.156 -11.852 1 98 227 LYS B C 1
ATOM 4790 O O . LYS B 1 227 ? -15.281 -26.125 -11.281 1 98 227 LYS B O 1
ATOM 4795 N N . ALA B 1 228 ? -15.383 -24.484 -12.828 1 97.81 228 ALA B N 1
ATOM 4796 C CA . ALA B 1 228 ? -16.516 -25.094 -13.516 1 97.81 228 ALA B CA 1
ATOM 4797 C C . ALA B 1 228 ? -16.094 -26.359 -14.266 1 97.81 228 ALA B C 1
ATOM 4799 O O . ALA B 1 228 ? -14.914 -26.547 -14.555 1 97.81 228 ALA B O 1
ATOM 4800 N N . PRO B 1 229 ? -16.969 -27.172 -14.656 1 98 229 PRO B N 1
ATOM 4801 C CA . PRO B 1 229 ? -16.625 -28.438 -15.312 1 98 229 PRO B CA 1
ATOM 4802 C C . PRO B 1 229 ? -15.859 -28.234 -16.625 1 98 229 PRO B C 1
ATOM 4804 O O . PRO B 1 229 ? -14.969 -29.016 -16.953 1 98 229 PRO B O 1
ATOM 4807 N N . SER B 1 230 ? -16.188 -27.188 -17.344 1 96.5 230 SER B N 1
ATOM 4808 C CA . SER B 1 230 ? -15.531 -26.922 -18.625 1 96.5 230 SER B CA 1
ATOM 4809 C C . SER B 1 230 ? -14.078 -26.484 -18.406 1 96.5 230 SER B C 1
ATOM 4811 O O . SER B 1 230 ? -13.273 -26.547 -19.344 1 96.5 230 SER B O 1
ATOM 4813 N N . GLY B 1 231 ? -13.812 -25.984 -17.219 1 95.06 231 GLY B N 1
ATOM 4814 C CA . GLY B 1 231 ? -12.492 -25.438 -16.938 1 95.06 231 GLY B CA 1
ATOM 4815 C C . GLY B 1 231 ? -12.336 -24 -17.391 1 95.06 231 GLY B C 1
ATOM 4816 O O . GLY B 1 231 ? -11.305 -23.375 -17.109 1 95.06 231 GLY B O 1
ATOM 4817 N N . ALA B 1 232 ? -13.32 -23.406 -17.953 1 92.69 232 ALA B N 1
ATOM 4818 C CA . ALA B 1 232 ? -13.219 -22.078 -18.531 1 92.69 232 ALA B CA 1
ATOM 4819 C C . ALA B 1 232 ? -13.398 -21 -17.453 1 92.69 232 ALA B C 1
ATOM 4821 O O . ALA B 1 232 ? -12.82 -19.922 -17.547 1 92.69 232 ALA B O 1
ATOM 4822 N N . ARG B 1 233 ? -14.211 -21.297 -16.484 1 94.56 233 ARG B N 1
ATOM 4823 C CA . ARG B 1 233 ? -14.406 -20.375 -15.359 1 94.56 233 ARG B CA 1
ATOM 4824 C C . ARG B 1 233 ? -13.742 -20.922 -14.094 1 94.56 233 ARG B C 1
ATOM 4826 O O . ARG B 1 233 ? -14.023 -22.047 -13.672 1 94.56 233 ARG B O 1
ATOM 4833 N N . MET B 1 234 ? -12.906 -20.172 -13.594 1 96.81 234 MET B N 1
ATOM 4834 C CA . MET B 1 234 ? -12.211 -20.562 -12.367 1 96.81 234 MET B CA 1
ATOM 4835 C C . MET B 1 234 ? -12.039 -19.375 -11.43 1 96.81 234 MET B C 1
ATOM 4837 O O . MET B 1 234 ? -11.898 -18.234 -11.883 1 96.81 234 MET B O 1
ATOM 4841 N N . VAL B 1 235 ? -12 -19.594 -10.125 1 97.56 235 VAL B N 1
ATOM 4842 C CA . VAL B 1 235 ? -11.805 -18.562 -9.109 1 97.56 235 VAL B CA 1
ATOM 4843 C C . VAL B 1 235 ? -10.961 -19.125 -7.969 1 97.56 235 VAL B C 1
ATOM 4845 O O . VAL B 1 235 ? -10.93 -20.344 -7.75 1 97.56 235 VAL B O 1
ATOM 4848 N N . LYS B 1 236 ? -10.273 -18.297 -7.348 1 98 236 LYS B N 1
ATOM 4849 C CA . LYS B 1 236 ? -9.391 -18.781 -6.293 1 98 236 LYS B CA 1
ATOM 4850 C C . LYS B 1 236 ? -9.727 -18.141 -4.953 1 98 236 LYS B C 1
ATOM 4852 O O . LYS B 1 236 ? -10.336 -17.062 -4.91 1 98 236 LYS B O 1
ATOM 4857 N N . TYR B 1 237 ? -9.391 -18.734 -3.854 1 98.12 237 TYR B N 1
ATOM 4858 C CA . TYR B 1 237 ? -9.484 -18.312 -2.461 1 98.12 237 TYR B CA 1
ATOM 4859 C C . TYR B 1 237 ? -8.266 -18.766 -1.669 1 98.12 237 TYR B C 1
ATOM 4861 O O . TYR B 1 237 ? -7.863 -19.938 -1.734 1 98.12 237 TYR B O 1
ATOM 4869 N N . THR B 1 238 ? -7.617 -17.875 -0.961 1 97.69 238 THR B N 1
ATOM 4870 C CA . THR B 1 238 ? -6.34 -18.188 -0.324 1 97.69 238 THR B CA 1
ATOM 4871 C C . THR B 1 238 ? -6.477 -18.172 1.196 1 97.69 238 THR B C 1
ATOM 4873 O O . THR B 1 238 ? -7.465 -17.656 1.73 1 97.69 238 THR B O 1
ATOM 4876 N N . THR B 1 239 ? -5.504 -18.719 1.879 1 97.75 239 THR B N 1
ATOM 4877 C CA . THR B 1 239 ? -5.555 -18.906 3.324 1 97.75 239 THR B CA 1
ATOM 4878 C C . THR B 1 239 ? -4.918 -17.734 4.055 1 97.75 239 THR B C 1
ATOM 4880 O O . THR B 1 239 ? -4.199 -16.938 3.447 1 97.75 239 THR B O 1
ATOM 4883 N N . ARG B 1 240 ? -5.219 -17.688 5.344 1 97.44 240 ARG B N 1
ATOM 4884 C CA . ARG B 1 240 ? -4.582 -16.719 6.23 1 97.44 240 ARG B CA 1
ATOM 4885 C C . ARG B 1 240 ? -3.064 -16.875 6.207 1 97.44 240 ARG B C 1
ATOM 4887 O O . ARG B 1 240 ? -2.336 -15.883 6.094 1 97.44 240 ARG B O 1
ATOM 4894 N N . ALA B 1 241 ? -2.596 -18.125 6.293 1 97 241 ALA B N 1
ATOM 4895 C CA . ALA B 1 241 ? -1.162 -18.406 6.293 1 97 241 ALA B CA 1
ATOM 4896 C C . ALA B 1 241 ? -0.496 -17.844 5.039 1 97 241 ALA B C 1
ATOM 4898 O O . ALA B 1 241 ? 0.595 -17.266 5.109 1 97 241 ALA B O 1
ATOM 4899 N N . GLN B 1 242 ? -1.174 -18.016 3.926 1 96.44 242 GLN B N 1
ATOM 4900 C CA . GLN B 1 242 ? -0.641 -17.5 2.668 1 96.44 242 GLN B CA 1
ATOM 4901 C C . GLN B 1 242 ? -0.52 -15.977 2.703 1 96.44 242 GLN B C 1
ATOM 4903 O O . GLN B 1 242 ? 0.488 -15.414 2.266 1 96.44 242 GLN B O 1
ATOM 4908 N N . HIS B 1 243 ? -1.573 -15.289 3.229 1 97 243 HIS B N 1
ATOM 4909 C CA . HIS B 1 243 ? -1.537 -13.836 3.314 1 97 243 HIS B CA 1
ATOM 4910 C C . HIS B 1 243 ? -0.36 -13.359 4.164 1 97 243 HIS B C 1
ATOM 4912 O O . HIS B 1 243 ? 0.394 -12.477 3.75 1 97 243 HIS B O 1
ATOM 4918 N N . HIS B 1 244 ? -0.195 -13.969 5.293 1 97.56 244 HIS B N 1
ATOM 4919 C CA . HIS B 1 244 ? 0.859 -13.594 6.227 1 97.56 244 HIS B CA 1
ATOM 4920 C C . HIS B 1 244 ? 2.24 -13.867 5.641 1 97.56 244 HIS B C 1
ATOM 4922 O O . HIS B 1 244 ? 3.145 -13.039 5.75 1 97.56 244 HIS B O 1
ATOM 4928 N N . ASN B 1 245 ? 2.373 -15.023 5.012 1 95.88 245 ASN B N 1
ATOM 4929 C CA . ASN B 1 245 ? 3.654 -15.383 4.41 1 95.88 245 ASN B CA 1
ATOM 4930 C C . ASN B 1 245 ? 4.027 -14.43 3.277 1 95.88 245 ASN B C 1
ATOM 4932 O O . ASN B 1 245 ? 5.191 -14.047 3.143 1 95.88 245 ASN B O 1
ATOM 4936 N N . GLU B 1 246 ? 3.055 -14.125 2.477 1 95.12 246 GLU B N 1
ATOM 4937 C CA . GLU B 1 246 ? 3.311 -13.203 1.379 1 95.12 246 GLU B CA 1
ATOM 4938 C C . GLU B 1 246 ? 3.689 -11.82 1.901 1 95.12 246 GLU B C 1
ATOM 4940 O O . GLU B 1 246 ? 4.57 -11.156 1.343 1 95.12 246 GLU B O 1
ATOM 4945 N N . LEU B 1 247 ? 3.023 -11.336 2.934 1 96.62 247 LEU B N 1
ATOM 4946 C CA . LEU B 1 247 ? 3.352 -10.047 3.529 1 96.62 247 LEU B CA 1
ATOM 4947 C C . LEU B 1 247 ? 4.738 -10.078 4.16 1 96.62 247 LEU B C 1
ATOM 4949 O O . LEU B 1 247 ? 5.508 -9.117 4.023 1 96.62 247 LEU B O 1
ATOM 4953 N N . ALA B 1 248 ? 5.047 -11.18 4.852 1 96.75 248 ALA B N 1
ATOM 4954 C CA . ALA B 1 248 ? 6.375 -11.328 5.441 1 96.75 248 ALA B CA 1
ATOM 4955 C C . ALA B 1 248 ? 7.461 -11.242 4.375 1 96.75 248 ALA B C 1
ATOM 4957 O O . ALA B 1 248 ? 8.461 -10.539 4.551 1 96.75 248 ALA B O 1
ATOM 4958 N N . PHE B 1 249 ? 7.207 -11.945 3.324 1 94.12 249 PHE B N 1
ATOM 4959 C CA . PHE B 1 249 ? 8.148 -11.922 2.213 1 94.12 249 PHE B CA 1
ATOM 4960 C C . PHE B 1 249 ? 8.273 -10.516 1.636 1 94.12 249 PHE B C 1
ATOM 4962 O O . PHE B 1 249 ? 9.383 -10.016 1.441 1 94.12 249 PHE B O 1
ATOM 4969 N N . ALA B 1 250 ? 7.168 -9.906 1.353 1 94.88 250 ALA B N 1
ATOM 4970 C CA . ALA B 1 250 ? 7.152 -8.586 0.728 1 94.88 250 ALA B CA 1
ATOM 4971 C C . ALA B 1 250 ? 7.855 -7.559 1.605 1 94.88 250 ALA B C 1
ATOM 4973 O O . ALA B 1 250 ? 8.625 -6.73 1.107 1 94.88 250 ALA B O 1
ATOM 4974 N N . PHE B 1 251 ? 7.668 -7.578 2.922 1 96.25 251 PHE B N 1
ATOM 4975 C CA . PHE B 1 251 ? 8.227 -6.57 3.812 1 96.25 251 PHE B CA 1
ATOM 4976 C C . PHE B 1 251 ? 9.672 -6.91 4.172 1 96.25 251 PHE B C 1
ATOM 4978 O O . PHE B 1 251 ? 10.375 -6.09 4.762 1 96.25 251 PHE B O 1
ATOM 4985 N N . SER B 1 252 ? 10.141 -8.117 3.771 1 96.31 252 SER B N 1
ATOM 4986 C CA . SER B 1 252 ? 11.578 -8.383 3.822 1 96.31 252 SER B CA 1
ATOM 4987 C C . SER B 1 252 ? 12.312 -7.684 2.686 1 96.31 252 SER B C 1
ATOM 4989 O O . SER B 1 252 ? 13.531 -7.535 2.729 1 96.31 252 SER B O 1
ATOM 4991 N N . LEU B 1 253 ? 11.609 -7.297 1.671 1 96.31 253 LEU B N 1
ATOM 4992 C CA . LEU B 1 253 ? 12.141 -6.527 0.552 1 96.31 253 LEU B CA 1
ATOM 4993 C C . LEU B 1 253 ? 11.211 -5.371 0.195 1 96.31 253 LEU B C 1
ATOM 4995 O O . LEU B 1 253 ? 10.719 -5.293 -0.93 1 96.31 253 LEU B O 1
ATOM 4999 N N . PRO B 1 254 ? 11.016 -4.453 1.081 1 93.5 254 PRO B N 1
ATOM 5000 C CA . PRO B 1 254 ? 9.883 -3.525 1.024 1 93.5 254 PRO B CA 1
ATOM 5001 C C . PRO B 1 254 ? 9.914 -2.631 -0.213 1 93.5 254 PRO B C 1
ATOM 5003 O O . PRO B 1 254 ? 8.883 -2.1 -0.624 1 93.5 254 PRO B O 1
ATOM 5006 N N . TYR B 1 255 ? 10.992 -2.447 -0.906 1 94.56 255 TYR B N 1
ATOM 5007 C CA . TYR B 1 255 ? 11.039 -1.498 -2.012 1 94.56 255 TYR B CA 1
ATOM 5008 C C . TYR B 1 255 ? 11.078 -2.223 -3.352 1 94.56 255 TYR B C 1
ATOM 5010 O O . TYR B 1 255 ? 11.242 -1.595 -4.402 1 94.56 255 TYR B O 1
ATOM 5018 N N . GLU B 1 256 ? 10.938 -3.564 -3.293 1 90.69 256 GLU B N 1
ATOM 5019 C CA . GLU B 1 256 ? 10.922 -4.336 -4.531 1 90.69 256 GLU B CA 1
ATOM 5020 C C . GLU B 1 256 ? 9.492 -4.582 -5.008 1 90.69 256 GLU B C 1
ATOM 5022 O O . GLU B 1 256 ? 9.25 -4.77 -6.203 1 90.69 256 GLU B O 1
ATOM 5027 N N . HIS B 1 257 ? 8.688 -4.594 -4 1 81.69 257 HIS B N 1
ATOM 5028 C CA . HIS B 1 257 ? 7.312 -4.941 -4.336 1 81.69 257 HIS B CA 1
ATOM 5029 C C . HIS B 1 257 ? 6.434 -3.699 -4.41 1 81.69 257 HIS B C 1
ATOM 5031 O O . HIS B 1 257 ? 6.629 -2.748 -3.652 1 81.69 257 HIS B O 1
ATOM 5037 N N . GLY B 1 258 ? 5.566 -3.701 -5.348 1 73.75 258 GLY B N 1
ATOM 5038 C CA . GLY B 1 258 ? 4.672 -2.572 -5.523 1 73.75 258 GLY B CA 1
ATOM 5039 C C . GLY B 1 258 ? 3.678 -2.414 -4.387 1 73.75 258 GLY B C 1
ATOM 5040 O O . GLY B 1 258 ? 3.314 -3.395 -3.734 1 73.75 258 GLY B O 1
ATOM 5041 N N . ARG B 1 259 ? 3.184 -1.369 -4.176 1 84.12 259 ARG B N 1
ATOM 5042 C CA . ARG B 1 259 ? 2.24 -0.997 -3.125 1 84.12 259 ARG B CA 1
ATOM 5043 C C . ARG B 1 259 ? 0.905 -1.709 -3.311 1 84.12 259 ARG B C 1
ATOM 5045 O O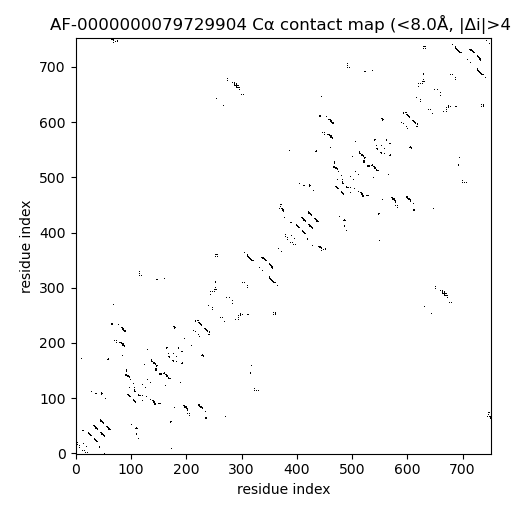 . ARG B 1 259 ? 0.242 -2.059 -2.332 1 84.12 259 ARG B O 1
ATOM 5052 N N . ASP B 1 260 ? 0.622 -1.963 -4.539 1 81.25 260 ASP B N 1
ATOM 5053 C CA . ASP B 1 260 ? -0.601 -2.701 -4.84 1 81.25 260 ASP B CA 1
ATOM 5054 C C . ASP B 1 260 ? -0.535 -4.121 -4.285 1 81.25 260 ASP B C 1
ATOM 5056 O O . ASP B 1 260 ? -1.54 -4.656 -3.814 1 81.25 260 ASP B O 1
ATOM 5060 N N . PHE B 1 261 ? 0.636 -4.637 -4.328 1 86.56 261 PHE B N 1
ATOM 5061 C CA . PHE B 1 261 ? 0.852 -5.98 -3.809 1 86.56 261 PHE B CA 1
ATOM 5062 C C . PHE B 1 261 ? 0.549 -6.039 -2.316 1 86.56 261 PHE B C 1
ATOM 5064 O O . PHE B 1 261 ? -0.181 -6.918 -1.859 1 86.56 261 PHE B O 1
ATOM 5071 N N . LEU B 1 262 ? 0.969 -5.055 -1.588 1 90.31 262 LEU B N 1
ATOM 5072 C CA . LEU B 1 262 ? 0.792 -5.027 -0.14 1 90.31 262 LEU B CA 1
ATOM 5073 C C . LEU B 1 262 ? -0.666 -4.766 0.224 1 90.31 262 LEU B C 1
ATOM 5075 O O . LEU B 1 262 ? -1.232 -5.465 1.07 1 90.31 262 LEU B O 1
ATOM 5079 N N . PHE B 1 263 ? -1.271 -3.873 -0.422 1 94 263 PHE B N 1
ATOM 5080 C CA . PHE B 1 263 ? -2.639 -3.475 -0.111 1 94 263 PHE B CA 1
ATOM 5081 C C . PHE B 1 263 ? -3.607 -4.625 -0.355 1 94 263 PHE B C 1
ATOM 5083 O O . PHE B 1 263 ? -4.484 -4.891 0.47 1 94 263 PHE B O 1
ATOM 5090 N N . SER B 1 264 ? -3.461 -5.32 -1.439 1 94 264 SER B N 1
ATOM 5091 C CA . SER B 1 264 ? -4.371 -6.406 -1.785 1 94 264 SER B CA 1
ATOM 5092 C C . SER B 1 264 ? -4.332 -7.516 -0.736 1 94 264 SER B C 1
ATOM 5094 O O . SER B 1 264 ? -5.367 -8.094 -0.404 1 94 264 SER B O 1
ATOM 5096 N N . ARG B 1 265 ? -3.188 -7.812 -0.184 1 95.06 265 ARG B N 1
ATOM 5097 C CA . ARG B 1 265 ? -3.049 -8.875 0.807 1 95.06 265 ARG B CA 1
ATOM 5098 C C . ARG B 1 265 ? -3.645 -8.453 2.146 1 95.06 265 ARG B C 1
ATOM 5100 O O . ARG B 1 265 ? -4.219 -9.281 2.859 1 95.06 265 ARG B O 1
ATOM 5107 N N . LEU B 1 266 ? -3.518 -7.203 2.471 1 96.19 266 LEU B N 1
ATOM 5108 C CA . LEU B 1 266 ? -4.129 -6.703 3.697 1 96.19 266 LEU B CA 1
ATOM 5109 C C . LEU B 1 266 ? -5.648 -6.75 3.607 1 96.19 266 LEU B C 1
ATOM 5111 O O . LEU B 1 266 ? -6.32 -7.164 4.555 1 96.19 266 LEU B O 1
ATOM 5115 N N . VAL B 1 267 ? -6.152 -6.371 2.463 1 95.75 267 VAL B N 1
ATOM 5116 C CA . VAL B 1 267 ? -7.598 -6.375 2.25 1 95.75 267 VAL B CA 1
ATOM 5117 C C . VAL B 1 267 ? -8.117 -7.809 2.299 1 95.75 267 VAL B C 1
ATOM 5119 O O . VAL B 1 267 ? -9.164 -8.07 2.898 1 95.75 267 VAL B O 1
ATOM 5122 N N . ARG B 1 268 ? -7.359 -8.75 1.71 1 96.5 268 ARG B N 1
ATOM 5123 C CA . ARG B 1 268 ? -7.734 -10.156 1.779 1 96.5 268 ARG B CA 1
ATOM 5124 C C . ARG B 1 268 ? -7.855 -10.617 3.227 1 96.5 268 ARG B C 1
ATOM 5126 O O . ARG B 1 268 ? -8.82 -11.297 3.588 1 96.5 268 ARG B O 1
ATOM 5133 N N . GLU B 1 269 ? -6.863 -10.227 3.947 1 96.88 269 GLU B N 1
ATOM 5134 C CA . GLU B 1 269 ? -6.84 -10.586 5.363 1 96.88 269 GLU B CA 1
ATOM 5135 C C . GLU B 1 269 ? -8.039 -9.992 6.102 1 96.88 269 GLU B C 1
ATOM 5137 O O . GLU B 1 269 ? -8.648 -10.656 6.941 1 96.88 269 GLU B O 1
ATOM 5142 N N . GLY B 1 270 ? -8.406 -8.773 5.828 1 97.75 270 GLY B N 1
ATOM 5143 C CA . GLY B 1 270 ? -9.539 -8.109 6.461 1 97.75 270 GLY B CA 1
ATOM 5144 C C . GLY B 1 270 ? -10.859 -8.805 6.188 1 97.75 270 GLY B C 1
ATOM 5145 O O . GLY B 1 270 ? -11.625 -9.078 7.113 1 97.75 270 GLY B O 1
ATOM 5146 N N . PHE B 1 271 ? -11.148 -9.109 4.941 1 98.06 271 PHE B N 1
ATOM 5147 C CA . PHE B 1 271 ? -12.406 -9.75 4.562 1 98.06 271 PHE B CA 1
ATOM 5148 C C . PHE B 1 271 ? -12.492 -11.156 5.137 1 98.06 271 PHE B C 1
ATOM 5150 O O . PHE B 1 271 ? -13.547 -11.578 5.625 1 98.06 271 PHE B O 1
ATOM 5157 N N . GLN B 1 272 ? -11.359 -11.875 5.031 1 97.81 272 GLN B N 1
ATOM 5158 C CA . GLN B 1 272 ? -11.367 -13.234 5.551 1 97.81 272 GLN B CA 1
ATOM 5159 C C . GLN B 1 272 ? -11.57 -13.25 7.062 1 97.81 272 GLN B C 1
ATOM 5161 O O . GLN B 1 272 ? -12.281 -14.102 7.594 1 97.81 272 GLN B O 1
ATOM 5166 N N . ALA B 1 273 ? -10.891 -12.32 7.781 1 97.94 273 ALA B N 1
ATOM 5167 C CA . ALA B 1 273 ? -11.078 -12.203 9.227 1 97.94 273 ALA B CA 1
ATOM 5168 C C . ALA B 1 273 ? -12.539 -11.906 9.57 1 97.94 273 ALA B C 1
ATOM 5170 O O . ALA B 1 273 ? -13.102 -12.516 10.484 1 97.94 273 ALA B O 1
ATOM 5171 N N . ALA B 1 274 ? -13.141 -10.977 8.875 1 97.5 274 ALA B N 1
ATOM 5172 C CA . ALA B 1 274 ? -14.539 -10.633 9.102 1 97.5 274 ALA B CA 1
ATOM 5173 C C . ALA B 1 274 ? -15.445 -11.844 8.852 1 97.5 274 ALA B C 1
ATOM 5175 O O . ALA B 1 274 ? -16.422 -12.047 9.57 1 97.5 274 ALA B O 1
ATOM 5176 N N . GLU B 1 275 ? -15.086 -12.641 7.844 1 95.62 275 GLU B N 1
ATOM 5177 C CA . GLU B 1 275 ? -15.883 -13.797 7.457 1 95.62 275 GLU B CA 1
ATOM 5178 C C . GLU B 1 275 ? -15.742 -14.93 8.469 1 95.62 275 GLU B C 1
ATOM 5180 O O . GLU B 1 275 ? -16.719 -15.602 8.805 1 95.62 275 GLU B O 1
ATOM 5185 N N . LEU B 1 276 ? -14.523 -15.125 9 1 92.5 276 LEU B N 1
ATOM 5186 C CA . LEU B 1 276 ? -14.234 -16.391 9.672 1 92.5 276 LEU B CA 1
ATOM 5187 C C . LEU B 1 276 ? -14.125 -16.172 11.18 1 92.5 276 LEU B C 1
ATOM 5189 O O . LEU B 1 276 ? -14.227 -17.141 11.953 1 92.5 276 LEU B O 1
ATOM 5193 N N . GLU B 1 277 ? -13.781 -14.961 11.586 1 89.56 277 GLU B N 1
ATOM 5194 C CA . GLU B 1 277 ? -13.484 -14.773 13 1 89.56 277 GLU B CA 1
ATOM 5195 C C . GLU B 1 277 ? -14.641 -14.086 13.719 1 89.56 277 GLU B C 1
ATOM 5197 O O . GLU B 1 277 ? -14.781 -12.859 13.664 1 89.56 277 GLU B O 1
ATOM 5202 N N . ASP B 1 278 ? -15.359 -14.828 14.516 1 88 278 ASP B N 1
ATOM 5203 C CA . ASP B 1 278 ? -16.469 -14.273 15.281 1 88 278 ASP B CA 1
ATOM 5204 C C . ASP B 1 278 ? -16.062 -13.984 16.719 1 88 278 ASP B C 1
ATOM 5206 O O . ASP B 1 278 ? -16.734 -13.227 17.422 1 88 278 ASP B O 1
ATOM 5210 N N . ASP B 1 279 ? -14.922 -14.578 17.109 1 95.12 279 ASP B N 1
ATOM 5211 C CA . ASP B 1 279 ? -14.406 -14.391 18.453 1 95.12 279 ASP B CA 1
ATOM 5212 C C . ASP B 1 279 ? -13.422 -13.219 18.516 1 95.12 279 ASP B C 1
ATOM 5214 O O . ASP B 1 279 ? -12.383 -13.242 17.859 1 95.12 279 ASP B O 1
ATOM 5218 N N . PRO B 1 280 ? -13.727 -12.211 19.312 1 96.5 280 PRO B N 1
ATOM 5219 C CA . PRO B 1 280 ? -12.867 -11.031 19.391 1 96.5 280 PRO B CA 1
ATOM 5220 C C . PRO B 1 280 ? -11.43 -11.375 19.781 1 96.5 280 PRO B C 1
ATOM 5222 O O . PRO B 1 280 ? -10.492 -10.719 19.328 1 96.5 280 PRO B O 1
ATOM 5225 N N . GLU B 1 281 ? -11.273 -12.359 20.641 1 97.19 281 GLU B N 1
ATOM 5226 C CA . GLU B 1 281 ? -9.922 -12.734 21.062 1 97.19 281 GLU B CA 1
ATOM 5227 C C . GLU B 1 281 ? -9.141 -13.367 19.922 1 97.19 281 GLU B C 1
ATOM 5229 O O . GLU B 1 281 ? -7.957 -13.078 19.734 1 97.19 281 GLU B O 1
ATOM 5234 N N . ARG B 1 282 ? -9.797 -14.227 19.188 1 97.06 282 ARG B N 1
ATOM 5235 C CA . ARG B 1 282 ? -9.148 -14.828 18.031 1 97.06 282 ARG B CA 1
ATOM 5236 C C . ARG B 1 282 ? -8.836 -13.781 16.969 1 97.06 282 ARG B C 1
ATOM 5238 O O . ARG B 1 282 ? -7.801 -13.859 16.297 1 97.06 282 ARG B O 1
ATOM 5245 N N . LEU B 1 283 ? -9.82 -12.867 16.812 1 98.19 283 LEU B N 1
ATOM 5246 C CA . LEU B 1 283 ? -9.586 -11.766 15.883 1 98.19 283 LEU B CA 1
ATOM 5247 C C . LEU B 1 283 ? -8.352 -10.969 16.297 1 98.19 283 LEU B C 1
ATOM 5249 O O . LEU B 1 283 ? -7.523 -10.625 15.445 1 98.19 283 LEU B O 1
ATOM 5253 N N . ARG B 1 284 ? -8.195 -10.641 17.562 1 98.38 284 ARG B N 1
ATOM 5254 C CA . ARG B 1 284 ? -7.043 -9.898 18.062 1 98.38 284 ARG B CA 1
ATOM 5255 C C . ARG B 1 284 ? -5.754 -10.688 17.859 1 98.38 284 ARG B C 1
ATOM 5257 O O . ARG B 1 284 ? -4.727 -10.117 17.484 1 98.38 284 ARG B O 1
ATOM 5264 N N . GLN B 1 285 ? -5.82 -12.016 18.125 1 98.12 285 GLN B N 1
ATOM 5265 C CA . GLN B 1 285 ? -4.648 -12.852 17.891 1 98.12 285 GLN B CA 1
ATOM 5266 C C . GLN B 1 285 ? -4.238 -12.844 16.422 1 98.12 285 GLN B C 1
ATOM 5268 O O . GLN B 1 285 ? -3.049 -12.766 16.109 1 98.12 285 GLN B O 1
ATOM 5273 N N . ARG B 1 286 ? -5.23 -12.953 15.578 1 98.12 286 ARG B N 1
ATOM 5274 C CA . ARG B 1 286 ? -4.984 -12.875 14.141 1 98.12 286 ARG B CA 1
ATOM 5275 C C . ARG B 1 286 ? -4.324 -11.547 13.773 1 98.12 286 ARG B C 1
ATOM 5277 O O . ARG B 1 286 ? -3.389 -11.516 12.969 1 98.12 286 ARG B O 1
ATOM 5284 N N . ALA B 1 287 ? -4.809 -10.461 14.352 1 98.75 287 ALA B N 1
ATOM 5285 C CA . ALA B 1 287 ? -4.242 -9.141 14.117 1 98.75 287 ALA B CA 1
ATOM 5286 C C . ALA B 1 287 ? -2.785 -9.078 14.57 1 98.75 287 ALA B C 1
ATOM 5288 O O . ALA B 1 287 ? -1.933 -8.523 13.875 1 98.75 287 ALA B O 1
ATOM 5289 N N . ARG B 1 288 ? -2.529 -9.633 15.695 1 98.75 288 ARG B N 1
ATOM 5290 C CA . ARG B 1 288 ? -1.175 -9.641 16.234 1 98.75 288 ARG B CA 1
ATOM 5291 C C . ARG B 1 288 ? -0.222 -10.406 15.328 1 98.75 288 ARG B C 1
ATOM 5293 O O . ARG B 1 288 ? 0.884 -9.938 15.039 1 98.75 288 ARG B O 1
ATOM 5300 N N . GLU B 1 289 ? -0.664 -11.531 14.852 1 98.5 289 GLU B N 1
ATOM 5301 C CA . GLU B 1 289 ? 0.144 -12.328 13.938 1 98.5 289 GLU B CA 1
ATOM 5302 C C . GLU B 1 289 ? 0.399 -11.578 12.633 1 98.5 289 GLU B C 1
ATOM 5304 O O . GLU B 1 289 ? 1.485 -11.672 12.055 1 98.5 289 GLU B O 1
ATOM 5309 N N . LEU B 1 290 ? -0.601 -10.875 12.18 1 98.5 290 LEU B N 1
ATOM 5310 C CA . LEU B 1 290 ? -0.453 -10.047 10.984 1 98.5 290 LEU B CA 1
ATOM 5311 C C . LEU B 1 290 ? 0.644 -9.008 11.18 1 98.5 290 LEU B C 1
ATOM 5313 O O . LEU B 1 290 ? 1.509 -8.844 10.32 1 98.5 290 LEU B O 1
ATOM 5317 N N . GLY B 1 291 ? 0.605 -8.281 12.305 1 98.69 291 GLY B N 1
ATOM 5318 C CA . GLY B 1 291 ? 1.618 -7.277 12.594 1 98.69 291 GLY B CA 1
ATOM 5319 C C . GLY B 1 291 ? 3.025 -7.844 12.625 1 98.69 291 GLY B C 1
ATOM 5320 O O . GLY B 1 291 ? 3.969 -7.199 12.156 1 98.69 291 GLY B O 1
ATOM 5321 N N . GLU B 1 292 ? 3.15 -9.055 13.195 1 98.69 292 GLU B N 1
ATOM 5322 C CA . GLU B 1 292 ? 4.453 -9.719 13.227 1 98.69 292 GLU B CA 1
ATOM 5323 C C . GLU B 1 292 ? 4.945 -10.039 11.82 1 98.69 292 GLU B C 1
ATOM 5325 O O . GLU B 1 292 ? 6.141 -9.938 11.539 1 98.69 292 GLU B O 1
ATOM 5330 N N . SER B 1 293 ? 4.035 -10.398 10.945 1 98.12 293 SER B N 1
ATOM 5331 C CA . SER B 1 293 ? 4.387 -10.734 9.57 1 98.12 293 SER B CA 1
ATOM 5332 C C . SER B 1 293 ? 4.836 -9.508 8.789 1 98.12 293 SER B C 1
ATOM 5334 O O . SER B 1 293 ? 5.48 -9.625 7.746 1 98.12 293 SER B O 1
ATOM 5336 N N . ILE B 1 294 ? 4.508 -8.359 9.273 1 98.12 294 ILE B N 1
ATOM 5337 C CA . ILE B 1 294 ? 4.82 -7.125 8.57 1 98.12 294 ILE B CA 1
ATOM 5338 C C . ILE B 1 294 ? 6.098 -6.512 9.148 1 98.12 294 ILE B C 1
ATOM 5340 O O . ILE B 1 294 ? 7.078 -6.324 8.422 1 98.12 294 ILE B O 1
ATOM 5344 N N . LEU B 1 295 ? 6.137 -6.316 10.406 1 98.62 295 LEU B N 1
ATOM 5345 C CA . LEU B 1 295 ? 7.16 -5.473 11.023 1 98.62 295 LEU B CA 1
ATOM 5346 C C . LEU B 1 295 ? 8.461 -6.25 11.211 1 98.62 295 LEU B C 1
ATOM 5348 O O . LEU B 1 295 ? 9.547 -5.715 10.969 1 98.62 295 LEU B O 1
ATOM 5352 N N . LEU B 1 296 ? 8.375 -7.504 11.688 1 98.62 296 LEU B N 1
ATOM 5353 C CA . LEU B 1 296 ? 9.578 -8.234 12.086 1 98.62 296 LEU B CA 1
ATOM 5354 C C . LEU B 1 296 ? 10.492 -8.477 10.891 1 98.62 296 LEU B C 1
ATOM 5356 O O . LEU B 1 296 ? 11.68 -8.164 10.945 1 98.62 296 LEU B O 1
ATOM 5360 N N . PRO B 1 297 ? 9.961 -8.945 9.75 1 97.88 297 PRO B N 1
ATOM 5361 C CA . PRO B 1 297 ? 10.859 -9.117 8.609 1 97.88 297 PRO B CA 1
ATOM 5362 C C . PRO B 1 297 ? 11.461 -7.801 8.133 1 97.88 297 PRO B C 1
ATOM 5364 O O . PRO B 1 297 ? 12.617 -7.77 7.691 1 97.88 297 PRO B O 1
ATOM 5367 N N . MET B 1 298 ? 10.719 -6.758 8.164 1 97.88 298 MET B N 1
ATOM 5368 C CA . MET B 1 298 ? 11.211 -5.453 7.73 1 97.88 298 MET B CA 1
ATOM 5369 C C . MET B 1 298 ? 12.375 -4.992 8.602 1 97.88 298 MET B C 1
ATOM 5371 O O . MET B 1 298 ? 13.398 -4.543 8.094 1 97.88 298 MET B O 1
ATOM 5375 N N . VAL B 1 299 ? 12.188 -5.098 9.898 1 98.56 299 VAL B N 1
ATOM 5376 C CA . VAL B 1 299 ? 13.219 -4.684 10.844 1 98.56 299 VAL B CA 1
ATOM 5377 C C . VAL B 1 299 ? 14.469 -5.539 10.656 1 98.56 299 VAL B C 1
ATOM 5379 O O . VAL B 1 299 ? 15.594 -5.031 10.688 1 98.56 299 VAL B O 1
ATOM 5382 N N . GLU B 1 300 ? 14.25 -6.848 10.453 1 98.12 300 GLU B N 1
ATOM 5383 C CA . GLU B 1 300 ? 15.375 -7.742 10.203 1 98.12 300 GLU B CA 1
ATOM 5384 C C . GLU B 1 300 ? 16.188 -7.289 8.992 1 98.12 300 GLU B C 1
ATOM 5386 O O . GLU B 1 300 ? 17.422 -7.281 9.031 1 98.12 300 GLU B O 1
ATOM 5391 N N . THR B 1 301 ? 15.547 -6.922 7.98 1 98.06 301 THR B N 1
ATOM 5392 C CA . THR B 1 301 ? 16.203 -6.465 6.762 1 98.06 301 THR B CA 1
ATOM 5393 C C . THR B 1 301 ? 16.938 -5.148 7.004 1 98.06 301 THR B C 1
ATOM 5395 O O . THR B 1 301 ? 18.078 -4.98 6.574 1 98.06 301 THR B O 1
ATOM 5398 N N . ILE B 1 302 ? 16.281 -4.191 7.664 1 98.38 302 ILE B N 1
ATOM 5399 C CA . ILE B 1 302 ? 16.906 -2.912 7.969 1 98.38 302 ILE B CA 1
ATOM 5400 C C . ILE B 1 302 ? 18.188 -3.143 8.773 1 98.38 302 ILE B C 1
ATOM 5402 O O . ILE B 1 302 ? 19.234 -2.562 8.469 1 98.38 302 ILE B O 1
ATOM 5406 N N . ASP B 1 303 ? 18.094 -4.051 9.75 1 98.19 303 ASP B N 1
ATOM 5407 C CA . ASP B 1 303 ? 19.25 -4.363 10.586 1 98.19 303 ASP B CA 1
ATOM 5408 C C . ASP B 1 303 ? 20.359 -5.016 9.766 1 98.19 303 ASP B C 1
ATOM 5410 O O . ASP B 1 303 ? 21.531 -4.691 9.938 1 98.19 303 ASP B O 1
ATOM 5414 N N . ALA B 1 304 ? 19.984 -5.945 8.906 1 98 304 ALA B N 1
ATOM 5415 C CA . ALA B 1 304 ? 20.969 -6.617 8.055 1 98 304 ALA B CA 1
ATOM 5416 C C . ALA B 1 304 ? 21.719 -5.621 7.18 1 98 304 ALA B C 1
ATOM 5418 O O . ALA B 1 304 ? 22.953 -5.676 7.07 1 98 304 ALA B O 1
ATOM 5419 N N . ILE B 1 305 ? 21.031 -4.75 6.605 1 97.94 305 ILE B N 1
ATOM 5420 C CA . ILE B 1 305 ? 21.641 -3.762 5.723 1 97.94 305 ILE B CA 1
ATOM 5421 C C . ILE B 1 305 ? 22.5 -2.795 6.535 1 97.94 305 ILE B C 1
ATOM 5423 O O . ILE B 1 305 ? 23.578 -2.398 6.105 1 97.94 305 ILE B O 1
ATOM 5427 N N . ALA B 1 306 ? 22.016 -2.393 7.695 1 97.62 306 ALA B N 1
ATOM 5428 C CA . ALA B 1 306 ? 22.812 -1.56 8.602 1 97.62 306 ALA B CA 1
ATOM 5429 C C . ALA B 1 306 ? 24.156 -2.217 8.922 1 97.62 306 ALA B C 1
ATOM 5431 O O . ALA B 1 306 ? 25.156 -1.531 9.109 1 97.62 306 ALA B O 1
ATOM 5432 N N . ASP B 1 307 ? 24.188 -3.549 8.984 1 97.44 307 ASP B N 1
ATOM 5433 C CA . ASP B 1 307 ? 25.375 -4.32 9.289 1 97.44 307 ASP B CA 1
ATOM 5434 C C . ASP B 1 307 ? 26.219 -4.559 8.031 1 97.44 307 ASP B C 1
ATOM 5436 O O . ASP B 1 307 ? 27.219 -5.273 8.07 1 97.44 307 ASP B O 1
ATOM 5440 N N . GLY B 1 308 ? 25.797 -4.031 6.91 1 96.06 308 GLY B N 1
ATOM 5441 C CA . GLY B 1 308 ? 26.562 -4.109 5.68 1 96.06 308 GLY B CA 1
ATOM 5442 C C . GLY B 1 308 ? 26.266 -5.352 4.859 1 96.06 308 GLY B C 1
ATOM 5443 O O . GLY B 1 308 ? 27.016 -5.695 3.943 1 96.06 308 GLY B O 1
ATOM 5444 N N . GLU B 1 309 ? 25.156 -5.984 5.156 1 95.81 309 GLU B N 1
ATOM 5445 C CA . GLU B 1 309 ? 24.797 -7.199 4.438 1 95.81 309 GLU B CA 1
ATOM 5446 C C . GLU B 1 309 ? 24 -6.875 3.182 1 95.81 309 GLU B C 1
ATOM 5448 O O . GLU B 1 309 ? 23.359 -5.816 3.098 1 95.81 309 GLU B O 1
ATOM 5453 N N . THR B 1 310 ? 24.062 -7.762 2.264 1 94.19 310 THR B N 1
ATOM 5454 C CA . THR B 1 310 ? 23.172 -7.719 1.108 1 94.19 310 THR B CA 1
ATOM 5455 C C . THR B 1 310 ? 21.906 -8.523 1.372 1 94.19 310 THR B C 1
ATOM 5457 O O . THR B 1 310 ? 21.922 -9.477 2.15 1 94.19 310 THR B O 1
ATOM 5460 N N . VAL B 1 311 ? 20.828 -8.016 0.756 1 96.38 311 VAL B N 1
ATOM 5461 C CA . VAL B 1 311 ? 19.578 -8.727 0.943 1 96.38 311 VAL B CA 1
ATOM 5462 C C . VAL B 1 311 ? 18.969 -9.062 -0.416 1 96.38 311 VAL B C 1
ATOM 5464 O O . VAL B 1 311 ? 19.312 -8.445 -1.428 1 96.38 311 VAL B O 1
ATOM 5467 N N . GLY B 1 312 ? 18.062 -10.031 -0.469 1 96 312 GLY B N 1
ATOM 5468 C CA . GLY B 1 312 ? 17.391 -10.5 -1.673 1 96 312 GLY B CA 1
ATOM 5469 C C . GLY B 1 312 ? 16.656 -11.805 -1.473 1 96 312 GLY B C 1
ATOM 5470 O O . GLY B 1 312 ? 16.312 -12.164 -0.344 1 96 312 GLY B O 1
ATOM 5471 N N . GLU B 1 313 ? 16.328 -12.469 -2.541 1 95.25 313 GLU B N 1
ATOM 5472 C CA . GLU B 1 313 ? 15.633 -13.75 -2.51 1 95.25 313 GLU B CA 1
ATOM 5473 C C . GLU B 1 313 ? 16.609 -14.906 -2.686 1 95.25 313 GLU B C 1
ATOM 5475 O O . GLU B 1 313 ? 17.344 -14.961 -3.676 1 95.25 313 GLU B O 1
ATOM 5480 N N . ASP B 1 314 ? 16.562 -15.75 -1.768 1 96.19 314 ASP B N 1
ATOM 5481 C CA . ASP B 1 314 ? 17.453 -16.906 -1.838 1 96.19 314 ASP B CA 1
ATOM 5482 C C . ASP B 1 314 ? 16.75 -18.094 -2.488 1 96.19 314 ASP B C 1
ATOM 5484 O O . ASP B 1 314 ? 15.594 -18.375 -2.191 1 96.19 314 ASP B O 1
ATOM 5488 N N . HIS B 1 315 ? 17.453 -18.766 -3.361 1 97 315 HIS B N 1
ATOM 5489 C CA . HIS B 1 315 ? 16.969 -19.969 -4.02 1 97 315 HIS B CA 1
ATOM 5490 C C . HIS B 1 315 ? 18.031 -21.062 -4.035 1 97 315 HIS B C 1
ATOM 5492 O O . HIS B 1 315 ? 19.234 -20.766 -4.082 1 97 315 HIS B O 1
ATOM 5498 N N . THR B 1 316 ? 17.594 -22.234 -3.938 1 97 316 THR B N 1
ATOM 5499 C CA . THR B 1 316 ? 18.453 -23.391 -4.105 1 97 316 THR B CA 1
ATOM 5500 C C . THR B 1 316 ? 18 -24.234 -5.297 1 97 316 THR B C 1
ATOM 5502 O O . THR B 1 316 ? 16.812 -24.453 -5.496 1 97 316 THR B O 1
ATOM 5505 N N . VAL B 1 317 ? 18.953 -24.641 -6.125 1 97.31 317 VAL B N 1
ATOM 5506 C CA . VAL B 1 317 ? 18.672 -25.531 -7.254 1 97.31 317 VAL B CA 1
ATOM 5507 C C . VAL B 1 317 ? 19.625 -26.719 -7.23 1 97.31 317 VAL B C 1
ATOM 5509 O O . VAL B 1 317 ? 20.688 -26.656 -6.625 1 97.31 317 VAL B O 1
ATOM 5512 N N . ARG B 1 318 ? 19.203 -27.734 -7.91 1 96.56 318 ARG B N 1
ATOM 5513 C CA . ARG B 1 318 ? 19.969 -28.969 -7.953 1 96.56 318 ARG B CA 1
ATOM 5514 C C . ARG B 1 318 ? 19.969 -29.562 -9.359 1 96.56 318 ARG B C 1
ATOM 5516 O O . ARG B 1 318 ? 18.953 -29.5 -10.062 1 96.56 318 ARG B O 1
ATOM 5523 N N . GLY B 1 319 ? 21.062 -30.188 -9.789 1 96.12 319 GLY B N 1
ATOM 5524 C CA . GLY B 1 319 ? 21.109 -30.859 -11.078 1 96.12 319 GLY B CA 1
ATOM 5525 C C . GLY B 1 319 ? 22.5 -30.906 -11.68 1 96.12 319 GLY B C 1
ATOM 5526 O O . GLY B 1 319 ? 23.5 -30.797 -10.969 1 96.12 319 GLY B O 1
ATOM 5527 N N . ASP B 1 320 ? 22.531 -31.141 -12.961 1 95.69 320 ASP B N 1
ATOM 5528 C CA . ASP B 1 320 ? 23.781 -31.156 -13.727 1 95.69 320 ASP B CA 1
ATOM 5529 C C . ASP B 1 320 ? 24.422 -29.766 -13.742 1 95.69 320 ASP B C 1
ATOM 5531 O O . ASP B 1 320 ? 23.734 -28.75 -13.891 1 95.69 320 ASP B O 1
ATOM 5535 N N . PRO B 1 321 ? 25.734 -29.719 -13.555 1 96.88 321 PRO B N 1
ATOM 5536 C CA . PRO B 1 321 ? 26.422 -28.422 -13.508 1 96.88 321 PRO B CA 1
ATOM 5537 C C . PRO B 1 321 ? 26.156 -27.562 -14.742 1 96.88 321 PRO B C 1
ATOM 5539 O O . PRO B 1 321 ? 25.969 -26.344 -14.625 1 96.88 321 PRO B O 1
ATOM 5542 N N . GLU B 1 322 ? 26.125 -28.219 -15.852 1 96.5 322 GLU B N 1
ATOM 5543 C CA . GLU B 1 322 ? 25.922 -27.453 -17.078 1 96.5 322 GLU B CA 1
ATOM 5544 C C . GLU B 1 322 ? 24.531 -26.812 -17.094 1 96.5 322 GLU B C 1
ATOM 5546 O O . GLU B 1 322 ? 24.375 -25.688 -17.578 1 96.5 322 GLU B O 1
ATOM 5551 N N . ARG B 1 323 ? 23.547 -27.484 -16.625 1 95.5 323 ARG B N 1
ATOM 5552 C CA . ARG B 1 323 ? 22.188 -26.969 -16.562 1 95.5 323 ARG B CA 1
ATOM 5553 C C . ARG B 1 323 ? 22.109 -25.797 -15.586 1 95.5 323 ARG B C 1
ATOM 5555 O O . ARG B 1 323 ? 21.391 -24.828 -15.836 1 95.5 323 ARG B O 1
ATOM 5562 N N . ILE B 1 324 ? 22.75 -25.906 -14.469 1 97.81 324 ILE B N 1
ATOM 5563 C CA . ILE B 1 324 ? 22.75 -24.859 -13.453 1 97.81 324 ILE B CA 1
ATOM 5564 C C . ILE B 1 324 ? 23.469 -23.625 -13.984 1 97.81 324 ILE B C 1
ATOM 5566 O O . ILE B 1 324 ? 23.016 -22.5 -13.789 1 97.81 324 ILE B O 1
ATOM 5570 N N . ASP B 1 325 ? 24.594 -23.875 -14.711 1 97.5 325 ASP B N 1
ATOM 5571 C CA . ASP B 1 325 ? 25.297 -22.766 -15.336 1 97.5 325 ASP B CA 1
ATOM 5572 C C . ASP B 1 325 ? 24.391 -22.047 -16.344 1 97.5 325 ASP B C 1
ATOM 5574 O O . ASP B 1 325 ? 24.375 -20.812 -16.406 1 97.5 325 ASP B O 1
ATOM 5578 N N . ALA B 1 326 ? 23.672 -22.844 -17.078 1 95.69 326 ALA B N 1
ATOM 5579 C CA . ALA B 1 326 ? 22.75 -22.281 -18.047 1 95.69 326 ALA B CA 1
ATOM 5580 C C . ALA B 1 326 ? 21.656 -21.453 -17.359 1 95.69 326 ALA B C 1
ATOM 5582 O O . ALA B 1 326 ? 21.219 -20.422 -17.891 1 95.69 326 ALA B O 1
ATOM 5583 N N . LEU B 1 327 ? 21.219 -21.906 -16.219 1 96.62 327 LEU B N 1
ATOM 5584 C CA . LEU B 1 327 ? 20.234 -21.156 -15.438 1 96.62 327 LEU B CA 1
ATOM 5585 C C . LEU B 1 327 ? 20.797 -19.812 -15.008 1 96.62 327 LEU B C 1
ATOM 5587 O O . LEU B 1 327 ? 20.141 -18.781 -15.18 1 96.62 327 LEU B O 1
ATOM 5591 N N . LEU B 1 328 ? 22 -19.844 -14.453 1 97.44 328 LEU B N 1
ATOM 5592 C CA . LEU B 1 328 ? 22.609 -18.609 -13.984 1 97.44 328 LEU B CA 1
ATOM 5593 C C . LEU B 1 328 ? 22.797 -17.609 -15.133 1 97.44 328 LEU B C 1
ATOM 5595 O O . LEU B 1 328 ? 22.516 -16.422 -14.977 1 97.44 328 LEU B O 1
ATOM 5599 N N . ASP B 1 329 ? 23.219 -18.156 -16.297 1 95 329 ASP B N 1
ATOM 5600 C CA . ASP B 1 329 ? 23.359 -17.312 -17.484 1 95 329 ASP B CA 1
ATOM 5601 C C . ASP B 1 329 ? 22.016 -16.703 -17.891 1 95 329 ASP B C 1
ATOM 5603 O O . ASP B 1 329 ? 21.938 -15.531 -18.234 1 95 329 ASP B O 1
ATOM 5607 N N . HIS B 1 330 ? 21.031 -17.562 -17.859 1 93.31 330 HIS B N 1
ATOM 5608 C CA . HIS B 1 330 ? 19.672 -17.141 -18.188 1 93.31 330 HIS B CA 1
ATOM 5609 C C . HIS B 1 330 ? 19.219 -16.016 -17.266 1 93.31 330 HIS B C 1
ATOM 5611 O O . HIS B 1 330 ? 18.719 -14.992 -17.734 1 93.31 330 HIS B O 1
ATOM 5617 N N . LEU B 1 331 ? 19.391 -16.094 -15.938 1 94.81 331 LEU B N 1
ATOM 5618 C CA . LEU B 1 331 ? 18.984 -15.094 -14.953 1 94.81 331 LEU B CA 1
ATOM 5619 C C . LEU B 1 331 ? 19.766 -13.797 -15.133 1 94.81 331 LEU B C 1
ATOM 5621 O O . LEU B 1 331 ? 19.203 -12.711 -15.008 1 94.81 331 LEU B O 1
ATOM 5625 N N . ARG B 1 332 ? 21.031 -13.906 -15.484 1 93.88 332 ARG B N 1
ATOM 5626 C CA . ARG B 1 332 ? 21.875 -12.734 -15.695 1 93.88 332 ARG B CA 1
ATOM 5627 C C . ARG B 1 332 ? 21.453 -11.969 -16.938 1 93.88 332 ARG B C 1
ATOM 5629 O O . ARG B 1 332 ? 21.562 -10.742 -16.984 1 93.88 332 ARG B O 1
ATOM 5636 N N . GLU B 1 333 ? 20.984 -12.672 -17.891 1 87.75 333 GLU B N 1
ATOM 5637 C CA . GLU B 1 333 ? 20.5 -12.031 -19.094 1 87.75 333 GLU B CA 1
ATOM 5638 C C . GLU B 1 333 ? 19.328 -11.094 -18.797 1 87.75 333 GLU B C 1
ATOM 5640 O O . GLU B 1 333 ? 19.078 -10.141 -19.531 1 87.75 333 GLU B O 1
ATOM 5645 N N . PHE B 1 334 ? 18.656 -11.352 -17.719 1 85.38 334 PHE B N 1
ATOM 5646 C CA . PHE B 1 334 ? 17.547 -10.5 -17.297 1 85.38 334 PHE B CA 1
ATOM 5647 C C . PHE B 1 334 ? 18.031 -9.422 -16.328 1 85.38 334 PHE B C 1
ATOM 5649 O O . PHE B 1 334 ? 17.25 -8.875 -15.555 1 85.38 334 PHE B O 1
ATOM 5656 N N . SER B 1 335 ? 19.281 -9.188 -16.297 1 85.69 335 SER B N 1
ATOM 5657 C CA . SER B 1 335 ? 19.938 -8.117 -15.555 1 85.69 335 SER B CA 1
ATOM 5658 C C . SER B 1 335 ? 19.766 -8.297 -14.047 1 85.69 335 SER B C 1
ATOM 5660 O O . SER B 1 335 ? 19.641 -7.316 -13.312 1 85.69 335 SER B O 1
ATOM 5662 N N . LEU B 1 336 ? 19.625 -9.578 -13.688 1 91.56 336 LEU B N 1
ATOM 5663 C CA . LEU B 1 336 ? 19.625 -9.867 -12.258 1 91.56 336 LEU B CA 1
ATOM 5664 C C . LEU B 1 336 ? 21.031 -9.977 -11.711 1 91.56 336 LEU B C 1
ATOM 5666 O O . LEU B 1 336 ? 21.906 -10.57 -12.352 1 91.56 336 LEU B O 1
ATOM 5670 N N . THR B 1 337 ? 21.25 -9.305 -10.633 1 94.62 337 THR B N 1
ATOM 5671 C CA . THR B 1 337 ? 22.5 -9.5 -9.891 1 94.62 337 THR B CA 1
ATOM 5672 C C . THR B 1 337 ? 22.391 -10.719 -8.977 1 94.62 337 THR B C 1
ATOM 5674 O O . THR B 1 337 ? 21.484 -10.812 -8.156 1 94.62 337 THR B O 1
ATOM 5677 N N . LEU B 1 338 ? 23.312 -11.648 -9.164 1 97.44 338 LEU B N 1
ATOM 5678 C CA . LEU B 1 338 ? 23.281 -12.898 -8.414 1 97.44 338 LEU B CA 1
ATOM 5679 C C . LEU B 1 338 ? 24.484 -13 -7.484 1 97.44 338 LEU B C 1
ATOM 5681 O O . LEU B 1 338 ? 25.609 -12.625 -7.863 1 97.44 338 LEU B O 1
ATOM 5685 N N . GLU B 1 339 ? 24.297 -13.406 -6.309 1 97.38 339 GLU B N 1
ATOM 5686 C CA . GLU B 1 339 ? 25.328 -13.766 -5.344 1 97.38 339 GLU B CA 1
ATOM 5687 C C . GLU B 1 339 ? 25.281 -15.25 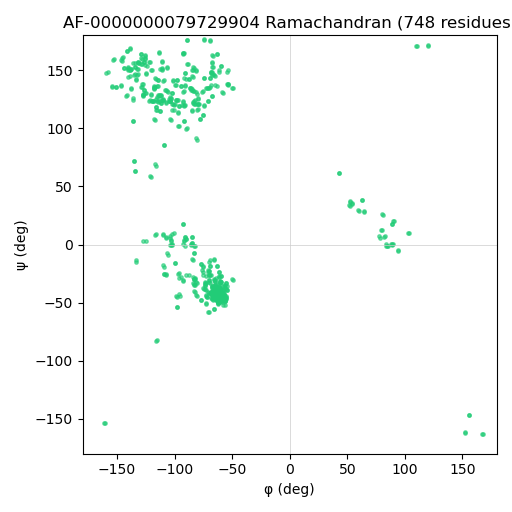-5 1 97.38 339 GLU B C 1
ATOM 5689 O O . GLU B 1 339 ? 24.25 -15.75 -4.551 1 97.38 339 GLU B O 1
ATOM 5694 N N . ILE B 1 340 ? 26.391 -15.945 -5.211 1 98 340 ILE B N 1
ATOM 5695 C CA . ILE B 1 340 ? 26.453 -17.359 -4.871 1 98 340 ILE B CA 1
ATOM 5696 C C . ILE B 1 340 ? 26.688 -17.516 -3.369 1 98 340 ILE B C 1
ATOM 5698 O O . ILE B 1 340 ? 27.672 -17.016 -2.834 1 98 340 ILE B O 1
ATOM 5702 N N . LEU B 1 341 ? 25.797 -18.172 -2.691 1 97.81 341 LEU B N 1
ATOM 5703 C CA . LEU B 1 341 ? 25.875 -18.344 -1.244 1 97.81 341 LEU B CA 1
ATOM 5704 C C . LEU B 1 341 ? 26.531 -19.672 -0.883 1 97.81 341 LEU B C 1
ATOM 5706 O O . LEU B 1 341 ? 27.312 -19.75 0.062 1 97.81 341 LEU B O 1
ATOM 5710 N N . GLU B 1 342 ? 26.125 -20.688 -1.573 1 98.25 342 GLU B N 1
ATOM 5711 C CA . GLU B 1 342 ? 26.656 -22.047 -1.368 1 98.25 342 GLU B CA 1
ATOM 5712 C C . GLU B 1 342 ? 26.703 -22.812 -2.68 1 98.25 342 GLU B C 1
ATOM 5714 O O . GLU B 1 342 ? 25.797 -22.719 -3.506 1 98.25 342 GLU B O 1
ATOM 5719 N N . ASP B 1 343 ? 27.781 -23.531 -2.936 1 98.31 343 ASP B N 1
ATOM 5720 C CA . ASP B 1 343 ? 27.984 -24.391 -4.094 1 98.31 343 ASP B CA 1
ATOM 5721 C C . ASP B 1 343 ? 28.609 -25.734 -3.682 1 98.31 343 ASP B C 1
ATOM 5723 O O . ASP B 1 343 ? 29.797 -25.797 -3.365 1 98.31 343 ASP B O 1
ATOM 5727 N N . ARG B 1 344 ? 27.797 -26.734 -3.711 1 98 344 ARG B N 1
ATOM 5728 C CA . ARG B 1 344 ? 28.281 -28.016 -3.215 1 98 344 ARG B CA 1
ATOM 5729 C C . ARG B 1 344 ? 27.812 -29.156 -4.113 1 98 344 ARG B C 1
ATOM 5731 O O . ARG B 1 344 ? 27.047 -28.938 -5.059 1 98 344 ARG B O 1
ATOM 5738 N N . ARG B 1 345 ? 28.406 -30.281 -3.863 1 96.88 345 ARG B N 1
ATOM 5739 C CA . ARG B 1 345 ? 28 -31.516 -4.539 1 96.88 345 ARG B CA 1
ATOM 5740 C C . ARG B 1 345 ? 27.344 -32.5 -3.564 1 96.88 345 ARG B C 1
ATOM 5742 O O . ARG B 1 345 ? 27.844 -32.688 -2.453 1 96.88 345 ARG B O 1
ATOM 5749 N N . GLU B 1 346 ? 26.203 -32.938 -3.965 1 95.75 346 GLU B N 1
ATOM 5750 C CA . GLU B 1 346 ? 25.469 -33.906 -3.17 1 95.75 346 GLU B CA 1
ATOM 5751 C C . GLU B 1 346 ? 24.891 -35.031 -4.051 1 95.75 346 GLU B C 1
ATOM 5753 O O . GLU B 1 346 ? 24.141 -34.75 -4.992 1 95.75 346 GLU B O 1
ATOM 5758 N N . ASP B 1 347 ? 25.219 -36.344 -3.725 1 93.06 347 ASP B N 1
ATOM 5759 C CA . ASP B 1 347 ? 24.688 -37.531 -4.422 1 93.06 347 ASP B CA 1
ATOM 5760 C C . ASP B 1 347 ? 24.906 -37.406 -5.93 1 93.06 347 ASP B C 1
ATOM 5762 O O . ASP B 1 347 ? 23.984 -37.656 -6.715 1 93.06 347 ASP B O 1
ATOM 5766 N N . GLY B 1 348 ? 26.047 -36.844 -6.332 1 93.75 348 GLY B N 1
ATOM 5767 C CA . GLY B 1 348 ? 26.438 -36.75 -7.73 1 93.75 348 GLY B CA 1
ATOM 5768 C C . GLY B 1 348 ? 25.844 -35.562 -8.445 1 93.75 348 GLY B C 1
ATOM 5769 O O . GLY B 1 348 ? 26.094 -35.375 -9.641 1 93.75 348 GLY B O 1
ATOM 5770 N N . GLU B 1 349 ? 25.047 -34.781 -7.766 1 96.38 349 GLU B N 1
ATOM 5771 C CA . GLU B 1 349 ? 24.469 -33.594 -8.367 1 96.38 349 GLU B CA 1
ATOM 5772 C C . GLU B 1 349 ? 25.047 -32.312 -7.758 1 96.38 349 GLU B C 1
ATOM 5774 O O . GLU B 1 349 ? 25.531 -32.312 -6.621 1 96.38 349 GLU B O 1
ATOM 5779 N N . ARG B 1 350 ? 25.062 -31.25 -8.57 1 97.88 350 ARG B N 1
ATOM 5780 C CA . ARG B 1 350 ? 25.422 -29.938 -8.062 1 97.88 350 ARG B CA 1
ATOM 5781 C C . ARG B 1 350 ? 24.234 -29.297 -7.336 1 97.88 350 ARG B C 1
ATOM 5783 O O . ARG B 1 350 ? 23.109 -29.328 -7.828 1 97.88 350 ARG B O 1
ATOM 5790 N N . VAL B 1 351 ? 24.422 -28.891 -6.148 1 98.12 351 VAL B N 1
ATOM 5791 C CA . VAL B 1 351 ? 23.438 -28.141 -5.375 1 98.12 351 VAL B CA 1
ATOM 5792 C C . VAL B 1 351 ? 23.938 -26.719 -5.141 1 98.12 351 VAL B C 1
ATOM 5794 O O . VAL B 1 351 ? 24.969 -26.516 -4.48 1 98.12 351 VAL B O 1
ATOM 5797 N N . LEU B 1 352 ? 23.266 -25.734 -5.691 1 98.31 352 LEU B N 1
ATOM 5798 C CA . LEU B 1 352 ? 23.703 -24.344 -5.656 1 98.31 352 LEU B CA 1
ATOM 5799 C C . LEU B 1 352 ? 22.641 -23.453 -5.004 1 98.31 352 LEU B C 1
ATOM 5801 O O . LEU B 1 352 ? 21.469 -23.516 -5.375 1 98.31 352 LEU B O 1
ATOM 5805 N N . THR B 1 353 ? 23.047 -22.75 -3.977 1 98.12 353 THR B N 1
ATOM 5806 C CA . THR B 1 353 ? 22.203 -21.719 -3.387 1 98.12 353 THR B CA 1
ATOM 5807 C C . THR B 1 353 ? 22.688 -20.328 -3.795 1 98.12 353 THR B C 1
ATOM 5809 O O . THR B 1 353 ? 23.875 -20.016 -3.652 1 98.12 353 THR B O 1
ATOM 5812 N N . PHE B 1 354 ? 21.781 -19.578 -4.387 1 97.88 354 PHE B N 1
ATOM 5813 C CA . PHE B 1 354 ? 22.141 -18.234 -4.805 1 97.88 354 PHE B CA 1
ATOM 5814 C C . PHE B 1 354 ? 21.094 -17.234 -4.355 1 97.88 354 PHE B C 1
ATOM 5816 O O . PHE B 1 354 ? 19.953 -17.609 -4.059 1 97.88 354 PHE B O 1
ATOM 5823 N N . ARG B 1 355 ? 21.547 -16.062 -4.266 1 97.62 355 ARG B N 1
ATOM 5824 C CA . ARG B 1 355 ? 20.672 -14.945 -3.902 1 97.62 355 ARG B CA 1
ATOM 5825 C C . ARG B 1 355 ? 20.453 -14.016 -5.09 1 97.62 355 ARG B C 1
ATOM 5827 O O . ARG B 1 355 ? 21.406 -13.578 -5.734 1 97.62 355 ARG B O 1
ATOM 5834 N N . LYS B 1 356 ? 19.203 -13.789 -5.426 1 96.75 356 LYS B N 1
ATOM 5835 C CA . LYS B 1 356 ? 18.859 -12.664 -6.293 1 96.75 356 LYS B CA 1
ATOM 5836 C C . LYS B 1 356 ? 18.859 -11.352 -5.508 1 96.75 356 LYS B C 1
ATOM 5838 O O . LYS B 1 356 ? 17.922 -11.086 -4.754 1 96.75 356 LYS B O 1
ATOM 5843 N N . VAL B 1 357 ? 19.797 -10.547 -5.719 1 96.5 357 VAL B N 1
ATOM 5844 C CA . VAL B 1 357 ? 19.969 -9.336 -4.926 1 96.5 357 VAL B CA 1
ATOM 5845 C C . VAL B 1 357 ? 18.859 -8.344 -5.23 1 96.5 357 VAL B C 1
ATOM 5847 O O . VAL B 1 357 ? 18.406 -8.234 -6.371 1 96.5 357 VAL B O 1
ATOM 5850 N N . SER B 1 358 ? 18.438 -7.66 -4.184 1 95.69 358 SER B N 1
ATOM 5851 C CA . SER B 1 358 ? 17.422 -6.629 -4.301 1 95.69 358 SER B CA 1
ATOM 5852 C C . SER B 1 358 ? 18 -5.234 -4.113 1 95.69 358 SER B C 1
ATOM 5854 O O . SER B 1 358 ? 17.891 -4.645 -3.041 1 95.69 358 SER B O 1
ATOM 5856 N N . PRO B 1 359 ? 18.5 -4.668 -5.152 1 94.56 359 PRO B N 1
ATOM 5857 C CA . PRO B 1 359 ? 19.266 -3.426 -5.016 1 94.56 359 PRO B CA 1
ATOM 5858 C C . PRO B 1 359 ? 18.406 -2.246 -4.578 1 94.56 359 PRO B C 1
ATOM 5860 O O . PRO B 1 359 ? 18.875 -1.361 -3.859 1 94.56 359 PRO B O 1
ATOM 5863 N N . SER B 1 360 ? 17.172 -2.191 -5.035 1 95.19 360 SER B N 1
ATOM 5864 C CA . SER B 1 360 ? 16.297 -1.085 -4.645 1 95.19 360 SER B CA 1
ATOM 5865 C C . SER B 1 360 ? 16.109 -1.041 -3.131 1 95.19 360 SER B C 1
ATOM 5867 O O . SER B 1 360 ? 16.188 0.027 -2.52 1 95.19 360 SER B O 1
ATOM 5869 N N . THR B 1 361 ? 15.875 -2.197 -2.531 1 96.81 361 THR B N 1
ATOM 5870 C CA . THR B 1 361 ? 15.727 -2.285 -1.083 1 96.81 361 THR B CA 1
ATOM 5871 C C . THR B 1 361 ? 17.031 -1.898 -0.382 1 96.81 361 THR B C 1
ATOM 5873 O O . THR B 1 361 ? 17.016 -1.11 0.565 1 96.81 361 THR B O 1
ATOM 5876 N N . VAL B 1 362 ? 18.078 -2.389 -0.857 1 96.62 362 VAL B N 1
ATOM 5877 C CA . VAL B 1 362 ? 19.375 -2.088 -0.249 1 96.62 362 VAL B CA 1
ATOM 5878 C C . VAL B 1 362 ? 19.656 -0.588 -0.344 1 96.62 362 VAL B C 1
ATOM 5880 O O . VAL B 1 362 ? 19.953 0.059 0.663 1 96.62 362 VAL B O 1
ATOM 5883 N N . ASP B 1 363 ? 19.5 -0.058 -1.542 1 96.88 363 ASP B N 1
ATOM 5884 C CA . ASP B 1 363 ? 19.844 1.337 -1.8 1 96.88 363 ASP B CA 1
ATOM 5885 C C . ASP B 1 363 ? 18.969 2.279 -0.99 1 96.88 363 ASP B C 1
ATOM 5887 O O . ASP B 1 363 ? 19.453 3.225 -0.371 1 96.88 363 ASP B O 1
ATOM 5891 N N . ARG B 1 364 ? 17.719 2.047 -0.972 1 96.56 364 ARG B N 1
ATOM 5892 C CA . ARG B 1 364 ? 16.781 2.928 -0.284 1 96.56 364 ARG B CA 1
ATOM 5893 C C . ARG B 1 364 ? 16.984 2.875 1.226 1 96.56 364 ARG B C 1
ATOM 5895 O O . ARG B 1 364 ? 16.984 3.91 1.896 1 96.56 364 ARG B O 1
ATOM 5902 N N . ILE B 1 365 ? 17.109 1.657 1.748 1 97.69 365 ILE B N 1
ATOM 5903 C CA . ILE B 1 365 ? 17.281 1.521 3.189 1 97.69 365 ILE B CA 1
ATOM 5904 C C . ILE B 1 365 ? 18.609 2.15 3.604 1 97.69 365 ILE B C 1
ATOM 5906 O O . ILE B 1 365 ? 18.688 2.855 4.613 1 97.69 365 ILE B O 1
ATOM 5910 N N . ASP B 1 366 ? 19.656 1.945 2.785 1 97.69 366 ASP B N 1
ATOM 5911 C CA . ASP B 1 366 ? 20.938 2.58 3.049 1 97.69 366 ASP B CA 1
ATOM 5912 C C . ASP B 1 366 ? 20.812 4.102 3.047 1 97.69 366 ASP B C 1
ATOM 5914 O O . ASP B 1 366 ? 21.391 4.781 3.9 1 97.69 366 ASP B O 1
ATOM 5918 N N . TYR B 1 367 ? 20.125 4.602 2.1 1 97.69 367 TYR B N 1
ATOM 5919 C CA . TYR B 1 367 ? 19.906 6.039 1.987 1 97.69 367 TYR B CA 1
ATOM 5920 C C . TYR B 1 367 ? 19.297 6.598 3.268 1 97.69 367 TYR B C 1
ATOM 5922 O O . TYR B 1 367 ? 19.766 7.613 3.791 1 97.69 367 TYR B O 1
ATOM 5930 N N . TYR B 1 368 ? 18.297 5.938 3.807 1 97.44 368 TYR B N 1
ATOM 5931 C CA . TYR B 1 368 ? 17.609 6.43 4.996 1 97.44 368 TYR B CA 1
ATOM 5932 C C . TYR B 1 368 ? 18.469 6.223 6.242 1 97.44 368 TYR B C 1
ATOM 5934 O O . TYR B 1 368 ? 18.484 7.07 7.137 1 97.44 368 TYR B O 1
ATOM 5942 N N . LEU B 1 369 ? 19.156 5.094 6.293 1 97.62 369 LEU B N 1
ATOM 5943 C CA . LEU B 1 369 ? 20.031 4.828 7.418 1 97.62 369 LEU B CA 1
ATOM 5944 C C . LEU B 1 369 ? 21.141 5.879 7.508 1 97.62 369 LEU B C 1
ATOM 5946 O O . LEU B 1 369 ? 21.609 6.199 8.602 1 97.62 369 LEU B O 1
ATOM 5950 N N . ASP B 1 370 ? 21.484 6.469 6.348 1 96.38 370 ASP B N 1
ATOM 5951 C CA . ASP B 1 370 ? 22.547 7.473 6.281 1 96.38 370 ASP B CA 1
ATOM 5952 C C . ASP B 1 370 ? 21.969 8.875 6.488 1 96.38 370 ASP B C 1
ATOM 5954 O O . ASP B 1 370 ? 22.688 9.867 6.301 1 96.38 370 ASP B O 1
ATOM 5958 N N . GLY B 1 371 ? 20.703 8.938 6.773 1 95.69 371 GLY B N 1
ATOM 5959 C CA . GLY B 1 371 ? 20.109 10.219 7.133 1 95.69 371 GLY B CA 1
ATOM 5960 C C . GLY B 1 371 ? 19.297 10.836 6.012 1 95.69 371 GLY B C 1
ATOM 5961 O O . GLY B 1 371 ? 18.938 12.016 6.074 1 95.69 371 GLY B O 1
ATOM 5962 N N . GLY B 1 372 ? 19.078 10.047 4.98 1 96 372 GLY B N 1
ATOM 5963 C CA . GLY B 1 372 ? 18.219 10.539 3.914 1 96 372 GLY B CA 1
ATOM 5964 C C . GLY B 1 372 ? 16.812 10.875 4.383 1 96 372 GLY B C 1
ATOM 5965 O O . GLY B 1 372 ? 16.344 10.328 5.379 1 96 372 GLY B O 1
ATOM 5966 N N . VAL B 1 373 ? 16.141 11.812 3.65 1 96.19 373 VAL B N 1
ATOM 5967 C CA . VAL B 1 373 ? 14.805 12.258 4.043 1 96.19 373 VAL B CA 1
ATOM 5968 C C . VAL B 1 373 ? 13.773 11.758 3.029 1 96.19 373 VAL B C 1
ATOM 5970 O O . VAL B 1 373 ? 14.133 11.336 1.928 1 96.19 373 VAL B O 1
ATOM 5973 N N . VAL B 1 374 ? 12.57 11.672 3.441 1 93.5 374 VAL B N 1
ATOM 5974 C CA . VAL B 1 374 ? 11.438 11.391 2.57 1 93.5 374 VAL B CA 1
ATOM 5975 C C . VAL B 1 374 ? 10.656 12.68 2.309 1 93.5 374 VAL B C 1
ATOM 5977 O O . VAL B 1 374 ? 10.234 13.359 3.248 1 93.5 374 VAL B O 1
ATOM 5980 N N . ASP B 1 375 ? 10.461 13.031 1.002 1 82.75 375 ASP B N 1
ATOM 5981 C CA . ASP B 1 375 ? 9.633 14.18 0.646 1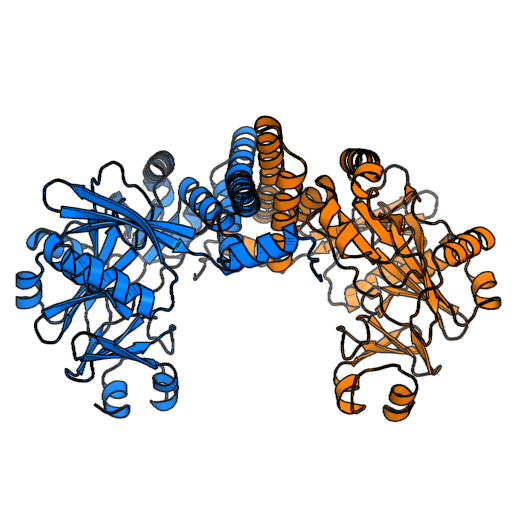 82.75 375 ASP B CA 1
ATOM 5982 C C . ASP B 1 375 ? 8.18 13.773 0.455 1 82.75 375 ASP B C 1
ATOM 5984 O O . ASP B 1 375 ? 7.867 12.945 -0.41 1 82.75 375 ASP B O 1
ATOM 5988 N N . GLU B 1 376 ? 7.41 13.984 1.421 1 71.38 376 GLU B N 1
ATOM 5989 C CA . GLU B 1 376 ? 6.012 13.586 1.298 1 71.38 376 GLU B CA 1
ATOM 5990 C C . GLU B 1 376 ? 5.094 14.797 1.212 1 71.38 376 GLU B C 1
ATOM 5992 O O . GLU B 1 376 ? 5.41 15.859 1.754 1 71.38 376 GLU B O 1
#

pLDDT: mean 94.9, std 4.01, range [71.06, 98.75]

Radius of gyration: 30.6 Å; Cα contacts (8 Å, |Δi|>4): 1542; chains: 2; bounding box: 56×88×68 Å

InterPro domains:
  IPR001072 RNA ligase, Pab1020 family [PR01048] (37-51)
  IPR001072 RNA ligase, Pab1020 family [PR01048] (84-97)
  IPR001072 RNA ligase, Pab1020 family [PR01048] (105-120)
  IPR001072 RNA ligase, Pab1020 family [PR01048] (136-151)
  IPR001072 RNA ligase, Pab1020 family [PR01048] (161-182)
  IPR001072 RNA ligase, Pab1020 family [PR01048] (217-230)
  IPR001072 RNA ligase, Pab1020 family [PR01048] (258-276)
  IPR001072 RNA ligase, Pab1020 family [PR01048] (289-303)
  IPR001072 RNA ligase, Pab1020 family [PR01048] (351-371)
  IPR001072 RNA ligase, Pab1020 family [TIGR01209] (33-374)
  IPR001072 RNA ligase, Pab1020 family [cd07894] (37-374)
  IPR021122 RNA ligase domain, REL/Rln2 [PF09414] (83-237)
  IPR041596 RNA ligase Pab1020, C-terminal domain [PF18330] (250-372)